Protein AF-A0A7Y1SXQ2-F1 (afdb_monomer)

Structure (mmCIF, N/CA/C/O backbone):
data_AF-A0A7Y1SXQ2-F1
#
_entry.id   AF-A0A7Y1SXQ2-F1
#
loop_
_atom_site.group_PDB
_atom_site.id
_atom_site.type_symbol
_atom_site.label_atom_id
_atom_site.label_alt_id
_atom_site.label_comp_id
_atom_site.label_asym_id
_atom_site.label_entity_id
_atom_site.label_seq_id
_atom_site.pdbx_PDB_ins_code
_atom_site.Cartn_x
_atom_site.Cartn_y
_atom_site.Cartn_z
_atom_site.occupancy
_atom_site.B_iso_or_equiv
_atom_site.auth_seq_id
_atom_site.auth_comp_id
_atom_site.auth_asym_id
_atom_site.auth_atom_id
_atom_site.pdbx_PDB_model_num
ATOM 1 N N . PRO A 1 1 ? 21.128 0.984 -39.293 1.00 50.19 1 PRO A N 1
ATOM 2 C CA . PRO A 1 1 ? 22.165 0.914 -38.231 1.00 50.19 1 PRO A CA 1
ATOM 3 C C . PRO A 1 1 ? 21.849 -0.264 -37.312 1.00 50.19 1 PRO A C 1
ATOM 5 O O . PRO A 1 1 ? 20.675 -0.490 -37.069 1.00 50.19 1 PRO A O 1
ATOM 8 N N . ARG A 1 2 ? 22.845 -1.014 -36.835 1.00 54.19 2 ARG A N 1
ATOM 9 C CA . ARG A 1 2 ? 22.652 -2.263 -36.069 1.00 54.19 2 ARG A CA 1
ATOM 10 C C . ARG A 1 2 ? 21.683 -2.143 -34.873 1.00 54.19 2 ARG A C 1
ATOM 12 O O . ARG A 1 2 ? 21.010 -3.110 -34.546 1.00 54.19 2 ARG A O 1
ATOM 19 N N . SER A 1 3 ? 21.556 -0.950 -34.289 1.00 64.31 3 SER A N 1
ATOM 20 C CA . SER A 1 3 ? 20.626 -0.651 -33.192 1.00 64.31 3 SER A CA 1
ATOM 21 C C . SER A 1 3 ? 19.142 -0.774 -33.562 1.00 64.31 3 SER A C 1
ATOM 23 O O . SER A 1 3 ? 18.361 -1.276 -32.765 1.00 64.31 3 SER A O 1
ATOM 25 N N . ILE A 1 4 ? 18.724 -0.381 -34.773 1.00 73.19 4 ILE A N 1
ATOM 26 C CA . ILE A 1 4 ? 17.299 -0.482 -35.149 1.00 73.19 4 ILE A CA 1
ATOM 27 C C . ILE A 1 4 ? 16.870 -1.937 -35.380 1.00 73.19 4 ILE A C 1
ATOM 29 O O . ILE A 1 4 ? 15.734 -2.299 -35.112 1.00 73.19 4 ILE A O 1
ATOM 33 N N . GLU A 1 5 ? 17.791 -2.795 -35.832 1.00 79.81 5 GLU A N 1
ATOM 34 C CA . GLU A 1 5 ? 17.521 -4.225 -36.017 1.00 79.81 5 GLU A CA 1
ATOM 35 C C . GLU A 1 5 ? 17.326 -4.933 -34.671 1.00 79.81 5 GLU A C 1
ATOM 37 O O . GLU A 1 5 ? 16.362 -5.677 -34.512 1.00 79.81 5 GLU A O 1
ATOM 42 N N . LEU A 1 6 ? 18.200 -4.664 -33.691 1.00 81.94 6 LEU A N 1
ATOM 43 C CA . LEU A 1 6 ? 18.063 -5.194 -32.329 1.00 81.94 6 LEU A CA 1
ATOM 44 C C . LEU A 1 6 ? 16.788 -4.681 -31.657 1.00 81.94 6 LEU A C 1
ATOM 46 O O . LEU A 1 6 ? 16.064 -5.457 -31.039 1.00 81.94 6 LEU A O 1
ATOM 50 N N . PHE A 1 7 ? 16.488 -3.393 -31.826 1.00 84.44 7 PHE A N 1
ATOM 51 C CA . PHE A 1 7 ? 15.245 -2.807 -31.343 1.00 84.44 7 PHE A CA 1
ATOM 52 C C . PHE A 1 7 ? 14.012 -3.534 -31.907 1.00 84.44 7 PHE A C 1
ATOM 54 O O . PHE A 1 7 ? 13.156 -3.976 -31.143 1.00 84.44 7 PHE A O 1
ATOM 61 N N . ASN A 1 8 ? 13.942 -3.731 -33.229 1.00 86.19 8 ASN A N 1
ATOM 62 C CA . ASN A 1 8 ? 12.815 -4.419 -33.866 1.00 86.19 8 ASN A CA 1
ATOM 63 C C . ASN A 1 8 ? 12.683 -5.875 -33.391 1.00 86.19 8 ASN A C 1
ATOM 65 O O . ASN A 1 8 ? 11.567 -6.368 -33.227 1.00 86.19 8 ASN A O 1
ATOM 69 N N . GLN A 1 9 ? 13.800 -6.565 -33.136 1.00 88.44 9 GLN A N 1
ATOM 70 C CA . GLN A 1 9 ? 13.785 -7.921 -32.575 1.00 88.44 9 GLN A CA 1
ATOM 71 C C . GLN A 1 9 ? 13.159 -7.946 -31.178 1.00 88.44 9 GLN A C 1
ATOM 73 O O . GLN A 1 9 ? 12.237 -8.726 -30.940 1.00 88.44 9 GLN A O 1
ATOM 78 N N . VAL A 1 10 ? 13.592 -7.053 -30.282 1.00 90.69 10 VAL A N 1
ATOM 79 C CA . VAL A 1 10 ? 13.014 -6.932 -28.934 1.00 90.69 10 VAL A CA 1
ATOM 80 C C . VAL A 1 10 ? 11.532 -6.559 -29.009 1.00 90.69 10 VAL A C 1
ATOM 82 O O . VAL A 1 10 ? 10.703 -7.191 -28.355 1.00 90.69 10 VAL A O 1
ATOM 85 N N . GLN A 1 11 ? 11.166 -5.591 -29.855 1.00 89.25 11 GLN A N 1
ATOM 86 C CA . GLN A 1 11 ? 9.773 -5.183 -30.047 1.00 89.25 11 GLN A CA 1
ATOM 87 C C . GLN A 1 11 ? 8.900 -6.349 -30.539 1.00 89.25 11 GLN A C 1
ATOM 89 O O . GLN A 1 11 ? 7.790 -6.557 -30.049 1.00 89.25 11 GLN A O 1
ATOM 94 N N . SER A 1 12 ? 9.414 -7.151 -31.475 1.00 88.94 12 SER A N 1
ATOM 95 C CA . SER A 1 12 ? 8.749 -8.359 -31.965 1.00 88.94 12 SER A CA 1
ATOM 96 C C . SER A 1 12 ? 8.547 -9.404 -30.862 1.00 88.94 12 SER A C 1
ATOM 98 O O . SER A 1 12 ? 7.484 -10.026 -30.808 1.00 88.94 12 SER A O 1
ATOM 100 N N . ALA A 1 13 ? 9.526 -9.586 -29.973 1.00 91.31 13 ALA A N 1
ATOM 101 C CA . ALA A 1 13 ? 9.415 -10.506 -28.843 1.00 91.31 13 ALA A CA 1
ATOM 102 C C . ALA A 1 13 ? 8.356 -10.040 -27.830 1.00 91.31 13 ALA A C 1
ATOM 104 O O . ALA A 1 13 ? 7.508 -10.829 -27.410 1.00 91.31 13 ALA A O 1
ATOM 105 N N . ILE A 1 14 ? 8.322 -8.743 -27.506 1.00 91.19 14 ILE A N 1
ATOM 106 C CA . ILE A 1 14 ? 7.308 -8.176 -26.604 1.00 91.19 14 ILE A CA 1
ATOM 107 C C . ILE A 1 14 ? 5.902 -8.316 -27.200 1.00 91.19 14 ILE A C 1
ATOM 109 O O . ILE A 1 14 ? 4.985 -8.731 -26.491 1.00 91.19 14 ILE A O 1
ATOM 113 N N . ASN A 1 15 ? 5.731 -8.075 -28.505 1.00 89.81 15 ASN A N 1
ATOM 114 C CA . ASN A 1 15 ? 4.447 -8.264 -29.197 1.00 89.81 15 ASN A CA 1
ATOM 115 C C . ASN A 1 15 ? 3.893 -9.696 -29.055 1.00 89.81 15 ASN A C 1
ATOM 117 O O . ASN A 1 15 ? 2.686 -9.902 -29.157 1.00 89.81 15 ASN A O 1
ATOM 121 N N . GLN A 1 16 ? 4.762 -10.681 -28.820 1.00 89.06 16 GLN A N 1
ATOM 122 C CA . GLN A 1 16 ? 4.402 -12.090 -28.645 1.00 89.06 16 GLN A CA 1
ATOM 123 C C . GLN A 1 16 ? 4.314 -12.516 -27.171 1.00 89.06 16 GLN A C 1
ATOM 125 O O . GLN A 1 16 ? 3.890 -13.631 -26.882 1.00 89.06 16 GLN A O 1
ATOM 130 N N . SER A 1 17 ? 4.689 -11.642 -26.233 1.00 88.00 17 SER A N 1
ATOM 131 C CA . SER A 1 17 ? 4.808 -11.979 -24.808 1.00 88.00 17 SER A CA 1
ATOM 132 C C . SER A 1 17 ? 3.471 -12.102 -24.070 1.00 88.00 17 SER A C 1
ATOM 134 O O . SER A 1 17 ? 3.434 -12.666 -22.977 1.00 88.00 17 SER A O 1
ATOM 136 N N . GLY A 1 18 ? 2.387 -11.558 -24.636 1.00 87.50 18 GLY A N 1
ATOM 137 C CA . GLY A 1 18 ? 1.095 -11.443 -23.954 1.00 87.50 18 GLY A CA 1
ATOM 138 C C . GLY A 1 18 ? 1.063 -10.374 -22.854 1.00 87.50 18 GLY A C 1
ATOM 139 O O . GLY A 1 18 ? 0.137 -10.377 -22.045 1.00 87.50 18 GLY A O 1
ATOM 140 N N . ALA A 1 19 ? 2.056 -9.477 -22.805 1.00 90.44 19 ALA A N 1
ATOM 141 C CA . ALA A 1 19 ? 2.070 -8.353 -21.875 1.00 90.44 19 ALA A CA 1
ATOM 142 C C . ALA A 1 19 ? 0.815 -7.483 -22.035 1.00 90.44 19 ALA A C 1
ATOM 144 O O . ALA A 1 19 ? 0.362 -7.222 -23.152 1.00 90.44 19 ALA A O 1
ATOM 145 N N . SER A 1 20 ? 0.268 -7.043 -20.899 1.00 92.31 20 SER A N 1
ATOM 146 C CA . SER A 1 20 ? -0.903 -6.161 -20.864 1.00 92.31 20 SER A CA 1
ATOM 147 C C . SER A 1 20 ? -0.579 -4.717 -21.256 1.00 92.31 20 SER A C 1
ATOM 149 O O . SER A 1 20 ? -1.436 -4.017 -21.788 1.00 92.31 20 SER A O 1
ATOM 151 N N . PHE A 1 21 ? 0.642 -4.272 -20.963 1.00 93.69 21 PHE A N 1
ATOM 152 C CA . PHE A 1 21 ? 1.183 -2.961 -21.305 1.00 93.69 21 PHE A CA 1
ATOM 153 C C . PHE A 1 21 ? 2.714 -3.018 -21.255 1.00 93.69 21 PHE A C 1
ATOM 155 O O . PHE A 1 21 ? 3.293 -3.972 -20.723 1.00 93.69 21 PHE A O 1
ATOM 162 N N . ALA A 1 22 ? 3.365 -1.985 -21.783 1.00 93.19 22 ALA A N 1
ATOM 163 C CA . ALA A 1 22 ? 4.802 -1.793 -21.704 1.00 93.19 22 ALA A CA 1
ATOM 164 C C . ALA A 1 22 ? 5.140 -0.565 -20.850 1.00 93.19 22 ALA A C 1
ATOM 166 O O . ALA A 1 22 ? 4.523 0.494 -20.973 1.00 93.19 22 ALA A O 1
ATOM 167 N N . VAL A 1 23 ? 6.168 -0.699 -20.011 1.00 95.44 23 VAL A N 1
ATOM 168 C CA . VAL A 1 23 ? 6.808 0.436 -19.339 1.00 95.44 23 VAL A CA 1
ATOM 169 C C . VAL A 1 23 ? 8.117 0.724 -20.056 1.00 95.44 23 VAL A C 1
ATOM 171 O O . VAL A 1 23 ? 9.013 -0.120 -20.092 1.00 95.44 23 VAL A O 1
ATOM 174 N N . LEU A 1 24 ? 8.233 1.909 -20.646 1.00 95.00 24 LEU A N 1
ATOM 175 C CA . LEU A 1 24 ? 9.447 2.330 -21.329 1.00 95.00 24 LEU A CA 1
ATOM 176 C C . LEU A 1 24 ? 10.322 3.138 -20.369 1.00 95.00 24 LEU A C 1
ATOM 178 O O . LEU A 1 24 ? 9.919 4.192 -19.887 1.00 95.00 24 LEU A O 1
ATOM 182 N N . LEU A 1 25 ? 11.531 2.653 -20.090 1.00 96.06 25 LEU A N 1
ATOM 183 C CA . LEU A 1 25 ? 12.398 3.171 -19.022 1.00 96.06 25 LEU A CA 1
ATOM 184 C C . LEU A 1 25 ? 13.267 4.368 -19.457 1.00 96.06 25 LEU A C 1
ATOM 186 O O . LEU A 1 25 ? 14.368 4.546 -18.939 1.00 96.06 25 LEU A O 1
ATOM 190 N N . GLY A 1 26 ? 12.805 5.173 -20.418 1.00 93.56 26 GLY A N 1
ATOM 191 C CA . GLY A 1 26 ? 13.548 6.295 -21.007 1.00 93.56 26 GLY A CA 1
ATOM 192 C C . GLY A 1 26 ? 14.529 5.900 -22.112 1.00 93.56 26 GLY A C 1
ATOM 193 O O . GLY A 1 26 ? 14.764 4.719 -22.367 1.00 93.56 26 GLY A O 1
ATOM 194 N N . ASP A 1 27 ? 15.084 6.914 -22.778 1.00 93.31 27 ASP A N 1
ATOM 195 C CA . ASP A 1 27 ? 15.806 6.796 -24.049 1.00 93.31 27 ASP A CA 1
ATOM 196 C C . ASP A 1 27 ? 14.943 6.099 -25.107 1.00 93.31 27 ASP A C 1
ATOM 198 O O . ASP A 1 27 ? 15.293 5.091 -25.733 1.00 93.31 27 ASP A O 1
ATOM 202 N N . ASN A 1 28 ? 13.746 6.646 -25.278 1.00 90.62 28 ASN A N 1
ATOM 203 C CA . ASN A 1 28 ? 12.733 6.086 -26.149 1.00 90.62 28 ASN A CA 1
ATOM 204 C C . ASN A 1 28 ? 13.067 6.304 -27.626 1.00 90.62 28 ASN A C 1
ATOM 206 O O . ASN A 1 28 ? 12.609 5.537 -28.468 1.00 90.62 28 ASN A O 1
ATOM 210 N N . ALA A 1 29 ? 13.897 7.281 -27.975 1.00 88.44 29 ALA A N 1
ATOM 211 C CA . ALA A 1 29 ? 14.411 7.414 -29.331 1.00 88.44 29 ALA A CA 1
ATOM 212 C C . ALA A 1 29 ? 15.851 7.937 -29.340 1.00 88.44 29 ALA A C 1
ATOM 214 O O . ALA A 1 29 ? 16.217 8.807 -28.558 1.00 88.44 29 ALA A O 1
ATOM 215 N N . TYR A 1 30 ? 16.657 7.418 -30.267 1.00 87.00 30 TYR A N 1
ATOM 216 C CA . TYR A 1 30 ? 18.065 7.777 -30.441 1.00 87.00 30 TYR A CA 1
ATOM 217 C C . TYR A 1 30 ? 18.307 8.398 -31.825 1.00 87.00 30 TYR A C 1
ATOM 219 O O . TYR A 1 30 ? 17.649 7.983 -32.781 1.00 87.00 30 TYR A O 1
ATOM 227 N N . PRO A 1 31 ? 19.324 9.269 -31.973 1.00 86.38 31 PRO A N 1
ATOM 228 C CA . PRO A 1 31 ? 20.303 9.634 -30.947 1.00 86.38 31 PRO A CA 1
ATOM 229 C C . PRO A 1 31 ? 19.875 10.780 -30.033 1.00 86.38 31 PRO A C 1
ATOM 231 O O . PRO A 1 31 ? 20.430 10.865 -28.950 1.00 86.38 31 PRO A O 1
ATOM 234 N N . ASP A 1 32 ? 18.927 11.627 -30.432 1.00 87.06 32 ASP A N 1
ATOM 235 C CA . ASP A 1 32 ? 18.724 12.917 -29.758 1.00 87.06 32 ASP A CA 1
ATOM 236 C C . ASP A 1 32 ? 17.242 13.229 -29.453 1.00 87.06 32 ASP A C 1
ATOM 238 O O . ASP A 1 32 ? 16.886 14.377 -29.174 1.00 87.06 32 ASP A O 1
ATOM 242 N N . GLY A 1 33 ? 16.352 12.237 -29.574 1.00 88.19 33 GLY A N 1
ATOM 243 C CA . GLY A 1 33 ? 14.938 12.395 -29.222 1.00 88.19 33 GLY A CA 1
ATOM 244 C C . GLY A 1 33 ? 14.149 13.286 -30.186 1.00 88.19 33 GLY A C 1
ATOM 245 O O . GLY A 1 33 ? 13.103 13.835 -29.827 1.00 88.19 33 GLY A O 1
ATOM 246 N N . THR A 1 34 ? 14.622 13.461 -31.423 1.00 90.50 34 THR A N 1
ATOM 247 C CA . THR A 1 34 ? 13.929 14.285 -32.421 1.00 90.50 34 THR A CA 1
ATOM 248 C C . THR A 1 34 ? 12.660 13.600 -32.935 1.00 90.50 34 THR A C 1
ATOM 250 O O . THR A 1 34 ? 12.540 12.377 -32.889 1.00 90.50 34 THR A O 1
ATOM 253 N N . HIS A 1 35 ? 11.724 14.353 -33.529 1.00 88.81 35 HIS A N 1
ATOM 254 C CA . HIS A 1 35 ? 10.564 13.743 -34.203 1.00 88.81 35 HIS A CA 1
ATOM 255 C C . HIS A 1 35 ? 10.967 12.684 -35.239 1.00 88.81 35 HIS A C 1
ATOM 257 O O . HIS A 1 35 ? 10.269 11.689 -35.387 1.00 88.81 35 HIS A O 1
ATOM 263 N N . ALA A 1 36 ? 12.092 12.877 -35.935 1.00 88.19 36 ALA A N 1
ATOM 264 C CA . ALA A 1 36 ? 12.587 11.906 -36.904 1.00 88.19 36 ALA A CA 1
ATOM 265 C C . ALA A 1 36 ? 13.050 10.603 -36.230 1.00 88.19 36 ALA A C 1
ATOM 267 O O . ALA A 1 36 ? 12.826 9.526 -36.775 1.00 88.19 36 ALA A O 1
ATOM 268 N N . ASP A 1 37 ? 13.652 10.686 -35.044 1.00 88.38 37 ASP A N 1
ATOM 269 C CA . ASP A 1 37 ? 14.099 9.513 -34.287 1.00 88.38 37 ASP A CA 1
ATOM 270 C C . ASP A 1 37 ? 12.905 8.698 -33.783 1.00 88.38 37 ASP A C 1
ATOM 272 O O . ASP A 1 37 ? 12.865 7.477 -33.940 1.00 88.38 37 ASP A O 1
ATOM 276 N N . TYR A 1 38 ? 11.887 9.385 -33.260 1.00 88.81 38 TYR A N 1
ATOM 277 C CA . TYR A 1 38 ? 10.622 8.767 -32.869 1.00 88.81 38 TYR A CA 1
ATOM 278 C C . TYR A 1 38 ? 9.882 8.171 -34.062 1.00 88.81 38 TYR A C 1
ATOM 280 O O . TYR A 1 38 ? 9.392 7.046 -33.984 1.00 88.81 38 TYR A O 1
ATOM 288 N N . ASP A 1 39 ? 9.856 8.877 -35.190 1.00 86.56 39 ASP A N 1
ATOM 289 C CA . ASP A 1 39 ? 9.270 8.374 -36.423 1.00 86.56 39 ASP A CA 1
ATOM 290 C C . ASP A 1 39 ? 9.969 7.091 -36.892 1.00 86.56 39 ASP A C 1
ATOM 292 O O . ASP A 1 39 ? 9.306 6.127 -37.267 1.00 86.56 39 ASP A O 1
ATOM 296 N N . ASN A 1 40 ? 11.300 7.039 -36.822 1.00 83.75 40 ASN A N 1
ATOM 297 C CA . ASN A 1 40 ? 12.074 5.856 -37.197 1.00 83.75 40 ASN A CA 1
ATOM 298 C C . ASN A 1 40 ? 11.774 4.636 -36.315 1.00 83.75 40 ASN A C 1
ATOM 300 O O . ASN A 1 40 ? 11.995 3.513 -36.763 1.00 83.75 40 ASN A O 1
ATOM 304 N N . ARG A 1 41 ? 11.285 4.846 -35.087 1.00 81.81 41 ARG A N 1
ATOM 305 C CA . ARG A 1 41 ? 10.921 3.781 -34.145 1.00 81.81 41 ARG A CA 1
ATOM 306 C C . ARG A 1 41 ? 9.442 3.402 -34.219 1.00 81.81 41 ARG A C 1
ATOM 308 O O . ARG A 1 41 ? 9.113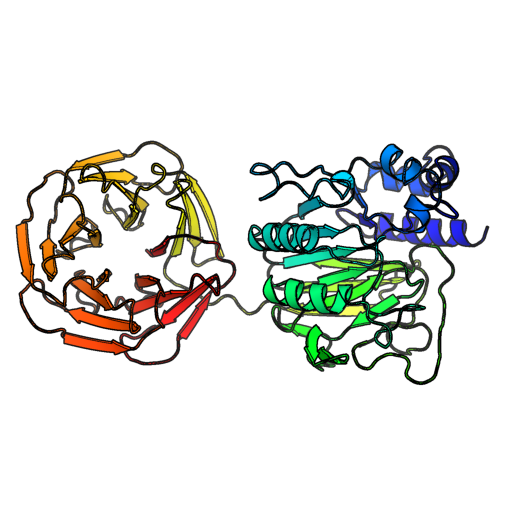 2.222 -34.213 1.00 81.81 41 ARG A O 1
ATOM 315 N N . PHE A 1 42 ? 8.550 4.389 -34.276 1.00 83.88 42 PHE A N 1
ATOM 316 C CA . PHE A 1 42 ? 7.115 4.201 -34.052 1.00 83.88 42 PHE A CA 1
ATOM 317 C C . PHE A 1 42 ? 6.242 4.435 -35.293 1.00 83.88 42 PHE A C 1
ATOM 319 O O . PHE A 1 42 ? 5.032 4.186 -35.231 1.00 83.88 42 PHE A O 1
ATOM 326 N N . ARG A 1 43 ? 6.789 4.874 -36.443 1.00 80.75 43 ARG A N 1
ATOM 327 C CA . ARG A 1 43 ? 5.977 4.995 -37.670 1.00 80.75 43 ARG A CA 1
ATOM 328 C C . ARG A 1 43 ? 5.570 3.628 -38.197 1.00 80.75 43 ARG A C 1
ATOM 330 O O . ARG A 1 43 ? 6.329 2.918 -38.858 1.00 80.75 43 ARG A O 1
ATOM 337 N N . ARG A 1 44 ? 4.286 3.342 -38.018 1.00 75.56 44 ARG A N 1
ATOM 338 C CA . ARG A 1 44 ? 3.589 2.155 -38.522 1.00 75.56 44 ARG A CA 1
ATOM 339 C C . ARG A 1 44 ? 3.677 1.961 -40.041 1.00 75.56 44 ARG A C 1
ATOM 341 O O . ARG A 1 44 ? 3.486 0.849 -40.519 1.00 75.56 44 ARG A O 1
ATOM 348 N N . GLU A 1 45 ? 3.893 3.031 -40.814 1.00 76.38 45 GLU A N 1
ATOM 349 C CA . GLU A 1 45 ? 3.980 2.955 -42.279 1.00 76.38 45 GLU A CA 1
ATOM 350 C C . GLU A 1 45 ? 5.324 2.400 -42.765 1.00 76.38 45 GLU A C 1
ATOM 352 O O . GLU A 1 45 ? 5.409 1.900 -43.886 1.00 76.38 45 GLU A O 1
ATOM 357 N N . THR A 1 46 ? 6.368 2.504 -41.941 1.00 74.25 46 THR A N 1
ATOM 358 C CA . THR A 1 46 ? 7.747 2.157 -42.309 1.00 74.25 46 THR A CA 1
ATOM 359 C C . THR A 1 46 ? 8.352 1.068 -41.428 1.00 74.25 46 THR A C 1
ATOM 361 O O . THR A 1 46 ? 9.345 0.470 -41.835 1.00 74.25 46 THR A O 1
ATOM 364 N N . VAL A 1 47 ? 7.746 0.774 -40.271 1.00 79.88 47 VAL A N 1
ATOM 365 C CA . VAL A 1 47 ? 8.196 -0.248 -39.314 1.00 79.88 47 VAL A CA 1
ATOM 366 C C . VAL A 1 47 ? 7.040 -1.220 -39.013 1.00 79.88 47 VAL A C 1
ATOM 368 O O . VAL A 1 47 ? 6.123 -0.873 -38.263 1.00 79.88 47 VAL A O 1
ATOM 371 N N . PRO A 1 48 ? 7.028 -2.429 -39.610 1.00 82.69 48 PRO A N 1
ATOM 372 C CA . PRO A 1 48 ? 5.964 -3.416 -39.402 1.00 82.69 48 PRO A CA 1
ATOM 373 C C . PRO A 1 48 ? 5.759 -3.822 -37.936 1.00 82.69 48 PRO A C 1
ATOM 375 O O . PRO A 1 48 ? 4.622 -3.995 -37.500 1.00 82.69 48 PRO A O 1
ATOM 378 N N . GLU A 1 49 ? 6.836 -3.940 -37.163 1.00 83.94 49 GLU A N 1
ATOM 379 C CA . GLU A 1 49 ? 6.803 -4.288 -35.741 1.00 83.94 49 GLU A CA 1
ATOM 380 C C . GLU A 1 49 ? 6.105 -3.197 -34.913 1.00 83.94 49 GLU A C 1
ATOM 382 O O . GLU A 1 49 ? 5.292 -3.509 -34.037 1.00 83.94 49 GLU A O 1
ATOM 387 N N . ALA A 1 50 ? 6.325 -1.925 -35.265 1.00 83.31 50 ALA A N 1
ATOM 388 C CA . ALA A 1 50 ? 5.660 -0.782 -34.649 1.00 83.31 50 ALA A CA 1
ATOM 389 C C . ALA A 1 50 ? 4.159 -0.735 -34.966 1.00 83.31 50 ALA A C 1
ATOM 391 O O . ALA A 1 50 ? 3.364 -0.287 -34.145 1.00 83.31 50 ALA A O 1
ATOM 392 N N . LEU A 1 51 ? 3.731 -1.222 -36.138 1.00 84.44 51 LEU A N 1
ATOM 393 C CA . LEU A 1 51 ? 2.303 -1.316 -36.457 1.00 84.44 51 LEU A CA 1
ATOM 394 C C . LEU A 1 51 ? 1.571 -2.264 -35.498 1.00 84.44 51 LEU A C 1
ATOM 396 O O . LEU A 1 51 ? 0.432 -1.975 -35.129 1.00 84.44 51 LEU A O 1
ATOM 400 N N . ILE A 1 52 ? 2.192 -3.391 -35.141 1.00 83.31 52 ILE A N 1
ATOM 401 C CA . ILE A 1 52 ? 1.623 -4.336 -34.173 1.00 83.31 52 ILE A CA 1
ATOM 402 C C . ILE A 1 52 ? 1.648 -3.697 -32.788 1.00 83.31 52 ILE A C 1
ATOM 404 O O . ILE A 1 52 ? 0.589 -3.564 -32.182 1.00 83.31 52 ILE A O 1
ATOM 408 N N . TRP A 1 53 ? 2.812 -3.196 -32.365 1.00 86.69 53 TRP A N 1
ATOM 409 C CA . TRP A 1 53 ? 3.000 -2.521 -31.081 1.00 86.69 53 TRP A CA 1
ATOM 410 C C . TRP A 1 53 ? 1.928 -1.457 -30.825 1.00 86.69 53 TRP A C 1
ATOM 412 O O . TRP A 1 53 ? 1.129 -1.586 -29.903 1.00 86.69 53 TRP A O 1
ATOM 422 N N . ASN A 1 54 ? 1.806 -0.480 -31.729 1.00 82.75 54 ASN A N 1
ATOM 423 C CA . ASN A 1 54 ? 0.879 0.646 -31.597 1.00 82.75 54 ASN A CA 1
ATOM 424 C C . ASN A 1 54 ? -0.605 0.230 -31.601 1.00 82.75 54 ASN A C 1
ATOM 426 O O . ASN A 1 54 ? -1.474 1.057 -31.331 1.00 82.75 54 ASN A O 1
ATOM 430 N N . ARG A 1 55 ? -0.931 -1.006 -32.003 1.00 81.25 55 ARG A N 1
ATOM 431 C CA . ARG A 1 55 ? -2.306 -1.529 -32.021 1.00 81.25 55 ARG A CA 1
ATOM 432 C C . ARG A 1 55 ? -2.642 -2.389 -30.814 1.00 81.25 55 ARG A C 1
ATOM 434 O O . ARG A 1 55 ? -3.828 -2.564 -30.547 1.00 81.25 55 ARG A O 1
ATOM 441 N N . SER A 1 56 ? -1.645 -2.972 -30.157 1.00 75.69 56 SER A N 1
ATOM 442 C CA . SER A 1 56 ? -1.857 -3.984 -29.120 1.00 75.69 56 SER A CA 1
ATOM 443 C C . SER A 1 56 ? -1.239 -3.645 -27.772 1.00 75.69 56 SER A C 1
ATOM 445 O O . SER A 1 56 ? -1.484 -4.386 -26.830 1.00 75.69 56 SER A O 1
ATOM 447 N N . GLN A 1 57 ? -0.437 -2.584 -27.677 1.00 80.62 57 GLN A N 1
ATOM 448 C CA . GLN A 1 57 ? 0.268 -2.210 -26.455 1.00 80.62 57 GLN A CA 1
ATOM 449 C C . GLN A 1 57 ? -0.127 -0.808 -25.990 1.00 80.62 57 GLN A C 1
ATOM 451 O O . GLN A 1 57 ? -0.333 0.102 -26.795 1.00 80.62 57 GLN A O 1
ATOM 456 N N . ILE A 1 58 ? -0.247 -0.663 -24.672 1.00 86.00 58 ILE A N 1
ATOM 457 C CA . ILE A 1 58 ? -0.317 0.625 -23.980 1.00 86.00 58 ILE A CA 1
ATOM 458 C C . ILE A 1 58 ? 1.093 0.923 -23.475 1.00 86.00 58 ILE A C 1
ATOM 460 O O . ILE A 1 58 ? 1.697 0.063 -22.838 1.00 86.00 58 ILE A O 1
ATOM 464 N N . ASP A 1 59 ? 1.591 2.129 -23.739 1.00 90.19 59 ASP A N 1
ATOM 465 C CA . ASP A 1 59 ? 2.924 2.554 -23.318 1.00 90.19 59 ASP A CA 1
ATOM 466 C C . ASP A 1 59 ? 2.831 3.547 -22.160 1.00 90.19 59 ASP A C 1
ATOM 468 O O . ASP A 1 59 ? 2.236 4.617 -22.299 1.00 90.19 59 ASP A O 1
ATOM 472 N N . TYR A 1 60 ? 3.483 3.219 -21.046 1.00 94.00 60 TYR A N 1
ATOM 473 C CA . TYR A 1 60 ? 3.805 4.174 -19.989 1.00 94.00 60 TYR A CA 1
ATOM 474 C C . TYR A 1 60 ? 5.286 4.511 -20.083 1.00 94.00 60 TYR A C 1
ATOM 476 O O . TYR A 1 60 ? 6.148 3.670 -19.824 1.00 94.00 60 TYR A O 1
ATOM 484 N N . ALA A 1 61 ? 5.594 5.731 -20.514 1.00 94.62 61 ALA A N 1
ATOM 485 C CA . ALA A 1 61 ? 6.962 6.128 -20.804 1.00 94.62 61 ALA A CA 1
ATOM 486 C C . ALA A 1 61 ? 7.537 7.011 -19.692 1.00 94.62 61 ALA A C 1
ATOM 488 O O . ALA A 1 61 ? 6.980 8.065 -19.373 1.00 94.62 61 ALA A O 1
ATOM 489 N N . ALA A 1 62 ? 8.675 6.594 -19.142 1.00 95.56 62 ALA A N 1
ATOM 490 C CA . ALA A 1 62 ? 9.616 7.471 -18.466 1.00 95.56 62 ALA A CA 1
ATOM 491 C C . ALA A 1 62 ? 10.476 8.190 -19.511 1.00 95.56 62 ALA A C 1
ATOM 493 O O . ALA A 1 62 ? 10.690 7.685 -20.618 1.00 95.56 62 ALA A O 1
ATOM 494 N N . ILE A 1 63 ? 10.977 9.370 -19.156 1.00 93.19 63 ILE A N 1
ATOM 495 C CA . ILE A 1 63 ? 11.802 10.191 -20.040 1.00 93.19 63 ILE A CA 1
ATOM 496 C C . ILE A 1 63 ? 13.291 10.017 -19.707 1.00 93.19 63 ILE A C 1
ATOM 498 O O . ILE A 1 63 ? 13.695 10.123 -18.547 1.00 93.19 63 ILE A O 1
ATOM 502 N N . GLY A 1 64 ? 14.112 9.721 -20.716 1.00 93.06 64 GLY A N 1
ATOM 503 C CA . GLY A 1 64 ? 15.563 9.561 -20.577 1.00 93.06 64 GLY A CA 1
ATOM 504 C C . GLY A 1 64 ? 16.364 10.742 -21.105 1.00 93.06 64 GLY A C 1
ATOM 505 O O . GLY A 1 64 ? 15.800 11.706 -21.627 1.00 93.06 64 GLY A O 1
ATOM 506 N N . ASN A 1 65 ? 17.690 10.674 -20.979 1.00 91.06 65 ASN A N 1
ATOM 507 C CA . ASN A 1 65 ? 18.543 11.795 -21.371 1.00 91.06 65 ASN A CA 1
ATOM 508 C C . ASN A 1 65 ? 18.529 12.009 -22.889 1.00 91.06 65 ASN A C 1
ATOM 510 O O . ASN A 1 65 ? 18.422 13.148 -23.336 1.00 91.06 65 ASN A O 1
ATOM 514 N N . HIS A 1 66 ? 18.500 10.932 -23.677 1.00 91.44 66 HIS A N 1
ATOM 515 C CA . HIS A 1 66 ? 18.404 11.039 -25.132 1.00 91.44 66 HIS A CA 1
ATOM 516 C C . HIS A 1 66 ? 17.034 11.535 -25.601 1.00 91.44 66 HIS A C 1
ATOM 518 O O . HIS A 1 66 ? 16.916 12.016 -26.720 1.00 91.44 66 HIS A O 1
ATOM 524 N N . ASP A 1 67 ? 16.004 11.487 -24.751 1.00 92.12 67 ASP A N 1
ATOM 525 C CA . ASP A 1 67 ? 14.693 12.048 -25.079 1.00 92.12 67 ASP A CA 1
ATOM 526 C C . ASP A 1 67 ? 14.656 13.576 -24.929 1.00 92.12 67 ASP A C 1
ATOM 528 O O . ASP A 1 67 ? 13.870 14.232 -25.612 1.00 92.12 67 ASP A O 1
ATOM 532 N N . VAL A 1 68 ? 15.493 14.149 -24.052 1.00 87.69 68 VAL A N 1
ATOM 533 C CA . VAL A 1 68 ? 15.540 15.597 -23.766 1.00 87.69 68 VAL A CA 1
ATOM 534 C C . VAL A 1 68 ? 16.716 16.329 -24.414 1.00 87.69 68 VAL A C 1
ATOM 536 O O . VAL A 1 68 ? 16.691 17.564 -24.454 1.00 87.69 68 VAL A O 1
ATOM 539 N N . ASP A 1 69 ? 17.707 15.595 -24.934 1.00 79.62 69 ASP A N 1
ATOM 540 C CA . ASP A 1 69 ? 18.966 16.120 -25.486 1.00 79.62 69 ASP A CA 1
ATOM 541 C C . ASP A 1 69 ? 18.752 17.231 -26.529 1.00 79.62 69 ASP A C 1
ATOM 543 O O . ASP A 1 69 ? 19.435 18.262 -26.493 1.00 79.62 69 ASP A O 1
ATOM 547 N N . LEU A 1 70 ? 17.766 17.087 -27.424 1.00 76.56 70 LEU A N 1
ATOM 548 C CA . LEU A 1 70 ? 17.344 18.156 -28.328 1.00 76.56 70 LEU A CA 1
ATOM 549 C C . LEU A 1 70 ? 15.909 18.605 -28.058 1.00 76.56 70 LEU A C 1
ATOM 551 O O . LEU A 1 70 ? 14.982 17.827 -27.859 1.00 76.56 70 LEU A O 1
ATOM 555 N N . GLN A 1 71 ? 15.719 19.925 -28.117 1.00 74.56 71 GLN A N 1
ATOM 556 C CA . GLN A 1 71 ? 14.415 20.582 -28.001 1.00 74.56 71 GLN A CA 1
ATOM 557 C C . GLN A 1 71 ? 13.678 20.332 -26.668 1.00 74.56 71 GLN A C 1
ATOM 559 O O . GLN A 1 71 ? 12.498 20.643 -26.575 1.00 74.56 71 GLN A O 1
ATOM 564 N N . GLY A 1 72 ? 14.341 19.819 -25.625 1.00 77.44 72 GLY A N 1
ATOM 565 C CA . GLY A 1 72 ? 13.743 19.671 -24.294 1.00 77.44 72 GLY A CA 1
ATOM 566 C C . GLY A 1 72 ? 12.584 18.671 -24.235 1.00 77.44 72 GLY A C 1
ATOM 567 O O . GLY A 1 72 ? 11.643 18.879 -23.470 1.00 77.44 72 GLY A O 1
ATOM 568 N N . GLY A 1 73 ? 12.620 17.617 -25.058 1.00 85.25 73 GLY A N 1
ATOM 569 C CA . GLY A 1 73 ? 11.604 16.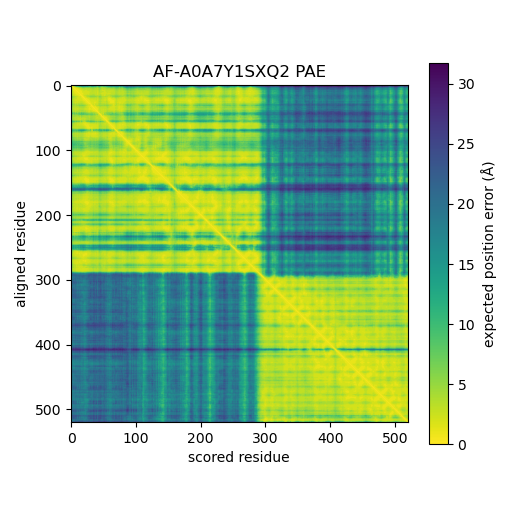560 -25.037 1.00 85.25 73 GLY A CA 1
ATOM 570 C C . GLY A 1 73 ? 10.431 16.751 -25.997 1.00 85.25 73 GLY A C 1
ATOM 571 O O . GLY A 1 73 ? 9.423 16.064 -25.854 1.00 85.25 73 GLY A O 1
ATOM 572 N N . LEU A 1 74 ? 10.512 17.653 -26.986 1.00 86.94 74 LEU A N 1
ATOM 573 C CA . LEU A 1 74 ? 9.403 17.854 -27.937 1.00 86.94 74 LEU A CA 1
ATOM 574 C C . LEU A 1 74 ? 9.028 16.581 -28.715 1.00 86.94 74 LEU A C 1
ATOM 576 O O . LEU A 1 74 ? 7.841 16.338 -28.930 1.00 86.94 74 LEU A O 1
ATOM 580 N N . GLY A 1 75 ? 10.004 15.757 -29.117 1.00 89.38 75 GLY A N 1
ATOM 581 C CA . GLY A 1 75 ? 9.733 14.480 -29.787 1.00 89.38 75 GLY A CA 1
ATOM 582 C C . GLY A 1 75 ? 8.972 13.504 -28.889 1.00 89.38 75 GLY A C 1
ATOM 583 O O . GLY A 1 75 ? 7.957 12.947 -29.312 1.00 89.38 75 GLY A O 1
ATOM 584 N N . PHE A 1 76 ? 9.402 13.391 -27.628 1.00 91.31 76 PHE A N 1
ATOM 585 C CA . PHE A 1 76 ? 8.739 12.595 -26.594 1.00 91.31 76 PHE A CA 1
ATOM 586 C C . PHE A 1 76 ? 7.287 13.045 -26.390 1.00 91.31 76 PHE A C 1
ATOM 588 O O . PHE A 1 76 ? 6.365 12.250 -26.553 1.00 91.31 76 PHE A O 1
ATOM 595 N N . ARG A 1 77 ? 7.063 14.340 -26.133 1.00 88.38 77 ARG A N 1
ATOM 596 C CA . ARG A 1 77 ? 5.729 14.903 -25.841 1.00 88.38 77 ARG A CA 1
ATOM 597 C C . ARG A 1 77 ? 4.769 14.879 -27.027 1.00 88.38 77 ARG A C 1
ATOM 599 O O . ARG A 1 77 ? 3.560 14.917 -26.840 1.00 88.38 77 ARG A O 1
ATOM 606 N N . ALA A 1 78 ? 5.288 14.857 -28.252 1.00 88.81 78 ALA A N 1
ATOM 607 C CA . ALA A 1 78 ? 4.458 14.689 -29.441 1.00 88.81 78 ALA A CA 1
ATOM 608 C C . ALA A 1 78 ? 4.101 13.224 -29.718 1.00 88.81 78 ALA A C 1
ATOM 610 O O . ALA A 1 78 ? 3.145 12.969 -30.450 1.00 88.81 78 ALA A O 1
ATOM 611 N N . THR A 1 79 ? 4.871 12.282 -29.169 1.00 88.44 79 THR A N 1
ATOM 612 C CA . THR A 1 79 ? 4.660 10.845 -29.367 1.00 88.44 79 THR A CA 1
ATOM 613 C C . THR A 1 79 ? 3.791 10.254 -28.262 1.00 88.44 79 THR A C 1
ATOM 615 O O . THR A 1 79 ? 2.863 9.504 -28.557 1.00 88.44 79 THR A O 1
ATOM 618 N N . PHE A 1 80 ? 4.057 10.613 -27.004 1.00 89.38 80 PHE A N 1
ATOM 619 C CA . PHE A 1 80 ? 3.368 10.067 -25.838 1.00 89.38 80 PHE A CA 1
ATOM 620 C C . PHE A 1 80 ? 2.400 11.070 -25.219 1.00 89.38 80 PHE A C 1
ATOM 622 O O . PHE A 1 80 ? 2.702 12.251 -25.067 1.00 89.38 80 PHE A O 1
ATOM 629 N N . SER A 1 81 ? 1.243 10.559 -24.803 1.00 88.56 81 SER A N 1
ATOM 630 C CA . SER A 1 81 ? 0.248 11.290 -24.020 1.00 88.56 81 SER A CA 1
ATOM 631 C C . SER A 1 81 ? 0.190 10.699 -22.613 1.00 88.56 81 SER A C 1
ATOM 633 O O . SER A 1 81 ? -0.774 10.017 -22.265 1.00 88.56 81 SER A O 1
ATOM 635 N N . ASN A 1 82 ? 1.241 10.933 -21.827 1.00 90.12 82 ASN A N 1
ATOM 636 C CA . ASN A 1 82 ? 1.318 10.455 -20.448 1.00 90.12 82 ASN A CA 1
ATOM 637 C C . ASN A 1 82 ? 0.242 11.104 -19.554 1.00 90.12 82 ASN A C 1
ATOM 639 O O . ASN A 1 82 ? -0.184 12.233 -19.828 1.00 90.12 82 ASN A O 1
ATOM 643 N N . PRO A 1 83 ? -0.182 10.424 -18.470 1.00 89.12 83 PRO A N 1
ATOM 644 C CA . PRO A 1 83 ? -1.050 11.014 -17.460 1.00 89.12 83 PRO A CA 1
ATOM 645 C C . PRO A 1 83 ? -0.488 12.330 -16.908 1.00 89.12 83 PRO A C 1
ATOM 647 O O . PRO A 1 83 ? 0.715 12.475 -16.708 1.00 89.12 83 PRO A O 1
ATOM 650 N N . ILE A 1 84 ? -1.381 13.280 -16.629 1.00 89.56 84 ILE A N 1
ATOM 651 C CA . ILE A 1 84 ? -1.059 14.518 -15.916 1.00 89.56 84 ILE A CA 1
ATOM 652 C C . ILE A 1 84 ? -1.757 14.434 -14.559 1.00 89.56 84 ILE A C 1
ATOM 654 O O . ILE A 1 84 ? -2.991 14.442 -14.534 1.00 89.56 84 ILE A O 1
ATOM 658 N N . PRO A 1 85 ? -1.015 14.346 -13.443 1.00 88.44 85 PRO A N 1
ATOM 659 C CA . PRO A 1 85 ? -1.623 14.270 -12.123 1.00 88.44 85 PRO A CA 1
ATOM 660 C C . PRO A 1 85 ? -2.501 15.485 -11.809 1.00 88.44 85 PRO A C 1
ATOM 662 O O . PRO A 1 85 ? -2.084 16.636 -11.962 1.00 88.44 85 PRO A O 1
ATOM 665 N N . ILE A 1 86 ? -3.713 15.222 -11.321 1.00 85.88 86 ILE A N 1
ATOM 666 C CA . ILE A 1 86 ? -4.651 16.236 -10.841 1.00 85.88 86 ILE A CA 1
ATOM 667 C C . ILE A 1 86 ? -4.838 16.023 -9.339 1.00 85.88 86 ILE A C 1
ATOM 669 O O . ILE A 1 86 ? -5.395 15.004 -8.921 1.00 85.88 86 ILE A O 1
ATOM 673 N N . ALA A 1 87 ? -4.386 16.995 -8.540 1.00 83.62 87 ALA A N 1
ATOM 674 C CA . ALA A 1 87 ? -4.498 16.957 -7.084 1.00 83.62 87 ALA A CA 1
ATOM 675 C C . ALA A 1 87 ? -5.942 16.700 -6.625 1.00 83.62 87 ALA A C 1
ATOM 677 O O . ALA A 1 87 ? -6.872 17.384 -7.058 1.00 83.62 87 ALA A O 1
ATOM 678 N N . GLY A 1 88 ? -6.113 15.719 -5.739 1.00 75.38 88 GLY A N 1
ATOM 679 C CA . GLY A 1 88 ? -7.404 15.315 -5.181 1.00 75.38 88 GLY A CA 1
ATOM 680 C C . GLY A 1 88 ? -8.297 14.513 -6.133 1.00 75.38 88 GLY A C 1
ATOM 681 O O . GLY A 1 88 ? -9.420 14.193 -5.755 1.00 75.38 88 GLY A O 1
ATOM 682 N N . VAL A 1 89 ? -7.834 14.198 -7.349 1.00 80.75 89 VAL A N 1
ATOM 683 C CA . VAL A 1 89 ? -8.587 13.388 -8.323 1.00 80.75 89 VAL A CA 1
ATOM 684 C C . VAL A 1 89 ? -7.807 12.141 -8.717 1.00 80.75 89 VAL A C 1
ATOM 686 O O . VAL A 1 89 ? -8.286 11.035 -8.509 1.00 80.75 89 VAL A O 1
ATOM 689 N N . THR A 1 90 ? -6.614 12.313 -9.290 1.00 77.25 90 THR A N 1
ATOM 690 C CA . THR A 1 90 ? -5.778 11.197 -9.772 1.00 77.25 90 THR A CA 1
ATOM 691 C C . THR A 1 90 ? -4.452 11.081 -9.028 1.00 77.25 90 THR A C 1
ATOM 693 O O . THR A 1 90 ? -3.674 10.190 -9.331 1.00 77.25 90 THR A O 1
ATOM 696 N N . ALA A 1 91 ? -4.166 12.006 -8.110 1.00 77.75 91 ALA A N 1
ATOM 697 C CA . ALA A 1 91 ? -2.982 12.012 -7.259 1.00 77.75 91 ALA A CA 1
ATOM 698 C C . ALA A 1 91 ? -3.263 12.837 -5.989 1.00 77.75 91 ALA A C 1
ATOM 700 O O . ALA A 1 91 ? -4.111 13.739 -6.023 1.00 77.75 91 ALA A O 1
ATOM 701 N N . PRO A 1 92 ? -2.543 12.608 -4.878 1.00 74.12 92 PRO A N 1
ATOM 702 C CA . PRO A 1 92 ? -2.734 13.373 -3.642 1.00 74.12 92 PRO A CA 1
ATOM 703 C C . PRO A 1 92 ? -2.295 14.837 -3.772 1.00 74.12 92 PRO A C 1
ATOM 705 O O . PRO A 1 92 ? -2.816 15.709 -3.079 1.00 74.12 92 PRO A O 1
ATOM 708 N N . ALA A 1 93 ? -1.367 15.129 -4.685 1.00 81.44 93 ALA A N 1
ATOM 709 C CA . ALA A 1 93 ? -0.899 16.475 -4.978 1.00 81.44 93 ALA A CA 1
ATOM 710 C C . ALA A 1 93 ? -0.451 16.597 -6.440 1.00 81.44 93 ALA A C 1
ATOM 712 O O . ALA A 1 93 ? -0.115 15.609 -7.096 1.00 81.44 93 ALA A O 1
ATOM 713 N N . THR A 1 94 ? -0.422 17.828 -6.947 1.00 84.62 94 THR A N 1
ATOM 714 C CA . THR A 1 94 ? 0.185 18.136 -8.245 1.00 84.62 94 THR A CA 1
ATOM 715 C C . THR A 1 94 ? 1.711 18.083 -8.105 1.00 84.62 94 THR A C 1
ATOM 717 O O . THR A 1 94 ? 2.221 18.613 -7.112 1.00 84.62 94 THR A O 1
ATOM 720 N N . PRO A 1 95 ? 2.447 17.511 -9.079 1.00 85.94 95 PRO A N 1
ATOM 721 C CA . PRO A 1 95 ? 3.898 17.603 -9.125 1.00 85.94 95 PRO A CA 1
ATOM 722 C C . PRO A 1 95 ? 4.376 19.055 -8.992 1.00 85.94 95 PRO A C 1
ATOM 724 O O . PRO A 1 95 ? 3.684 19.974 -9.454 1.00 85.94 95 PRO A O 1
ATOM 727 N N . PRO A 1 96 ? 5.552 19.300 -8.388 1.00 85.56 96 PRO A N 1
ATOM 728 C CA . PRO A 1 96 ? 6.048 20.658 -8.216 1.00 85.56 96 PRO A CA 1
ATOM 729 C C . PRO A 1 96 ? 6.236 21.346 -9.570 1.00 85.56 96 PRO A C 1
ATOM 731 O O . PRO A 1 96 ? 6.755 20.747 -10.506 1.00 85.56 96 PRO A O 1
ATOM 734 N N . ALA A 1 97 ? 5.871 22.628 -9.670 1.00 84.75 97 ALA A N 1
ATOM 735 C CA . ALA A 1 97 ? 5.841 23.363 -10.943 1.00 84.75 97 ALA A CA 1
ATOM 736 C C . ALA A 1 97 ? 7.202 23.457 -11.664 1.00 84.75 97 ALA A C 1
ATOM 738 O O . ALA A 1 97 ? 7.248 23.752 -12.858 1.00 84.75 97 ALA A O 1
ATOM 739 N N . ALA A 1 98 ? 8.307 23.227 -10.947 1.00 84.19 98 ALA A N 1
ATOM 740 C CA . ALA A 1 98 ? 9.648 23.140 -11.518 1.00 84.19 98 ALA A CA 1
ATOM 741 C C . ALA A 1 98 ? 9.851 21.897 -12.408 1.00 84.19 98 ALA A C 1
ATOM 743 O O . ALA A 1 98 ? 10.781 21.877 -13.215 1.00 84.19 98 ALA A O 1
ATOM 744 N N . PHE A 1 99 ? 8.981 20.890 -12.289 1.00 85.44 99 PHE A N 1
ATOM 745 C CA . PHE A 1 99 ? 9.043 19.633 -13.025 1.00 85.44 99 PHE A CA 1
ATOM 746 C C . PHE A 1 99 ? 7.811 19.473 -13.923 1.00 85.44 99 PHE A C 1
ATOM 748 O O . PHE A 1 99 ? 6.686 19.690 -13.470 1.00 85.44 99 PHE A O 1
ATOM 755 N N . PRO A 1 100 ? 7.981 19.084 -15.199 1.00 87.19 100 PRO A N 1
ATOM 756 C CA . PRO A 1 100 ? 6.849 18.788 -16.069 1.00 87.19 100 PRO A CA 1
ATOM 757 C C . PRO A 1 100 ? 6.022 17.631 -15.501 1.00 87.19 100 PRO A C 1
ATOM 759 O O . PRO A 1 100 ? 6.553 16.551 -15.224 1.00 87.19 100 PRO A O 1
ATOM 762 N N . ALA A 1 101 ? 4.722 17.857 -15.334 1.00 86.50 101 ALA A N 1
ATOM 763 C CA . ALA A 1 101 ? 3.804 16.876 -14.764 1.00 86.50 101 ALA A CA 1
ATOM 764 C C . ALA A 1 101 ? 3.659 15.642 -15.671 1.00 86.50 101 ALA A C 1
ATOM 766 O O . ALA A 1 101 ? 3.536 14.526 -15.193 1.00 86.50 101 ALA A O 1
ATOM 767 N N . GLU A 1 102 ? 3.777 15.813 -16.987 1.00 87.44 102 GLU A N 1
ATOM 768 C CA . GLU A 1 102 ? 3.761 14.718 -17.961 1.00 87.44 102 GLU A CA 1
ATOM 769 C C . GLU A 1 102 ? 5.007 13.804 -17.901 1.00 87.44 102 GLU A C 1
ATOM 771 O O . GLU A 1 102 ? 5.027 12.733 -18.513 1.00 87.44 102 GLU A O 1
ATOM 776 N N . HIS A 1 103 ? 6.058 14.220 -17.183 1.00 90.62 103 HIS A N 1
ATOM 777 C CA . HIS A 1 103 ? 7.240 13.396 -16.913 1.00 90.62 103 HIS A CA 1
ATOM 778 C C . HIS A 1 103 ? 7.216 12.771 -15.505 1.00 90.62 103 HIS A C 1
ATOM 780 O O . HIS A 1 103 ? 8.022 11.886 -15.228 1.00 90.62 103 HIS A O 1
ATOM 786 N N . ASN A 1 104 ? 6.331 13.250 -14.623 1.00 92.44 104 ASN A N 1
ATOM 787 C CA . ASN A 1 104 ? 6.248 12.862 -13.216 1.00 92.44 104 ASN A CA 1
ATOM 788 C C . ASN A 1 104 ? 4.792 12.549 -12.881 1.00 92.44 104 ASN A C 1
ATOM 790 O O . ASN A 1 104 ? 4.003 13.451 -12.598 1.00 92.44 104 ASN A O 1
ATOM 794 N N . TYR A 1 105 ? 4.426 11.278 -12.971 1.00 94.00 105 TYR A N 1
ATOM 795 C CA . TYR A 1 105 ? 3.041 10.836 -12.865 1.00 94.00 105 TYR A CA 1
ATOM 796 C C . TYR A 1 105 ? 2.952 9.456 -12.232 1.00 94.00 105 TYR A C 1
ATOM 798 O O . TYR A 1 105 ? 3.955 8.761 -12.100 1.00 94.00 105 TYR A O 1
ATOM 806 N N . SER A 1 106 ? 1.741 9.051 -11.878 1.00 94.44 106 SER A N 1
ATOM 807 C CA . SER A 1 106 ? 1.467 7.724 -11.351 1.00 94.44 106 SER A CA 1
ATOM 808 C C . SER A 1 106 ? 0.241 7.107 -12.004 1.00 94.44 106 SER A C 1
ATOM 810 O O . SER A 1 106 ? -0.547 7.789 -12.672 1.00 94.44 106 SER A O 1
ATOM 812 N N . PHE A 1 107 ? 0.127 5.790 -11.886 1.00 92.81 107 PHE A N 1
ATOM 813 C CA . PHE A 1 107 ? -1.023 5.032 -12.355 1.00 92.81 107 PHE A CA 1
ATOM 814 C C . PHE A 1 107 ? -1.129 3.700 -11.617 1.00 92.81 107 PHE A C 1
ATOM 816 O O . PHE A 1 107 ? -0.127 3.126 -11.195 1.00 92.81 107 PHE A O 1
ATOM 823 N N . ASP A 1 108 ? -2.350 3.183 -11.530 1.00 92.00 108 ASP A N 1
ATOM 824 C CA . ASP A 1 108 ? -2.616 1.844 -11.019 1.00 92.00 108 ASP A CA 1
ATOM 825 C C . ASP A 1 108 ? -2.921 0.887 -12.171 1.00 92.00 108 ASP A C 1
ATOM 827 O O . ASP A 1 108 ? -3.618 1.232 -13.131 1.00 92.00 108 ASP A O 1
ATOM 831 N N . TYR A 1 109 ? -2.429 -0.343 -12.056 1.00 92.06 109 TYR A N 1
ATOM 832 C CA . TYR A 1 109 ? -2.837 -1.445 -12.916 1.00 92.06 109 TYR A CA 1
ATOM 833 C C . TYR A 1 109 ? -3.017 -2.718 -12.092 1.00 92.06 109 TYR A C 1
ATOM 835 O O . TYR A 1 109 ? -2.058 -3.307 -11.587 1.00 92.06 109 TYR A O 1
ATOM 843 N N . GLY A 1 110 ? -4.267 -3.169 -11.972 1.00 90.19 110 GLY A N 1
ATOM 844 C CA . GLY A 1 110 ? -4.608 -4.293 -11.107 1.00 90.19 110 GLY A CA 1
ATOM 845 C C . GLY A 1 110 ? -4.269 -3.976 -9.650 1.00 90.19 110 GLY A C 1
ATOM 846 O O . GLY A 1 110 ? -4.821 -3.046 -9.080 1.00 90.19 110 GLY A O 1
ATOM 847 N N . MET A 1 111 ? -3.363 -4.756 -9.065 1.00 88.19 111 MET A N 1
ATOM 848 C CA . MET A 1 111 ? -2.916 -4.625 -7.671 1.00 88.19 111 MET A CA 1
ATOM 849 C C . MET A 1 111 ? -1.536 -3.964 -7.531 1.00 88.19 111 MET A C 1
ATOM 851 O O . MET A 1 111 ? -0.918 -4.061 -6.473 1.00 88.19 111 MET A O 1
ATOM 855 N N . ALA A 1 112 ? -1.032 -3.349 -8.602 1.00 94.94 112 ALA A N 1
ATOM 856 C CA . ALA A 1 112 ? 0.237 -2.638 -8.602 1.00 94.94 112 ALA A CA 1
ATOM 857 C C . ALA A 1 112 ? 0.024 -1.141 -8.834 1.00 94.94 112 ALA A C 1
ATOM 859 O O . ALA A 1 112 ? -0.721 -0.745 -9.734 1.00 94.94 112 ALA A O 1
ATOM 860 N N . HIS A 1 113 ? 0.726 -0.335 -8.046 1.00 95.38 113 HIS A N 1
ATOM 861 C CA . HIS A 1 113 ? 0.835 1.105 -8.209 1.00 95.38 113 HIS A CA 1
ATOM 862 C C . HIS A 1 113 ? 2.200 1.462 -8.777 1.00 95.38 113 HIS A C 1
ATOM 864 O O . HIS A 1 113 ? 3.225 0.972 -8.302 1.00 95.38 113 HIS A O 1
ATOM 870 N N . PHE A 1 114 ? 2.205 2.326 -9.784 1.00 97.38 114 PHE A N 1
ATOM 871 C CA . PHE A 1 114 ? 3.405 2.778 -10.463 1.00 97.38 114 PHE A CA 1
ATOM 872 C C . PHE A 1 114 ? 3.592 4.273 -10.252 1.00 97.38 114 PHE A C 1
ATOM 874 O O . PHE A 1 114 ? 2.713 5.047 -10.624 1.00 97.38 114 PHE A O 1
ATOM 881 N N . THR A 1 115 ? 4.764 4.679 -9.768 1.00 96.31 115 THR A N 1
ATOM 882 C CA . THR A 1 115 ? 5.183 6.088 -9.712 1.00 96.31 115 THR A CA 1
ATOM 883 C C . THR A 1 115 ? 6.351 6.299 -10.674 1.00 96.31 115 THR A C 1
ATOM 885 O O . THR A 1 115 ? 7.408 5.682 -10.538 1.00 96.31 115 THR A O 1
ATOM 888 N N . VAL A 1 116 ? 6.175 7.171 -11.665 1.00 95.94 116 VAL A N 1
ATOM 889 C CA . VAL A 1 116 ? 7.165 7.496 -12.700 1.00 95.94 116 VAL A CA 1
ATOM 890 C C . VAL A 1 116 ? 7.821 8.836 -12.379 1.00 95.94 116 VAL A C 1
ATOM 892 O O . VAL A 1 116 ? 7.125 9.830 -12.179 1.00 95.94 116 VAL A O 1
ATOM 895 N N . ILE A 1 117 ? 9.156 8.866 -12.341 1.00 92.81 117 ILE A N 1
ATOM 896 C CA . ILE A 1 117 ? 9.949 10.033 -11.930 1.00 92.81 117 ILE A CA 1
ATOM 897 C C . ILE A 1 117 ? 10.936 10.440 -13.034 1.00 92.81 117 ILE A C 1
ATOM 899 O O . ILE A 1 117 ? 11.717 9.624 -13.538 1.00 92.81 117 ILE A O 1
ATOM 903 N N . ASP A 1 118 ? 10.962 11.734 -13.363 1.00 91.31 118 ASP A N 1
ATOM 904 C CA . ASP A 1 118 ? 11.983 12.326 -14.227 1.00 91.31 118 ASP A CA 1
ATOM 905 C C . ASP A 1 118 ? 13.322 12.413 -13.483 1.00 91.31 118 ASP A C 1
ATOM 907 O O . ASP A 1 118 ? 13.505 13.191 -12.548 1.00 91.31 118 ASP A O 1
ATOM 911 N N . SER A 1 119 ? 14.288 11.611 -13.924 1.00 90.12 119 SER A N 1
ATOM 912 C CA . SER A 1 119 ? 15.612 11.510 -13.293 1.00 90.12 119 SER A CA 1
ATOM 913 C C . SER A 1 119 ? 16.700 12.319 -14.011 1.00 90.12 119 SER A C 1
ATOM 915 O O . SER A 1 119 ? 17.874 12.206 -13.658 1.00 90.12 119 SER A O 1
ATOM 917 N N . ASN A 1 120 ? 16.364 13.124 -15.027 1.00 88.06 120 ASN A N 1
ATOM 918 C CA . ASN A 1 120 ? 17.363 13.805 -15.867 1.00 88.06 120 ASN A CA 1
ATOM 919 C C . ASN A 1 120 ? 18.187 14.865 -15.129 1.00 88.06 120 ASN A C 1
ATOM 921 O O . ASN A 1 120 ? 19.333 15.126 -15.494 1.00 88.06 120 ASN A O 1
ATOM 925 N N . THR A 1 121 ? 17.646 15.438 -14.055 1.00 81.69 121 THR A N 1
ATOM 926 C CA . THR A 1 121 ? 18.383 16.352 -13.170 1.00 81.69 121 THR A CA 1
ATOM 927 C C . THR A 1 121 ? 19.431 15.631 -12.321 1.00 81.69 121 THR A C 1
ATOM 929 O O . THR A 1 121 ? 20.330 16.283 -11.790 1.00 81.69 121 THR A O 1
ATOM 932 N N . LYS A 1 122 ? 19.317 14.300 -12.170 1.00 75.38 122 LYS A N 1
ATOM 933 C CA . LYS A 1 122 ? 20.124 13.459 -11.266 1.00 75.38 122 LYS A CA 1
ATOM 934 C C . LYS A 1 122 ? 20.177 14.006 -9.830 1.00 75.38 122 LYS A C 1
ATOM 936 O O . LYS A 1 122 ? 21.171 13.830 -9.124 1.00 75.38 122 LYS A O 1
ATOM 941 N N . SER A 1 123 ? 19.111 14.700 -9.434 1.00 74.44 123 SER A N 1
ATOM 942 C CA . SER A 1 123 ? 18.897 15.335 -8.136 1.00 74.44 123 SER A CA 1
ATOM 943 C C . SER A 1 123 ? 17.403 15.302 -7.830 1.00 74.44 123 SER A C 1
ATOM 945 O O . SER A 1 123 ? 16.587 15.668 -8.679 1.00 74.44 123 SER A O 1
ATOM 947 N N . LEU A 1 124 ? 17.058 14.855 -6.624 1.00 71.69 124 LEU A N 1
ATOM 948 C CA . LEU A 1 124 ? 15.699 14.813 -6.113 1.00 71.69 124 LEU A CA 1
ATOM 949 C C . LEU A 1 124 ? 15.595 16.081 -5.297 1.00 71.69 124 LEU A C 1
ATOM 951 O O . LEU A 1 124 ? 16.252 16.213 -4.271 1.00 71.69 124 LEU A O 1
ATOM 955 N N . THR A 1 125 ? 14.849 17.060 -5.782 1.00 79.06 125 THR A N 1
ATOM 956 C CA . THR A 1 125 ? 14.544 18.182 -4.905 1.00 79.06 125 THR A CA 1
ATOM 957 C C . THR A 1 125 ? 13.616 17.684 -3.806 1.00 79.06 125 THR A C 1
ATOM 959 O O . THR A 1 125 ? 12.809 16.778 -4.029 1.00 79.06 125 THR A O 1
ATOM 962 N N . GLU A 1 126 ? 13.690 18.311 -2.636 1.00 79.69 126 GLU A N 1
ATOM 963 C CA . GLU A 1 126 ? 12.787 18.036 -1.514 1.00 79.69 126 GLU A CA 1
ATOM 964 C C . GLU A 1 126 ? 11.312 18.062 -1.953 1.00 79.69 126 GLU A C 1
ATOM 966 O O . GLU A 1 126 ? 10.515 17.230 -1.530 1.00 79.69 126 GLU A O 1
ATOM 971 N N . GLU A 1 127 ? 10.958 18.958 -2.879 1.00 83.31 127 GLU A N 1
ATOM 972 C CA . GLU A 1 127 ? 9.606 19.062 -3.430 1.00 83.31 127 GLU A CA 1
ATOM 973 C C . GLU A 1 127 ? 9.191 17.824 -4.247 1.00 83.31 127 GLU A C 1
ATOM 975 O O . GLU A 1 127 ? 8.077 17.327 -4.076 1.00 83.31 127 GLU A O 1
ATOM 980 N N . LEU A 1 128 ? 10.061 17.309 -5.128 1.00 84.31 128 LEU A N 1
ATOM 981 C CA . LEU A 1 128 ? 9.739 16.137 -5.953 1.00 84.31 128 LEU A CA 1
ATOM 982 C C . LEU A 1 128 ? 9.756 14.851 -5.117 1.00 84.31 128 LEU A C 1
ATOM 984 O O . LEU A 1 128 ? 8.894 13.995 -5.310 1.00 84.31 128 LEU A O 1
ATOM 988 N N . ALA A 1 129 ? 10.680 14.756 -4.152 1.00 83.56 129 ALA A N 1
ATOM 989 C CA . ALA A 1 129 ? 10.706 13.686 -3.155 1.00 83.56 129 ALA A CA 1
ATOM 990 C C . ALA A 1 129 ? 9.389 13.631 -2.380 1.00 83.56 129 ALA A C 1
ATOM 992 O O . ALA A 1 129 ? 8.769 12.577 -2.275 1.00 83.56 129 ALA A O 1
ATOM 993 N N . SER A 1 130 ? 8.947 14.787 -1.878 1.00 85.50 130 SER A N 1
ATOM 994 C CA . SER A 1 130 ? 7.728 14.907 -1.080 1.00 85.50 130 SER A CA 1
ATOM 995 C C . SER A 1 130 ? 6.488 14.539 -1.885 1.00 85.50 130 SER A C 1
ATOM 997 O O . SER A 1 130 ? 5.598 13.873 -1.363 1.00 85.50 130 SER A O 1
ATOM 999 N N . TRP A 1 131 ? 6.428 14.936 -3.161 1.00 89.38 131 TRP A N 1
ATOM 1000 C CA . TRP A 1 131 ? 5.337 14.539 -4.047 1.00 89.38 131 TRP A CA 1
ATOM 1001 C C . TRP A 1 131 ? 5.308 13.022 -4.270 1.00 89.38 131 TRP A C 1
ATOM 1003 O O . TRP A 1 131 ? 4.264 12.410 -4.058 1.00 89.38 131 TRP A O 1
ATOM 1013 N N . ALA A 1 132 ? 6.441 12.410 -4.633 1.00 89.94 132 ALA A N 1
ATOM 1014 C CA . ALA A 1 132 ? 6.514 10.967 -4.866 1.00 89.94 132 ALA A CA 1
ATOM 1015 C C . ALA A 1 132 ? 6.203 10.173 -3.588 1.00 89.94 132 ALA A C 1
ATOM 1017 O O . ALA A 1 132 ? 5.482 9.182 -3.632 1.00 89.94 132 ALA A O 1
ATOM 1018 N N . ALA A 1 133 ? 6.689 10.638 -2.433 1.00 88.75 133 ALA A N 1
ATOM 1019 C CA . ALA A 1 133 ? 6.373 10.031 -1.149 1.00 88.75 133 ALA A CA 1
ATOM 1020 C C . ALA A 1 133 ? 4.878 10.132 -0.828 1.00 88.75 133 ALA A C 1
ATOM 1022 O O . ALA A 1 133 ? 4.283 9.149 -0.403 1.00 88.75 133 ALA A O 1
ATOM 1023 N N . ALA A 1 134 ? 4.251 11.288 -1.069 1.00 85.62 134 ALA A N 1
ATOM 1024 C CA . ALA A 1 134 ? 2.817 11.462 -0.867 1.00 85.62 134 ALA A CA 1
ATOM 1025 C C . ALA A 1 134 ? 1.986 10.563 -1.795 1.00 85.62 134 ALA A C 1
ATOM 1027 O O . ALA A 1 134 ? 1.012 9.973 -1.336 1.00 85.62 134 ALA A O 1
ATOM 1028 N N . ASP A 1 135 ? 2.371 10.447 -3.068 1.00 91.12 135 ASP A N 1
ATOM 1029 C CA . ASP A 1 135 ? 1.755 9.564 -4.067 1.00 91.12 135 ASP A CA 1
ATOM 1030 C C . ASP A 1 135 ? 1.803 8.093 -3.630 1.00 91.12 135 ASP A C 1
ATOM 1032 O O . ASP A 1 135 ? 0.759 7.472 -3.419 1.00 91.12 135 ASP A O 1
ATOM 1036 N N . LEU A 1 136 ? 3.003 7.586 -3.335 1.00 90.69 136 LEU A N 1
ATOM 1037 C CA . LEU A 1 136 ? 3.207 6.231 -2.820 1.00 90.69 136 LEU A CA 1
ATOM 1038 C C . LEU A 1 136 ? 2.459 5.993 -1.503 1.00 90.69 136 LEU A C 1
ATOM 1040 O O . LEU A 1 136 ? 1.926 4.908 -1.272 1.00 90.69 136 LEU A O 1
ATOM 1044 N N . ALA A 1 137 ? 2.405 6.999 -0.631 1.00 83.75 137 ALA A N 1
ATOM 1045 C CA . ALA A 1 137 ? 1.687 6.940 0.631 1.00 83.75 137 ALA A CA 1
ATOM 1046 C C . ALA A 1 137 ? 0.162 6.914 0.454 1.00 83.75 137 ALA A C 1
ATOM 1048 O O . ALA A 1 137 ? -0.527 6.398 1.332 1.00 83.75 137 ALA A O 1
ATOM 1049 N N . ALA A 1 138 ? -0.373 7.501 -0.613 1.00 80.81 138 ALA A N 1
ATOM 1050 C CA . ALA A 1 138 ? -1.804 7.492 -0.900 1.00 80.81 138 ALA A CA 1
ATOM 1051 C C . ALA A 1 138 ? -2.260 6.168 -1.530 1.00 80.81 138 ALA A C 1
ATOM 1053 O O . ALA A 1 138 ? -3.447 5.845 -1.486 1.00 80.81 138 ALA A O 1
ATOM 1054 N N . SER A 1 139 ? -1.330 5.403 -2.104 1.00 81.62 139 SER A N 1
ATOM 1055 C CA . SER A 1 139 ? -1.639 4.115 -2.708 1.00 81.62 139 SER A CA 1
ATOM 1056 C C . SER A 1 139 ? -1.808 2.999 -1.676 1.00 81.62 139 SER A C 1
ATOM 1058 O O . SER A 1 139 ? -0.999 2.829 -0.761 1.00 81.62 139 SER A O 1
ATOM 1060 N N . HIS A 1 140 ? -2.849 2.197 -1.899 1.00 76.31 140 HIS A N 1
ATOM 1061 C CA . HIS A 1 140 ? -3.152 0.962 -1.172 1.00 76.31 140 HIS A CA 1
ATOM 1062 C C . HIS A 1 140 ? -2.922 -0.289 -2.025 1.00 76.31 140 HIS A C 1
ATOM 1064 O O . HIS A 1 140 ? -3.326 -1.385 -1.639 1.00 76.31 140 HIS A O 1
ATOM 1070 N N . SER A 1 141 ? -2.346 -0.127 -3.216 1.00 82.81 141 SER A N 1
ATOM 1071 C CA . SER A 1 141 ? -1.996 -1.257 -4.068 1.00 82.81 141 SER A CA 1
ATOM 1072 C C . SER A 1 141 ? -1.019 -2.170 -3.338 1.00 82.81 141 SER A C 1
ATOM 1074 O O . SER A 1 141 ? -0.142 -1.694 -2.618 1.00 82.81 141 SER A O 1
ATOM 1076 N N . ARG A 1 142 ? -1.180 -3.481 -3.547 1.00 84.19 142 ARG A N 1
ATOM 1077 C CA . ARG A 1 142 ? -0.341 -4.518 -2.936 1.00 84.19 142 ARG A CA 1
ATOM 1078 C C . ARG A 1 142 ? 1.132 -4.282 -3.235 1.00 84.19 142 ARG A C 1
ATOM 1080 O O . ARG A 1 142 ? 1.944 -4.327 -2.327 1.00 84.19 142 ARG A O 1
ATOM 1087 N N . TRP A 1 143 ? 1.433 -4.013 -4.502 1.00 92.94 143 TRP A N 1
ATOM 1088 C CA . TRP A 1 143 ? 2.794 -3.801 -4.970 1.00 92.94 143 TRP A CA 1
ATOM 1089 C C . TRP A 1 143 ? 3.001 -2.347 -5.359 1.00 92.94 143 TRP A C 1
ATOM 1091 O O . TRP A 1 143 ? 2.191 -1.775 -6.098 1.00 92.94 143 TRP A O 1
ATOM 1101 N N . LYS A 1 144 ? 4.110 -1.758 -4.928 1.00 96.12 144 LYS A N 1
ATOM 1102 C CA . LYS A 1 144 ? 4.517 -0.407 -5.309 1.00 96.12 144 LYS A CA 1
ATOM 1103 C C . LYS A 1 144 ? 5.795 -0.468 -6.126 1.00 96.12 144 LYS A C 1
ATOM 1105 O O . LYS A 1 144 ? 6.824 -0.986 -5.696 1.00 96.12 144 LYS A O 1
ATOM 1110 N N . ILE A 1 145 ? 5.722 0.088 -7.329 1.00 98.50 145 ILE A N 1
ATOM 1111 C CA . ILE A 1 145 ? 6.786 0.035 -8.324 1.00 98.50 145 ILE A CA 1
ATOM 1112 C C . ILE A 1 145 ? 7.162 1.461 -8.703 1.00 98.50 145 ILE A C 1
ATOM 1114 O O . ILE A 1 145 ? 6.332 2.245 -9.158 1.00 98.50 145 ILE A O 1
ATOM 1118 N N . VAL A 1 146 ? 8.435 1.802 -8.560 1.00 97.88 146 VAL A N 1
ATOM 1119 C CA . VAL A 1 146 ? 8.955 3.098 -9.001 1.00 97.88 146 VAL A CA 1
ATOM 1120 C C . VAL A 1 146 ? 9.689 2.928 -10.319 1.00 97.88 146 VAL A C 1
ATOM 1122 O O . VAL A 1 146 ? 10.441 1.976 -10.514 1.00 97.88 146 VAL A O 1
ATOM 1125 N N . VAL A 1 147 ? 9.476 3.865 -11.235 1.00 97.81 147 VAL A N 1
ATOM 1126 C CA . VAL A 1 147 ? 10.067 3.867 -12.571 1.00 97.81 147 VAL A CA 1
ATOM 1127 C C . VAL A 1 147 ? 10.867 5.145 -12.763 1.00 97.81 147 VAL A C 1
ATOM 1129 O O . VAL A 1 147 ? 10.356 6.248 -12.578 1.00 97.81 147 VAL A O 1
ATOM 1132 N N . LEU A 1 148 ? 12.119 5.009 -13.189 1.00 94.94 148 LEU A N 1
ATOM 1133 C CA . LEU A 1 148 ? 12.967 6.132 -13.577 1.00 94.94 148 LEU A CA 1
ATOM 1134 C C . LEU A 1 148 ? 13.938 5.719 -14.689 1.00 94.94 148 LEU A C 1
ATOM 1136 O O . LEU A 1 148 ? 14.035 4.552 -15.056 1.00 94.94 148 LEU A O 1
ATOM 1140 N N . HIS A 1 149 ? 14.663 6.681 -15.254 1.00 94.44 149 HIS A N 1
ATOM 1141 C CA . HIS A 1 149 ? 15.632 6.385 -16.309 1.00 94.44 149 HIS A CA 1
ATOM 1142 C C . HIS A 1 149 ? 17.016 6.023 -15.758 1.00 94.44 149 HIS A C 1
ATOM 1144 O O . HIS A 1 149 ? 17.569 4.984 -16.114 1.00 94.44 149 HIS A O 1
ATOM 1150 N N . HIS A 1 150 ? 17.583 6.861 -14.889 1.00 91.69 150 HIS A N 1
ATOM 1151 C CA . HIS A 1 150 ? 18.944 6.691 -14.381 1.00 91.69 150 HIS A CA 1
ATOM 1152 C C . HIS A 1 150 ? 18.977 5.749 -13.167 1.00 91.69 150 HIS A C 1
ATOM 1154 O O . HIS A 1 150 ? 18.294 6.029 -12.189 1.00 91.69 150 HIS A O 1
ATOM 1160 N N . PRO A 1 151 ? 19.773 4.666 -13.176 1.00 89.75 151 PRO A N 1
ATOM 1161 C CA . PRO A 1 151 ? 19.834 3.727 -12.061 1.00 89.75 151 PRO A CA 1
ATOM 1162 C C . PRO A 1 151 ? 20.776 4.193 -10.937 1.00 89.75 151 PRO A C 1
ATOM 1164 O O . PRO A 1 151 ? 21.745 4.921 -11.168 1.00 89.75 151 PRO A O 1
ATOM 1167 N N . VAL A 1 152 ? 20.543 3.685 -9.725 1.00 84.00 152 VAL A N 1
ATOM 1168 C CA . VAL A 1 152 ? 21.420 3.775 -8.539 1.00 84.00 152 VAL A CA 1
ATOM 1169 C C . VAL A 1 152 ? 22.789 3.156 -8.826 1.00 84.00 152 VAL A C 1
ATOM 1171 O O . VAL A 1 152 ? 23.838 3.672 -8.438 1.00 84.00 152 VAL A O 1
ATOM 1174 N N . THR A 1 153 ? 22.777 2.013 -9.506 1.00 80.56 153 THR A N 1
ATOM 1175 C CA . THR A 1 153 ? 23.960 1.251 -9.911 1.00 80.56 153 THR A CA 1
ATOM 1176 C C . THR A 1 153 ? 23.762 0.715 -11.315 1.00 80.56 153 THR A C 1
ATOM 1178 O O . THR A 1 153 ? 22.661 0.281 -11.635 1.00 80.56 153 THR A O 1
ATOM 1181 N N . GLY A 1 154 ? 24.808 0.721 -12.142 1.00 76.50 154 GLY A N 1
ATOM 1182 C CA . GLY A 1 154 ? 24.742 0.216 -13.509 1.00 76.50 154 GLY A CA 1
ATOM 1183 C C . GLY A 1 154 ? 26.049 0.385 -14.282 1.00 76.50 154 GLY A C 1
ATOM 1184 O O . GLY A 1 154 ? 27.125 0.506 -13.706 1.00 76.50 154 GLY A O 1
ATOM 1185 N N . ALA A 1 155 ? 25.994 0.330 -15.606 1.00 70.38 155 ALA A N 1
ATOM 1186 C CA . ALA A 1 155 ? 27.134 0.598 -16.472 1.00 70.38 155 ALA A CA 1
ATOM 1187 C C . ALA A 1 155 ? 26.773 1.754 -17.422 1.00 70.38 155 ALA A C 1
ATOM 1189 O O . ALA A 1 155 ? 25.984 1.544 -18.343 1.00 70.38 155 ALA A O 1
ATOM 1190 N N . PRO A 1 156 ? 27.378 2.950 -17.276 1.00 64.19 156 PRO A N 1
ATOM 1191 C CA . PRO A 1 156 ? 28.608 3.233 -16.529 1.00 64.19 156 PRO A CA 1
ATOM 1192 C C . PRO A 1 156 ? 28.428 3.685 -15.061 1.00 64.19 156 PRO A C 1
ATOM 1194 O O . PRO A 1 156 ? 29.447 3.945 -14.413 1.00 64.19 156 PRO A O 1
ATOM 1197 N N . ASP A 1 157 ? 27.200 3.815 -14.549 1.00 70.81 157 ASP A N 1
ATOM 1198 C CA . ASP A 1 157 ? 26.905 4.460 -13.255 1.00 70.81 157 ASP A CA 1
ATOM 1199 C C . ASP A 1 157 ? 27.408 3.689 -12.024 1.00 70.81 157 ASP A C 1
ATOM 1201 O O . ASP A 1 157 ? 27.216 2.484 -11.879 1.00 70.81 157 ASP A O 1
ATOM 1205 N N . ARG A 1 158 ? 28.057 4.389 -11.085 1.00 64.88 158 ARG A N 1
ATOM 1206 C CA . ARG A 1 158 ? 28.686 3.769 -9.908 1.00 64.88 158 ARG A CA 1
ATOM 1207 C C . ARG A 1 158 ? 28.079 4.242 -8.600 1.00 64.88 158 ARG A C 1
ATOM 1209 O O . ARG A 1 158 ? 27.922 5.438 -8.379 1.00 64.88 158 ARG A O 1
ATOM 1216 N N . ILE A 1 159 ? 27.991 3.303 -7.660 1.00 63.62 159 ILE A N 1
ATOM 1217 C CA . ILE A 1 159 ? 27.684 3.588 -6.254 1.00 63.62 159 ILE A CA 1
ATOM 1218 C C . ILE A 1 159 ? 28.791 4.418 -5.570 1.00 63.62 159 ILE A C 1
ATOM 1220 O O . ILE A 1 159 ? 28.541 5.260 -4.719 1.00 63.62 159 ILE A O 1
ATOM 1224 N N . ALA A 1 160 ? 30.053 4.265 -5.977 1.00 53.41 160 ALA A N 1
ATOM 1225 C CA . ALA A 1 160 ? 31.150 5.055 -5.400 1.00 53.41 160 ALA A CA 1
ATOM 1226 C C . ALA A 1 160 ? 31.066 6.570 -5.713 1.00 53.41 160 ALA A C 1
ATOM 1228 O O . ALA A 1 160 ? 31.878 7.342 -5.211 1.00 53.41 160 ALA A O 1
ATOM 1229 N N . THR A 1 161 ? 30.117 6.989 -6.558 1.00 57.09 161 THR A N 1
ATOM 1230 C CA . THR A 1 161 ? 29.818 8.389 -6.883 1.00 57.09 161 THR A CA 1
ATOM 1231 C C . THR A 1 161 ? 28.349 8.726 -6.633 1.00 57.09 161 THR A C 1
ATOM 1233 O O . THR A 1 161 ? 27.838 9.612 -7.314 1.00 57.09 161 THR A O 1
ATOM 1236 N N . LEU A 1 162 ? 27.660 8.008 -5.727 1.00 63.47 162 LEU A N 1
ATOM 1237 C CA . LEU A 1 162 ? 26.259 8.295 -5.404 1.00 63.47 162 LEU A CA 1
ATOM 1238 C C . LEU A 1 162 ? 26.116 9.781 -5.113 1.00 63.47 162 LEU A C 1
ATOM 1240 O O . LEU A 1 162 ? 26.680 10.300 -4.147 1.00 63.47 162 LEU A O 1
ATOM 1244 N N . THR A 1 163 ? 25.392 10.453 -5.996 1.00 67.12 163 THR A N 1
ATOM 1245 C CA . THR A 1 163 ? 24.926 11.805 -5.757 1.00 67.12 163 THR A CA 1
ATOM 1246 C C . THR A 1 163 ? 24.021 11.771 -4.526 1.00 67.12 163 THR A C 1
ATOM 1248 O O . THR A 1 163 ? 23.425 10.731 -4.221 1.00 67.12 163 THR A O 1
ATOM 1251 N N . ASP A 1 164 ? 23.901 12.900 -3.823 1.00 73.19 164 ASP A N 1
ATOM 1252 C CA . ASP A 1 164 ? 22.984 13.031 -2.677 1.00 73.19 164 ASP A CA 1
ATOM 1253 C C . ASP A 1 164 ? 21.564 12.537 -3.036 1.00 73.19 164 ASP A C 1
ATOM 1255 O O . ASP A 1 164 ? 20.905 11.896 -2.225 1.00 73.19 164 ASP A O 1
ATOM 1259 N N . TYR A 1 165 ? 21.202 12.636 -4.323 1.00 80.50 165 TYR A N 1
ATOM 1260 C CA . TYR A 1 165 ? 20.024 12.034 -4.950 1.00 80.50 165 TYR A CA 1
ATOM 1261 C C . TYR A 1 165 ? 19.639 10.637 -4.448 1.00 80.50 165 TYR A C 1
ATOM 1263 O O . TYR A 1 165 ? 18.517 10.443 -3.998 1.00 80.50 165 TYR A O 1
ATOM 1271 N N . TYR A 1 166 ? 20.527 9.642 -4.543 1.00 82.38 166 TYR A N 1
ATOM 1272 C CA . TYR A 1 166 ? 20.154 8.259 -4.217 1.00 82.38 166 TYR A CA 1
ATOM 1273 C C . TYR A 1 166 ? 20.208 7.972 -2.722 1.00 82.38 166 TYR A C 1
ATOM 1275 O O . TYR A 1 166 ? 19.473 7.109 -2.244 1.00 82.38 166 TYR A O 1
ATOM 1283 N N . LYS A 1 167 ? 21.048 8.711 -1.989 1.00 84.56 167 LYS A N 1
ATOM 1284 C CA . LYS A 1 167 ? 21.085 8.660 -0.525 1.00 84.56 167 LYS A CA 1
ATOM 1285 C C . LYS A 1 167 ? 19.796 9.189 0.090 1.00 84.56 167 LYS A C 1
ATOM 1287 O O . LYS A 1 167 ? 19.452 8.773 1.186 1.00 84.56 167 LYS A O 1
ATOM 1292 N N . GLU A 1 168 ? 19.096 10.064 -0.622 1.00 82.19 168 GLU A N 1
ATOM 1293 C CA . GLU A 1 168 ? 17.780 10.578 -0.248 1.00 82.19 168 GLU A CA 1
ATOM 1294 C C . GLU A 1 168 ? 16.652 9.697 -0.806 1.00 82.19 168 GLU A C 1
ATOM 1296 O O . GLU A 1 168 ? 15.729 9.331 -0.076 1.00 82.19 168 GLU A O 1
ATOM 1301 N N . LEU A 1 169 ? 16.745 9.289 -2.078 1.00 86.50 169 LEU A N 1
ATOM 1302 C CA . LEU A 1 169 ? 15.698 8.520 -2.748 1.00 86.50 169 LEU A CA 1
ATOM 1303 C C . LEU A 1 169 ? 15.492 7.142 -2.112 1.00 86.50 169 LEU A C 1
ATOM 1305 O O . LEU A 1 169 ? 14.369 6.819 -1.755 1.00 86.50 169 LEU A O 1
ATOM 1309 N N . ILE A 1 170 ? 16.539 6.323 -1.950 1.00 90.69 170 ILE A N 1
ATOM 1310 C CA . ILE A 1 170 ? 16.354 4.926 -1.516 1.00 90.69 170 ILE A CA 1
ATOM 1311 C C . ILE A 1 170 ? 15.746 4.814 -0.117 1.00 90.69 170 ILE A C 1
ATOM 1313 O O . ILE A 1 170 ? 14.783 4.063 0.011 1.00 90.69 170 ILE A O 1
ATOM 1317 N N . PRO A 1 171 ? 16.206 5.551 0.914 1.00 89.00 171 PRO A N 1
ATOM 1318 C CA . PRO A 1 171 ? 15.526 5.533 2.206 1.00 89.00 171 PRO A CA 1
ATOM 1319 C C . PRO A 1 171 ? 14.060 5.959 2.108 1.00 89.00 171 PRO A C 1
ATOM 1321 O O . PRO A 1 171 ? 13.220 5.326 2.735 1.00 89.00 171 PRO A O 1
ATOM 1324 N N . THR A 1 172 ? 13.745 6.957 1.273 1.00 87.38 172 THR A N 1
ATOM 1325 C CA . THR A 1 172 ? 12.357 7.377 1.028 1.00 87.38 172 THR A CA 1
ATOM 1326 C C . THR A 1 172 ? 11.540 6.241 0.411 1.00 87.38 172 THR A C 1
ATOM 1328 O O . THR A 1 172 ? 10.449 5.945 0.878 1.00 87.38 172 THR A O 1
ATOM 1331 N N . LEU A 1 173 ? 12.064 5.561 -0.614 1.00 92.19 173 LEU A N 1
ATOM 1332 C CA . LEU A 1 173 ? 11.368 4.444 -1.260 1.00 92.19 173 LEU A CA 1
ATOM 1333 C C . LEU A 1 173 ? 11.143 3.271 -0.293 1.00 92.19 173 LEU A C 1
ATOM 1335 O O . LEU A 1 173 ? 10.053 2.705 -0.269 1.00 92.19 173 LEU A O 1
ATOM 1339 N N . VAL A 1 174 ? 12.141 2.947 0.535 1.00 90.56 174 VAL A N 1
ATOM 1340 C CA . VAL A 1 174 ? 12.025 1.927 1.591 1.00 90.56 174 VAL A CA 1
ATOM 1341 C C . VAL A 1 174 ? 10.959 2.325 2.612 1.00 90.56 174 VAL A C 1
ATOM 1343 O O . VAL A 1 174 ? 10.106 1.514 2.952 1.00 90.56 174 VAL A O 1
ATOM 1346 N N . GLU A 1 175 ? 10.963 3.577 3.073 1.00 86.88 175 GLU A N 1
ATOM 1347 C CA . GLU A 1 175 ? 9.971 4.091 4.025 1.00 86.88 175 GLU A CA 1
ATOM 1348 C C . GLU A 1 175 ? 8.541 4.027 3.471 1.00 86.88 175 GLU A C 1
ATOM 1350 O O . GLU A 1 175 ? 7.603 3.758 4.219 1.00 86.88 175 GLU A O 1
ATOM 1355 N N . GLN A 1 176 ? 8.365 4.229 2.162 1.00 88.75 176 GLN A N 1
ATOM 1356 C CA . GLN A 1 176 ? 7.055 4.154 1.510 1.00 88.75 176 GLN A CA 1
ATOM 1357 C C . GLN A 1 176 ? 6.617 2.733 1.112 1.00 88.75 176 GLN A C 1
ATOM 1359 O O . GLN A 1 176 ? 5.513 2.574 0.572 1.00 88.75 176 GLN A O 1
ATOM 1364 N N . GLY A 1 177 ? 7.442 1.717 1.391 1.00 88.88 177 GLY A N 1
ATOM 1365 C CA . GLY A 1 177 ? 7.159 0.316 1.071 1.00 88.88 177 GLY A CA 1
ATOM 1366 C C . GLY A 1 177 ? 7.195 0.032 -0.430 1.00 88.88 177 GLY A C 1
ATOM 1367 O O . GLY A 1 177 ? 6.268 -0.563 -0.960 1.00 88.88 177 GLY A O 1
ATOM 1368 N N . VAL A 1 178 ? 8.201 0.550 -1.141 1.00 95.62 178 VAL A N 1
ATOM 1369 C CA . VAL A 1 178 ? 8.419 0.232 -2.561 1.00 95.62 178 VAL A CA 1
ATOM 1370 C C . VAL A 1 178 ? 9.129 -1.110 -2.699 1.00 95.62 178 VAL A C 1
ATOM 1372 O O . VAL A 1 178 ? 10.216 -1.296 -2.156 1.00 95.62 178 VAL A O 1
ATOM 1375 N N . ASP A 1 179 ? 8.563 -2.000 -3.508 1.00 96.38 179 ASP A N 1
ATOM 1376 C CA . ASP A 1 179 ? 9.109 -3.337 -3.754 1.00 96.38 179 ASP A CA 1
ATOM 1377 C C . ASP A 1 179 ? 10.176 -3.317 -4.854 1.00 96.38 179 ASP A C 1
ATOM 1379 O O . ASP A 1 179 ? 11.255 -3.908 -4.741 1.00 96.38 179 ASP A O 1
ATOM 1383 N N . LEU A 1 180 ? 9.870 -2.615 -5.950 1.00 98.38 180 LEU A N 1
ATOM 1384 C CA . LEU A 1 180 ? 10.629 -2.694 -7.194 1.00 98.38 180 LEU A CA 1
ATOM 1385 C C . LEU A 1 180 ? 10.941 -1.307 -7.760 1.00 98.38 180 LEU A C 1
ATOM 1387 O O . LEU A 1 180 ? 10.056 -0.480 -7.961 1.00 98.38 180 LEU A O 1
ATOM 1391 N N . LEU A 1 181 ? 12.209 -1.081 -8.097 1.00 97.75 181 LEU A N 1
ATOM 1392 C CA . LEU A 1 181 ? 12.694 0.101 -8.803 1.00 97.75 181 LEU A CA 1
ATOM 1393 C C . LEU A 1 181 ? 13.155 -0.285 -10.213 1.00 97.75 181 LEU A C 1
ATOM 1395 O O . LEU A 1 181 ? 14.171 -0.956 -10.385 1.00 97.75 181 LEU A O 1
ATOM 1399 N N . LEU A 1 182 ? 12.438 0.157 -11.240 1.00 98.06 182 LEU A N 1
ATOM 1400 C CA . LEU A 1 182 ? 12.768 -0.103 -12.639 1.00 98.06 182 LEU A CA 1
ATOM 1401 C C . LEU A 1 182 ? 13.584 1.048 -13.231 1.00 98.06 182 LEU A C 1
ATOM 1403 O O . LEU A 1 182 ? 13.173 2.207 -13.162 1.00 98.06 182 LEU A O 1
ATOM 1407 N N . ALA A 1 183 ? 14.719 0.713 -13.848 1.00 95.19 183 ALA A N 1
ATOM 1408 C CA . ALA A 1 183 ? 15.644 1.677 -14.429 1.00 95.19 183 ALA A CA 1
ATOM 1409 C C . ALA A 1 183 ? 16.184 1.269 -15.809 1.00 95.19 183 ALA A C 1
ATOM 1411 O O . ALA A 1 183 ? 16.381 0.088 -16.110 1.00 95.19 183 ALA A O 1
ATOM 1412 N N . GLY A 1 184 ? 16.452 2.273 -16.644 1.00 92.62 184 GLY A N 1
ATOM 1413 C CA . GLY A 1 184 ? 17.093 2.147 -17.952 1.00 92.62 184 GLY A CA 1
ATOM 1414 C C . GLY A 1 184 ? 18.536 2.661 -17.928 1.00 92.62 184 GLY A C 1
ATOM 1415 O O . GLY A 1 184 ? 19.318 2.273 -17.059 1.00 92.62 184 GLY A O 1
ATOM 1416 N N . HIS A 1 185 ? 18.867 3.532 -18.895 1.00 91.50 185 HIS A N 1
ATOM 1417 C CA . HIS A 1 185 ? 20.131 4.270 -19.096 1.00 91.50 185 HIS A CA 1
ATOM 1418 C C . HIS A 1 185 ? 21.392 3.418 -19.305 1.00 91.50 185 HIS A C 1
ATOM 1420 O O . HIS A 1 185 ? 22.098 3.525 -20.309 1.00 91.50 185 HIS A O 1
ATOM 1426 N N . SER A 1 186 ? 21.680 2.542 -18.351 1.00 89.00 186 SER A N 1
ATOM 1427 C CA . SER A 1 186 ? 22.748 1.567 -18.437 1.00 89.00 186 SER A CA 1
ATOM 1428 C C . SER A 1 186 ? 22.400 0.516 -19.481 1.00 89.00 186 SER A C 1
ATOM 1430 O O . SER A 1 186 ? 21.443 -0.232 -19.305 1.00 89.00 186 SER A O 1
ATOM 1432 N N . HIS A 1 187 ? 23.183 0.442 -20.563 1.00 89.44 187 HIS A N 1
ATOM 1433 C CA . HIS A 1 187 ? 22.995 -0.513 -21.670 1.00 89.44 187 HIS A CA 1
ATOM 1434 C C . HIS A 1 187 ? 23.378 -1.943 -21.265 1.00 89.44 187 HIS A C 1
ATOM 1436 O O . HIS A 1 187 ? 24.292 -2.548 -21.824 1.00 89.44 187 HIS A O 1
ATOM 1442 N N . SER A 1 188 ? 22.728 -2.460 -20.231 1.00 87.81 188 SER A N 1
ATOM 1443 C CA . SER A 1 188 ? 22.960 -3.754 -19.604 1.00 87.81 188 SER A CA 1
ATOM 1444 C C . SER A 1 188 ? 21.697 -4.223 -18.887 1.00 87.81 188 SER A C 1
ATOM 1446 O O . SER A 1 188 ? 20.803 -3.428 -18.598 1.00 87.81 188 SER A O 1
ATOM 1448 N N . TYR A 1 189 ? 21.654 -5.513 -18.584 1.00 90.62 189 TYR A N 1
ATOM 1449 C CA . TYR A 1 189 ? 20.747 -6.076 -17.597 1.00 90.62 189 TYR A CA 1
ATOM 1450 C C . TYR A 1 189 ? 21.469 -6.161 -16.244 1.00 90.62 189 TYR A C 1
ATOM 1452 O O . TYR A 1 189 ? 22.703 -6.116 -16.178 1.00 90.62 189 TYR A O 1
ATOM 1460 N N . GLY A 1 190 ? 20.706 -6.195 -15.160 1.00 90.94 190 GLY A N 1
ATOM 1461 C CA . GLY A 1 190 ? 21.228 -6.362 -13.812 1.00 90.94 190 GLY A CA 1
ATOM 1462 C C . GLY A 1 190 ? 20.181 -6.057 -12.761 1.00 90.94 190 GLY A C 1
ATOM 1463 O O . GLY A 1 190 ? 19.294 -5.245 -12.997 1.00 90.94 190 GLY A O 1
ATOM 1464 N N . TRP A 1 191 ? 20.295 -6.662 -11.587 1.00 93.62 191 TRP A N 1
ATOM 1465 C CA . TRP A 1 191 ? 19.429 -6.330 -10.459 1.00 93.62 191 TRP A CA 1
ATOM 1466 C C . TRP A 1 191 ? 20.177 -6.404 -9.132 1.00 93.62 191 TRP A C 1
ATOM 1468 O O . TRP A 1 191 ? 21.272 -6.970 -9.051 1.00 93.62 191 TRP A O 1
ATOM 1478 N N . THR A 1 192 ? 19.638 -5.748 -8.108 1.00 93.88 192 THR A N 1
ATOM 1479 C CA . THR A 1 192 ? 20.266 -5.643 -6.786 1.00 93.88 192 THR A CA 1
ATOM 1480 C C . THR A 1 192 ? 19.650 -6.601 -5.779 1.00 93.88 192 THR A C 1
ATOM 1482 O O . THR A 1 192 ? 18.482 -6.947 -5.879 1.00 93.88 192 THR A O 1
ATOM 1485 N N . TYR A 1 193 ? 20.399 -6.952 -4.739 1.00 95.31 193 TYR A N 1
ATOM 1486 C CA . TYR A 1 193 ? 19.782 -7.394 -3.490 1.00 95.31 193 TYR A CA 1
ATOM 1487 C C . TYR A 1 193 ? 18.831 -6.302 -2.948 1.00 95.31 193 TYR A C 1
ATOM 1489 O O . TYR A 1 193 ? 19.025 -5.126 -3.295 1.00 95.31 193 TYR A O 1
ATOM 1497 N N . PRO A 1 194 ? 17.840 -6.645 -2.098 1.00 96.12 194 PRO A N 1
ATOM 1498 C CA . PRO A 1 194 ? 16.941 -5.667 -1.487 1.00 96.12 194 PRO A CA 1
ATOM 1499 C C . PRO A 1 194 ? 17.725 -4.589 -0.737 1.00 96.12 194 PRO A C 1
ATOM 1501 O O . PRO A 1 194 ? 18.423 -4.877 0.238 1.00 96.12 194 PRO A O 1
ATOM 1504 N N . MET A 1 195 ? 17.660 -3.349 -1.215 1.00 94.81 195 MET A N 1
ATOM 1505 C CA . MET A 1 195 ? 18.342 -2.209 -0.609 1.00 94.81 195 MET A CA 1
ATOM 1506 C C . MET A 1 195 ? 17.498 -1.645 0.528 1.00 94.81 195 MET A C 1
ATOM 1508 O O . MET A 1 195 ? 16.316 -1.371 0.352 1.00 94.81 195 MET A O 1
ATOM 1512 N N . THR A 1 196 ? 18.121 -1.416 1.680 1.00 93.69 196 THR A N 1
ATOM 1513 C CA . THR A 1 196 ? 17.445 -0.928 2.894 1.00 93.69 196 THR A CA 1
ATOM 1514 C C . THR A 1 196 ? 17.809 0.512 3.253 1.00 93.69 196 THR A C 1
ATOM 1516 O O . THR A 1 196 ? 17.268 1.064 4.205 1.00 93.69 196 THR A O 1
ATOM 1519 N N . GLY A 1 197 ? 18.727 1.135 2.508 1.00 91.06 197 GLY A N 1
ATOM 1520 C CA . GLY A 1 197 ? 19.172 2.507 2.741 1.00 91.06 197 GLY A CA 1
ATOM 1521 C C . GLY A 1 197 ? 20.686 2.656 2.653 1.00 91.06 197 GLY A C 1
ATOM 1522 O O . GLY A 1 197 ? 21.340 2.027 1.817 1.00 91.06 197 GLY A O 1
ATOM 1523 N N . PHE A 1 198 ? 21.241 3.521 3.506 1.00 88.44 198 PHE A N 1
ATOM 1524 C CA . PHE A 1 198 ? 22.654 3.895 3.498 1.00 88.44 198 PHE A CA 1
ATOM 1525 C C . PHE A 1 198 ? 23.224 4.066 4.909 1.00 88.44 198 PHE A C 1
ATOM 1527 O O . PHE A 1 198 ? 22.602 4.667 5.781 1.00 88.44 198 PHE A O 1
ATOM 1534 N N . MET A 1 199 ? 24.467 3.618 5.104 1.00 87.69 199 MET A N 1
ATOM 1535 C CA . MET A 1 199 ? 25.318 4.019 6.227 1.00 87.69 199 MET A CA 1
ATOM 1536 C C . MET A 1 199 ? 26.529 4.790 5.697 1.00 87.69 199 MET A C 1
ATOM 1538 O O . MET A 1 199 ? 27.488 4.213 5.178 1.00 87.69 199 MET A O 1
ATOM 1542 N N . GLY A 1 200 ? 26.481 6.120 5.816 1.00 86.31 200 GLY A N 1
ATOM 1543 C CA . GLY A 1 200 ? 27.448 7.003 5.164 1.00 86.31 200 GLY A CA 1
ATOM 1544 C C . GLY A 1 200 ? 27.354 6.880 3.641 1.00 86.31 200 GLY A C 1
ATOM 1545 O O . GLY A 1 200 ? 26.290 7.081 3.067 1.00 86.31 200 GLY A O 1
ATOM 1546 N N . ASP A 1 201 ? 28.462 6.521 2.991 1.00 81.00 201 ASP A N 1
ATOM 1547 C CA . ASP A 1 201 ? 28.522 6.321 1.533 1.00 81.00 201 ASP A CA 1
ATOM 1548 C C . ASP A 1 201 ? 28.269 4.866 1.100 1.00 81.00 201 ASP A C 1
ATOM 1550 O O . ASP A 1 201 ? 28.386 4.548 -0.083 1.00 81.00 201 ASP A O 1
ATOM 1554 N N . GLN A 1 202 ? 27.984 3.958 2.039 1.00 84.75 202 GLN A N 1
ATOM 1555 C CA . GLN A 1 202 ? 27.789 2.537 1.743 1.00 84.75 202 GLN A CA 1
ATOM 1556 C C . GLN A 1 202 ? 26.299 2.181 1.758 1.00 84.75 202 GLN A C 1
ATOM 1558 O O . GLN A 1 202 ? 25.645 2.437 2.773 1.00 84.75 202 GLN A O 1
ATOM 1563 N N . PRO A 1 203 ? 25.749 1.583 0.683 1.00 88.12 203 PRO A N 1
ATOM 1564 C CA . PRO A 1 203 ? 24.380 1.082 0.705 1.00 88.12 203 PRO A CA 1
ATOM 1565 C C . PRO A 1 203 ? 24.257 -0.080 1.691 1.00 88.12 203 PRO A C 1
ATOM 1567 O O . PRO A 1 203 ? 25.143 -0.936 1.772 1.00 88.12 203 PRO A O 1
ATOM 1570 N N . THR A 1 204 ? 23.145 -0.128 2.412 1.00 92.44 204 THR A N 1
ATOM 1571 C CA . THR A 1 204 ? 22.735 -1.285 3.211 1.00 92.44 204 THR A CA 1
ATOM 1572 C C . THR A 1 204 ? 21.759 -2.135 2.408 1.00 92.44 204 THR A C 1
ATOM 1574 O O . THR A 1 204 ? 20.971 -1.610 1.621 1.00 92.44 204 THR A O 1
ATOM 1577 N N . PHE A 1 205 ? 21.839 -3.456 2.561 1.00 94.50 205 PHE A N 1
ATOM 1578 C CA . PHE A 1 205 ? 21.015 -4.398 1.808 1.00 94.50 205 PHE A CA 1
ATOM 1579 C C . PHE A 1 205 ? 20.894 -5.745 2.523 1.00 94.50 205 PHE A C 1
ATOM 1581 O O . PHE A 1 205 ? 21.730 -6.082 3.367 1.00 94.50 205 PHE A O 1
ATOM 1588 N N . VAL A 1 206 ? 19.869 -6.516 2.163 1.00 92.75 206 VAL A N 1
ATOM 1589 C CA . VAL A 1 206 ? 19.658 -7.890 2.633 1.00 92.75 206 VAL A CA 1
ATOM 1590 C C . VAL A 1 206 ? 20.350 -8.856 1.679 1.00 92.75 206 VAL A C 1
ATOM 1592 O O . VAL A 1 206 ? 19.953 -9.000 0.529 1.00 92.75 206 VAL A O 1
ATOM 1595 N N . LEU A 1 207 ? 21.412 -9.516 2.137 1.00 91.00 207 LEU A N 1
ATOM 1596 C CA . LEU A 1 207 ? 22.103 -10.516 1.327 1.00 91.00 207 LEU A CA 1
ATOM 1597 C C . LEU A 1 207 ? 21.357 -11.856 1.391 1.00 91.00 207 LEU A C 1
ATOM 1599 O O . LEU A 1 207 ? 21.548 -12.609 2.344 1.00 91.00 207 LEU A O 1
ATOM 1603 N N . ASP A 1 208 ? 20.578 -12.155 0.352 1.00 83.31 208 ASP A N 1
ATOM 1604 C CA . ASP A 1 208 ? 19.960 -13.468 0.137 1.00 83.31 208 ASP A CA 1
ATOM 1605 C C . ASP A 1 208 ? 20.114 -13.929 -1.320 1.00 83.31 208 ASP A C 1
ATOM 1607 O O . ASP A 1 208 ? 19.909 -13.167 -2.266 1.00 83.31 208 ASP A O 1
ATOM 1611 N N . THR A 1 209 ? 20.522 -15.182 -1.495 1.00 84.19 209 THR A N 1
ATOM 1612 C CA . THR A 1 209 ? 20.935 -15.774 -2.776 1.00 84.19 209 THR A CA 1
ATOM 1613 C C . THR A 1 209 ? 19.929 -16.765 -3.349 1.00 84.19 209 THR A C 1
ATOM 1615 O O . THR A 1 209 ? 20.163 -17.299 -4.434 1.00 84.19 209 THR A O 1
ATOM 1618 N N . ASP A 1 210 ? 18.827 -17.026 -2.649 1.00 87.50 210 ASP A N 1
ATOM 1619 C CA . ASP A 1 210 ? 17.778 -17.939 -3.110 1.00 87.50 210 ASP A CA 1
ATOM 1620 C C . ASP A 1 210 ? 16.903 -17.354 -4.240 1.00 87.50 210 ASP A C 1
ATOM 1622 O O . ASP A 1 210 ? 16.202 -18.101 -4.928 1.00 87.50 210 ASP A O 1
ATOM 1626 N N . ARG A 1 211 ? 17.022 -16.036 -4.478 1.00 91.69 211 ARG A N 1
ATOM 1627 C CA . ARG A 1 211 ? 16.289 -15.249 -5.483 1.00 91.69 211 ARG A CA 1
ATOM 1628 C C . ARG A 1 211 ? 14.780 -15.180 -5.214 1.00 91.69 211 ARG A C 1
ATOM 1630 O O . ARG A 1 211 ? 14.004 -14.970 -6.153 1.00 91.69 211 ARG A O 1
ATOM 1637 N N . ARG A 1 212 ? 14.368 -15.365 -3.957 1.00 94.31 212 ARG A N 1
ATOM 1638 C CA . ARG A 1 212 ? 12.994 -15.222 -3.467 1.00 94.31 212 ARG A CA 1
ATOM 1639 C C . ARG A 1 212 ? 13.022 -14.332 -2.225 1.00 94.31 212 ARG A C 1
ATOM 1641 O O . ARG A 1 212 ? 13.463 -14.750 -1.169 1.00 94.31 212 ARG A O 1
ATOM 1648 N N . TYR A 1 213 ? 12.571 -13.095 -2.368 1.00 93.50 213 TYR A N 1
ATOM 1649 C CA . TYR A 1 213 ? 12.681 -12.074 -1.325 1.00 93.50 213 TYR A CA 1
ATOM 1650 C C . TYR A 1 213 ? 11.316 -11.784 -0.710 1.00 93.50 213 TYR A C 1
ATOM 1652 O O . TYR A 1 213 ? 10.336 -11.761 -1.436 1.00 93.50 213 TYR A O 1
ATOM 1660 N N . GLU A 1 214 ? 11.239 -11.532 0.592 1.00 89.19 214 GLU A N 1
ATOM 1661 C CA . GLU A 1 214 ? 9.991 -11.092 1.236 1.00 89.19 214 GLU A CA 1
ATOM 1662 C C . GLU A 1 214 ? 9.634 -9.648 0.824 1.00 89.19 214 GLU A C 1
ATOM 1664 O O . GLU A 1 214 ? 10.533 -8.828 0.609 1.00 89.19 214 GLU A O 1
ATOM 1669 N N . GLU A 1 215 ? 8.340 -9.322 0.759 1.00 80.81 215 GLU A N 1
ATOM 1670 C CA . GLU A 1 215 ? 7.783 -8.026 0.304 1.00 80.81 215 GLU A CA 1
ATOM 1671 C C . GLU A 1 215 ? 8.173 -6.781 1.124 1.00 80.81 215 GLU A C 1
ATOM 1673 O O . GLU A 1 215 ? 7.875 -5.660 0.746 1.00 80.81 215 GLU A O 1
ATOM 1678 N N . ASP A 1 216 ? 8.930 -6.941 2.206 1.00 82.69 216 ASP A N 1
ATOM 1679 C CA . ASP A 1 216 ? 9.467 -5.833 3.007 1.00 82.69 216 ASP A CA 1
ATOM 1680 C C . ASP A 1 216 ? 10.988 -5.936 3.224 1.00 82.69 216 ASP A C 1
ATOM 1682 O O . ASP A 1 216 ? 11.570 -5.246 4.068 1.00 82.69 216 ASP A O 1
ATOM 1686 N N . ALA A 1 217 ? 11.676 -6.788 2.456 1.00 88.38 217 ALA A N 1
ATOM 1687 C CA . ALA A 1 217 ? 13.127 -6.948 2.560 1.00 88.38 217 ALA A CA 1
ATOM 1688 C C . ALA A 1 217 ? 13.907 -5.679 2.147 1.00 88.38 217 ALA A C 1
ATOM 1690 O O . ALA A 1 217 ? 15.089 -5.540 2.475 1.00 88.38 217 ALA A O 1
ATOM 1691 N N . GLY A 1 218 ? 13.261 -4.757 1.430 1.00 92.38 218 GLY A N 1
ATOM 1692 C CA . GLY A 1 218 ? 13.833 -3.526 0.889 1.00 92.38 218 GLY A CA 1
ATOM 1693 C C . GLY A 1 218 ? 13.591 -3.396 -0.615 1.00 92.38 218 GLY A C 1
ATOM 1694 O O . GLY A 1 218 ? 13.026 -4.280 -1.250 1.00 92.38 218 GLY A O 1
ATOM 1695 N N . VAL A 1 219 ? 14.071 -2.304 -1.207 1.00 96.00 219 VAL A N 1
ATOM 1696 C CA . VAL A 1 219 ? 13.829 -1.991 -2.623 1.00 96.00 219 VAL A CA 1
ATOM 1697 C C . VAL A 1 219 ? 14.788 -2.781 -3.510 1.00 96.00 219 VAL A C 1
ATOM 1699 O O . VAL A 1 219 ? 16.009 -2.611 -3.418 1.00 96.00 219 VAL A O 1
ATOM 1702 N N . ILE A 1 220 ? 14.261 -3.589 -4.428 1.00 97.19 220 ILE A N 1
ATOM 1703 C CA . ILE A 1 220 ? 15.068 -4.238 -5.468 1.00 97.19 220 ILE A CA 1
ATOM 1704 C C . ILE A 1 220 ? 15.095 -3.353 -6.713 1.00 97.19 220 ILE A C 1
ATOM 1706 O O . ILE A 1 220 ? 14.057 -3.051 -7.295 1.00 97.19 220 ILE A O 1
ATOM 1710 N N . GLN A 1 221 ? 16.283 -2.958 -7.176 1.00 95.75 221 GLN A N 1
ATOM 1711 C CA . GLN A 1 221 ? 16.417 -2.292 -8.469 1.00 95.75 221 GLN A CA 1
ATOM 1712 C C . GLN A 1 221 ? 16.602 -3.317 -9.588 1.00 95.75 221 GLN A C 1
ATOM 1714 O O . GLN A 1 221 ? 17.470 -4.179 -9.481 1.00 95.75 221 GLN A O 1
ATOM 1719 N N . VAL A 1 222 ? 15.897 -3.139 -10.706 1.00 96.31 222 VAL A N 1
ATOM 1720 C CA . VAL A 1 222 ? 16.150 -3.819 -11.982 1.00 96.31 222 VAL A CA 1
ATOM 1721 C C . VAL A 1 222 ? 16.591 -2.808 -13.031 1.00 96.31 222 VAL A C 1
ATOM 1723 O O . VAL A 1 222 ? 15.899 -1.838 -13.328 1.00 96.31 222 VAL A O 1
ATOM 1726 N N . ILE A 1 223 ? 17.743 -3.074 -13.630 1.00 93.38 223 ILE A N 1
ATOM 1727 C CA . ILE A 1 223 ? 18.265 -2.390 -14.806 1.00 93.38 223 ILE A CA 1
ATOM 1728 C C . ILE A 1 223 ? 17.822 -3.202 -16.022 1.00 93.38 223 ILE A C 1
ATOM 1730 O O . ILE A 1 223 ? 18.251 -4.341 -16.198 1.00 93.38 223 ILE A O 1
ATOM 1734 N N . SER A 1 224 ? 16.982 -2.620 -16.871 1.00 93.50 224 SER A N 1
ATOM 1735 C CA . SER A 1 224 ? 16.486 -3.249 -18.102 1.00 93.50 224 SER A CA 1
ATOM 1736 C C . SER A 1 224 ? 16.800 -2.380 -19.327 1.00 93.50 224 SER A C 1
ATOM 1738 O O . SER A 1 224 ? 15.937 -2.098 -20.158 1.00 93.50 224 SER A O 1
ATOM 1740 N N . GLY A 1 225 ? 18.055 -1.939 -19.464 1.00 91.50 225 GLY A N 1
ATOM 1741 C CA . GLY A 1 225 ? 18.498 -1.037 -20.537 1.00 91.50 225 GLY A CA 1
ATOM 1742 C C . GLY A 1 225 ? 18.972 -1.735 -21.817 1.00 91.50 225 GLY A C 1
ATOM 1743 O O . GLY A 1 225 ? 19.822 -1.211 -22.532 1.00 91.50 225 GLY A O 1
ATOM 1744 N N . VAL A 1 226 ? 18.456 -2.926 -22.118 1.00 89.50 226 VAL A N 1
ATOM 1745 C CA . VAL A 1 226 ? 18.899 -3.779 -23.242 1.00 89.50 226 VAL A CA 1
ATOM 1746 C C . VAL A 1 226 ? 17.906 -3.838 -24.410 1.00 89.50 226 VAL A C 1
ATOM 1748 O O . VAL A 1 226 ? 17.974 -4.725 -25.260 1.00 89.50 226 VAL A O 1
ATOM 1751 N N . GLY A 1 227 ? 16.997 -2.865 -24.480 1.00 88.44 227 GLY A N 1
ATOM 1752 C CA . GLY A 1 227 ? 15.864 -2.865 -25.408 1.00 88.44 227 GLY A CA 1
ATOM 1753 C C . GLY A 1 227 ? 16.173 -2.551 -26.879 1.00 88.44 227 GLY A C 1
ATOM 1754 O O . GLY A 1 227 ? 15.239 -2.466 -27.668 1.00 88.44 227 GLY A O 1
ATOM 1755 N N . GLY A 1 228 ? 17.436 -2.349 -27.278 1.00 80.56 228 GLY A N 1
ATOM 1756 C CA . GLY A 1 228 ? 17.763 -2.122 -28.697 1.00 80.56 228 GLY A CA 1
ATOM 1757 C C . GLY A 1 228 ? 19.087 -1.418 -29.002 1.00 80.56 228 GLY A C 1
ATOM 1758 O O . GLY A 1 228 ? 19.577 -1.504 -30.126 1.00 80.56 228 GLY A O 1
ATOM 1759 N N . THR A 1 229 ? 19.715 -0.760 -28.027 1.00 81.44 229 THR A N 1
ATOM 1760 C CA . THR A 1 229 ? 21.096 -0.269 -28.180 1.00 81.44 229 THR A CA 1
ATOM 1761 C C . THR A 1 229 ? 22.098 -1.374 -27.829 1.00 81.44 229 THR A C 1
ATOM 1763 O O . THR A 1 229 ? 21.773 -2.301 -27.087 1.00 81.44 229 THR A O 1
ATOM 1766 N N . ASP A 1 230 ? 23.312 -1.309 -28.389 1.00 82.31 230 ASP A N 1
ATOM 1767 C CA . ASP A 1 230 ? 24.364 -2.303 -28.150 1.00 82.31 230 ASP A CA 1
ATOM 1768 C C . ASP A 1 230 ? 24.629 -2.494 -26.645 1.00 82.31 230 ASP A C 1
ATOM 1770 O O . ASP A 1 230 ? 24.976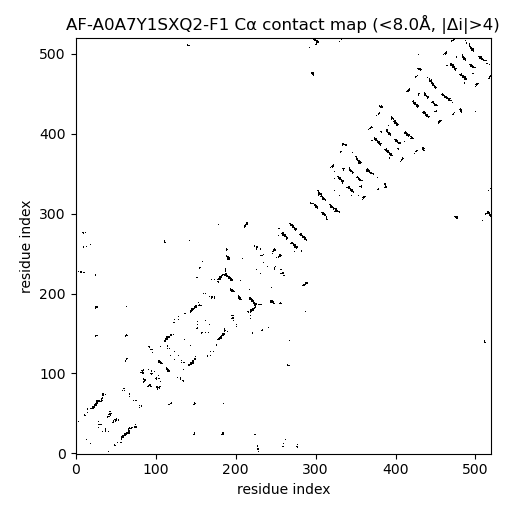 -1.545 -25.934 1.00 82.31 230 ASP A O 1
ATOM 1774 N N . VAL A 1 231 ? 24.530 -3.744 -26.183 1.00 82.75 231 VAL A N 1
ATOM 1775 C CA . VAL A 1 231 ? 24.812 -4.110 -24.792 1.00 82.75 231 VAL A CA 1
ATOM 1776 C C . VAL A 1 231 ? 26.284 -3.872 -24.469 1.00 82.75 231 VAL A C 1
ATOM 1778 O O . VAL A 1 231 ? 27.191 -4.324 -25.175 1.00 82.75 231 VAL A O 1
ATOM 1781 N N . ARG A 1 232 ? 26.539 -3.172 -23.367 1.00 78.19 232 ARG A N 1
ATOM 1782 C CA . ARG A 1 232 ? 27.878 -2.808 -22.912 1.00 78.19 232 ARG A CA 1
ATOM 1783 C C . ARG A 1 232 ? 28.337 -3.748 -21.806 1.00 78.19 232 ARG A C 1
ATOM 1785 O O . ARG A 1 232 ? 27.651 -3.954 -20.811 1.00 78.19 232 ARG A O 1
ATOM 1792 N N . ASN A 1 233 ? 29.559 -4.263 -21.949 1.00 69.94 233 ASN A N 1
ATOM 1793 C CA . ASN A 1 233 ? 30.266 -4.932 -20.862 1.00 69.94 233 ASN A CA 1
ATOM 1794 C C . ASN A 1 233 ? 31.298 -3.978 -20.254 1.00 69.94 233 ASN A C 1
ATOM 1796 O O . ASN A 1 233 ? 32.150 -3.445 -20.969 1.00 69.94 233 ASN A O 1
ATOM 1800 N N . PHE A 1 234 ? 31.240 -3.779 -18.939 1.00 66.00 234 PHE A N 1
ATOM 1801 C CA . PHE A 1 234 ? 32.115 -2.851 -18.235 1.00 66.00 234 PHE A CA 1
ATOM 1802 C C . PHE A 1 234 ? 32.814 -3.498 -17.035 1.00 66.00 234 PHE A C 1
ATOM 1804 O O . PHE A 1 234 ? 32.652 -3.083 -15.892 1.00 66.00 234 PHE A O 1
ATOM 1811 N N . ALA A 1 235 ? 33.656 -4.497 -17.300 1.00 65.25 235 ALA A N 1
ATOM 1812 C CA . ALA A 1 235 ? 34.508 -5.096 -16.277 1.00 65.25 235 ALA A CA 1
ATOM 1813 C C . ALA A 1 235 ? 35.622 -4.124 -15.839 1.00 65.25 235 ALA A C 1
ATOM 1815 O O . ALA A 1 235 ? 36.476 -3.722 -16.636 1.00 65.25 235 ALA A O 1
ATOM 1816 N N . ARG A 1 236 ? 35.627 -3.739 -14.558 1.00 68.75 236 ARG A N 1
ATOM 1817 C CA . ARG A 1 236 ? 36.667 -2.910 -13.920 1.00 68.75 236 ARG A CA 1
ATOM 1818 C C . ARG A 1 236 ? 36.887 -3.359 -12.467 1.00 68.75 236 ARG A C 1
ATOM 1820 O O . ARG A 1 236 ? 35.997 -3.989 -11.904 1.00 68.75 236 ARG A O 1
ATOM 1827 N N . PRO A 1 237 ? 38.029 -3.029 -11.830 1.00 72.75 237 PRO A N 1
ATOM 1828 C CA . PRO A 1 237 ? 38.262 -3.368 -10.425 1.00 72.75 237 PRO A CA 1
ATOM 1829 C C . PRO A 1 237 ? 37.149 -2.831 -9.514 1.00 72.75 237 PRO A C 1
ATOM 1831 O O . PRO A 1 237 ? 36.797 -1.654 -9.613 1.00 72.75 237 PRO A O 1
ATOM 1834 N N . GLY A 1 238 ? 36.610 -3.691 -8.644 1.00 72.00 238 GLY A N 1
ATOM 1835 C CA . GLY A 1 238 ? 35.500 -3.358 -7.742 1.00 72.00 238 GLY A CA 1
ATOM 1836 C C . GLY A 1 238 ? 34.106 -3.405 -8.380 1.00 72.00 238 GLY A C 1
ATOM 1837 O O . GLY A 1 238 ? 33.161 -2.922 -7.765 1.00 72.00 238 GLY A O 1
ATOM 1838 N N . TRP A 1 239 ? 33.978 -3.944 -9.598 1.00 74.44 239 TRP A N 1
ATOM 1839 C CA . TRP A 1 239 ? 32.694 -4.204 -10.251 1.00 74.44 239 TRP A CA 1
ATOM 1840 C C . TRP A 1 239 ? 32.481 -5.719 -10.447 1.00 74.44 239 TRP A C 1
ATOM 1842 O O . TRP A 1 239 ? 33.450 -6.402 -10.797 1.00 74.44 239 TRP A O 1
ATOM 1852 N N . PRO A 1 240 ? 31.252 -6.240 -10.267 1.00 77.81 240 PRO A N 1
ATOM 1853 C CA . PRO A 1 240 ? 30.049 -5.524 -9.823 1.00 77.81 240 PRO A CA 1
ATOM 1854 C C . PRO A 1 240 ? 30.155 -5.027 -8.369 1.00 77.81 240 PRO A C 1
ATOM 1856 O O . PRO A 1 240 ? 30.976 -5.513 -7.592 1.00 77.81 240 PRO A O 1
ATOM 1859 N N . HIS A 1 241 ? 29.362 -4.008 -8.019 1.00 82.06 241 HIS A N 1
ATOM 1860 C CA . HIS A 1 241 ? 29.257 -3.549 -6.629 1.00 82.06 241 HIS A CA 1
ATOM 1861 C C . HIS A 1 241 ? 28.613 -4.654 -5.768 1.00 82.06 241 HIS A C 1
ATOM 1863 O O . HIS A 1 241 ? 27.717 -5.317 -6.281 1.00 82.06 241 HIS A O 1
ATOM 1869 N N . PRO A 1 242 ? 28.966 -4.826 -4.475 1.00 86.31 242 PRO A N 1
ATOM 1870 C CA . PRO A 1 242 ? 28.404 -5.884 -3.619 1.00 86.31 242 PRO A CA 1
ATOM 1871 C C . PRO A 1 242 ? 26.873 -5.947 -3.514 1.00 86.31 242 PRO A C 1
ATOM 1873 O O . PRO A 1 242 ? 26.335 -6.990 -3.168 1.00 86.31 242 PRO A O 1
ATOM 1876 N N . VAL A 1 243 ? 26.184 -4.841 -3.799 1.00 89.06 243 VAL A N 1
ATOM 1877 C CA . VAL A 1 243 ? 24.713 -4.776 -3.794 1.00 89.06 243 VAL A CA 1
ATOM 1878 C C . VAL A 1 243 ? 24.087 -5.387 -5.051 1.00 89.06 243 VAL A C 1
ATOM 1880 O O . VAL A 1 243 ? 22.907 -5.702 -5.049 1.00 89.06 243 VAL A O 1
ATOM 1883 N N . VAL A 1 244 ? 24.845 -5.524 -6.142 1.00 89.06 244 VAL A N 1
ATOM 1884 C CA . VAL A 1 244 ? 24.362 -6.131 -7.388 1.00 89.06 244 VAL A CA 1
ATOM 1885 C C . VAL A 1 244 ? 24.334 -7.643 -7.198 1.00 89.06 244 VAL A C 1
ATOM 1887 O O . VAL A 1 244 ? 25.359 -8.244 -6.876 1.00 89.06 244 VAL A O 1
ATOM 1890 N N . ALA A 1 245 ? 23.169 -8.242 -7.411 1.00 89.12 245 ALA A N 1
ATOM 1891 C CA . ALA A 1 245 ? 22.934 -9.659 -7.189 1.00 89.12 245 ALA A CA 1
ATOM 1892 C C . ALA A 1 245 ? 23.261 -10.506 -8.425 1.00 89.12 245 ALA A C 1
ATOM 1894 O O . ALA A 1 245 ? 23.935 -11.527 -8.297 1.00 89.12 245 ALA A O 1
ATOM 1895 N N . ALA A 1 246 ? 22.824 -10.086 -9.618 1.00 88.56 246 ALA A N 1
ATOM 1896 C CA . ALA A 1 246 ? 23.118 -10.780 -10.876 1.00 88.56 246 ALA A CA 1
ATOM 1897 C C . ALA A 1 246 ? 22.914 -9.875 -12.104 1.00 88.56 246 ALA A C 1
ATOM 1899 O O . ALA A 1 246 ? 22.527 -8.710 -11.981 1.00 88.56 246 ALA A O 1
ATOM 1900 N N . GLY A 1 247 ? 23.162 -10.430 -13.296 1.00 78.50 247 GLY A N 1
ATOM 1901 C CA . GLY A 1 247 ? 22.586 -9.936 -14.551 1.00 78.50 247 GLY A CA 1
ATOM 1902 C C . GLY A 1 247 ? 23.543 -9.239 -15.531 1.00 78.50 247 GLY A C 1
ATOM 1903 O O . GLY A 1 247 ? 23.143 -8.790 -16.602 1.00 78.50 247 GLY A O 1
ATOM 1904 N N . PHE A 1 248 ? 24.830 -9.123 -15.205 1.00 74.62 248 PHE A N 1
ATOM 1905 C CA . PHE A 1 248 ? 25.773 -8.339 -16.007 1.00 74.62 248 PHE A CA 1
ATOM 1906 C C . PHE A 1 248 ? 26.445 -9.140 -17.131 1.00 74.62 248 PHE A C 1
ATOM 1908 O O . PHE A 1 248 ? 26.507 -10.364 -17.133 1.00 74.62 248 PHE A O 1
ATOM 1915 N N . ALA A 1 249 ? 27.025 -8.438 -18.108 1.00 66.81 249 ALA A N 1
ATOM 1916 C CA . ALA A 1 249 ? 27.553 -9.027 -19.344 1.00 66.81 249 ALA A CA 1
ATOM 1917 C C . ALA A 1 249 ? 28.698 -10.058 -19.183 1.00 66.81 249 ALA A C 1
ATOM 1919 O O . ALA A 1 249 ? 29.039 -10.734 -20.158 1.00 66.81 249 ALA A O 1
ATOM 1920 N N . SER A 1 250 ? 29.318 -10.162 -18.002 1.00 64.19 250 SER A N 1
ATOM 1921 C CA . SER A 1 250 ? 30.334 -11.177 -17.676 1.00 64.19 250 SER A CA 1
ATOM 1922 C C . SER A 1 250 ? 29.905 -12.151 -16.576 1.00 64.19 250 SER A C 1
ATOM 1924 O O . SER A 1 250 ? 30.742 -12.922 -16.110 1.00 64.19 250 SER A O 1
ATOM 1926 N N . ASP A 1 251 ? 28.646 -12.099 -16.146 1.00 68.25 251 ASP A N 1
ATOM 1927 C CA . ASP A 1 251 ? 28.065 -13.079 -15.237 1.00 68.25 251 ASP A CA 1
ATOM 1928 C C . ASP A 1 251 ? 27.676 -14.338 -16.021 1.00 68.25 251 ASP A C 1
ATOM 1930 O O . ASP A 1 251 ? 27.172 -14.255 -17.144 1.00 68.25 251 ASP A O 1
ATOM 1934 N N . ALA A 1 252 ? 27.932 -15.510 -15.442 1.00 66.00 252 ALA A N 1
ATOM 1935 C CA . ALA A 1 252 ? 27.437 -16.768 -15.991 1.00 66.00 252 ALA A CA 1
ATOM 1936 C C . ALA A 1 252 ? 25.932 -16.943 -15.723 1.00 66.00 252 ALA A C 1
ATOM 1938 O O . ALA A 1 252 ? 25.267 -17.658 -16.470 1.00 66.00 252 ALA A O 1
ATOM 1939 N N . ASN A 1 253 ? 25.400 -16.272 -14.697 1.00 68.19 253 ASN A N 1
ATOM 1940 C CA . ASN A 1 253 ? 23.991 -16.282 -14.336 1.00 68.19 253 ASN A CA 1
ATOM 1941 C C . ASN A 1 253 ? 23.313 -15.005 -14.855 1.00 68.19 253 ASN A C 1
ATOM 1943 O O . ASN A 1 253 ? 23.508 -13.923 -14.304 1.00 68.19 253 ASN A O 1
ATOM 1947 N N . GLY A 1 254 ? 22.509 -15.123 -15.915 1.00 67.19 254 GLY A N 1
ATOM 1948 C CA . GLY A 1 254 ? 21.737 -13.990 -16.432 1.00 67.19 254 GLY A CA 1
ATOM 1949 C C . GLY A 1 254 ? 22.560 -12.974 -17.222 1.00 67.19 254 GLY A C 1
ATOM 1950 O O . GLY A 1 254 ? 22.399 -11.777 -17.030 1.00 67.19 254 GLY A O 1
ATOM 1951 N N . ARG A 1 255 ? 23.474 -13.415 -18.095 1.00 80.88 255 ARG A N 1
ATOM 1952 C CA . ARG A 1 255 ? 24.286 -12.513 -18.929 1.00 80.88 255 ARG A CA 1
ATOM 1953 C C . ARG A 1 255 ? 23.413 -11.471 -19.645 1.00 80.88 255 ARG A C 1
ATOM 1955 O O . ARG A 1 255 ? 22.461 -11.833 -20.323 1.00 80.88 255 ARG A O 1
ATOM 1962 N N . ALA A 1 256 ? 23.801 -10.197 -19.577 1.00 83.62 256 ALA A N 1
ATOM 1963 C CA . ALA A 1 256 ? 23.137 -9.146 -20.343 1.00 83.62 256 ALA A CA 1
ATOM 1964 C C . ALA A 1 256 ? 23.244 -9.383 -21.864 1.00 83.62 256 ALA A C 1
ATOM 1966 O O . ALA A 1 256 ? 24.345 -9.409 -22.427 1.00 83.62 256 ALA A O 1
ATOM 1967 N N . GLU A 1 257 ? 22.093 -9.475 -22.519 1.00 87.00 257 GLU A N 1
ATOM 1968 C CA . GLU A 1 257 ? 21.903 -9.518 -23.969 1.00 87.00 257 GLU A CA 1
ATOM 1969 C C . GLU A 1 257 ? 20.670 -8.707 -24.401 1.00 87.00 257 GLU A C 1
ATOM 1971 O O . GLU A 1 257 ? 19.962 -8.138 -23.578 1.00 87.00 257 GLU A O 1
ATOM 1976 N N . SER A 1 258 ? 20.434 -8.530 -25.699 1.00 90.44 258 SER A N 1
ATOM 1977 C CA . SER A 1 258 ? 19.265 -7.753 -26.133 1.00 90.44 258 SER A CA 1
ATOM 1978 C C . SER A 1 258 ? 17.974 -8.465 -25.728 1.00 90.44 258 SER A C 1
ATOM 1980 O O . SER A 1 258 ? 17.833 -9.662 -25.964 1.00 90.44 258 SER A O 1
ATOM 1982 N N . GLY A 1 259 ? 17.044 -7.736 -25.113 1.00 93.56 259 GLY A N 1
ATOM 1983 C CA . GLY A 1 259 ? 15.881 -8.336 -24.465 1.00 93.56 259 GLY A CA 1
ATOM 1984 C C . GLY A 1 259 ? 15.028 -7.329 -23.697 1.00 93.56 259 GLY A C 1
ATOM 1985 O O . GLY A 1 259 ? 15.100 -6.124 -23.947 1.00 93.56 259 GLY A O 1
ATOM 1986 N N . PHE A 1 260 ? 14.228 -7.825 -22.757 1.00 94.44 260 PHE A N 1
ATOM 1987 C CA . PHE A 1 260 ? 13.361 -7.026 -21.888 1.00 94.44 260 PHE A CA 1
ATOM 1988 C C . PHE A 1 260 ? 13.056 -7.762 -20.578 1.00 94.44 260 PHE A C 1
ATOM 1990 O O . PHE A 1 260 ? 13.061 -8.989 -20.532 1.00 94.44 260 PHE A O 1
ATOM 1997 N N . SER A 1 261 ? 12.747 -7.024 -19.514 1.00 96.25 261 SER A N 1
ATOM 1998 C CA . SER A 1 261 ? 12.212 -7.615 -18.285 1.00 96.25 261 SER A CA 1
ATOM 1999 C C . SER A 1 261 ? 10.688 -7.703 -18.348 1.00 96.25 261 SER A C 1
ATOM 2001 O O . SER A 1 261 ? 10.008 -6.708 -18.596 1.00 96.25 261 SER A O 1
ATOM 2003 N N . ARG A 1 262 ? 10.139 -8.892 -18.098 1.00 96.62 262 ARG A N 1
ATOM 2004 C CA . ARG A 1 262 ? 8.708 -9.136 -17.913 1.00 96.62 262 ARG A CA 1
ATOM 2005 C C . ARG A 1 262 ? 8.400 -9.202 -16.422 1.00 96.62 262 ARG A C 1
ATOM 2007 O O . ARG A 1 262 ? 8.899 -10.084 -15.729 1.00 96.62 262 ARG A O 1
ATOM 2014 N N . VAL A 1 263 ? 7.540 -8.301 -15.955 1.00 97.69 263 VAL A N 1
ATOM 2015 C CA . VAL A 1 263 ? 7.045 -8.285 -14.573 1.00 97.69 263 VAL A CA 1
ATOM 2016 C C . VAL A 1 263 ? 5.665 -8.940 -14.536 1.00 97.69 263 VAL A C 1
ATOM 2018 O O . VAL A 1 263 ? 4.747 -8.488 -15.219 1.00 97.69 263 VAL A O 1
ATOM 2021 N N . THR A 1 264 ? 5.527 -10.023 -13.774 1.00 97.31 264 THR A N 1
ATOM 2022 C CA . THR A 1 264 ? 4.253 -10.716 -13.535 1.00 97.31 264 THR A CA 1
ATOM 2023 C C . THR A 1 264 ? 3.799 -10.420 -12.116 1.00 97.31 264 THR A C 1
ATOM 2025 O O . THR A 1 264 ? 4.570 -10.608 -11.180 1.00 97.31 264 THR A O 1
ATOM 2028 N N . VAL A 1 265 ? 2.560 -9.958 -11.967 1.00 95.81 265 VAL A N 1
ATOM 2029 C CA . VAL A 1 265 ? 2.010 -9.504 -10.687 1.00 95.81 265 VAL A CA 1
ATOM 2030 C C . VAL A 1 265 ? 0.827 -10.386 -10.295 1.00 95.81 265 VAL A C 1
ATOM 2032 O O . VAL A 1 265 ? -0.104 -10.565 -11.082 1.00 95.81 265 VAL A O 1
ATOM 2035 N N . SER A 1 266 ? 0.865 -10.920 -9.079 1.00 92.56 266 SER A N 1
ATOM 2036 C CA . SER A 1 266 ? -0.207 -11.682 -8.427 1.00 92.56 266 SER A CA 1
ATOM 2037 C C . SER A 1 266 ? -0.323 -11.264 -6.961 1.00 92.56 266 SER A C 1
ATOM 2039 O O . SER A 1 266 ? 0.516 -10.502 -6.488 1.00 92.56 266 SER A O 1
ATOM 2041 N N . LYS A 1 267 ? -1.348 -11.728 -6.235 1.00 84.19 267 LYS A N 1
ATOM 2042 C CA . LYS A 1 267 ? -1.520 -11.362 -4.817 1.00 84.19 267 LYS A CA 1
ATOM 2043 C C . LYS A 1 267 ? -0.339 -11.870 -3.982 1.00 84.19 267 LYS A C 1
ATOM 2045 O O . LYS A 1 267 ? 0.072 -11.201 -3.043 1.00 84.19 267 LYS A O 1
ATOM 2050 N N . GLU A 1 268 ? 0.214 -13.016 -4.370 1.00 88.75 268 GLU A N 1
ATOM 2051 C CA . GLU A 1 268 ? 1.235 -13.752 -3.629 1.00 88.75 268 GLU A CA 1
ATOM 2052 C C . GLU A 1 268 ? 2.671 -13.493 -4.113 1.00 88.75 268 GLU A C 1
ATOM 2054 O O . GLU A 1 268 ? 3.632 -13.786 -3.404 1.00 88.75 268 GLU A O 1
ATOM 2059 N N . GLU A 1 269 ? 2.843 -13.014 -5.344 1.00 95.00 269 GLU A N 1
ATOM 2060 C CA . GLU A 1 269 ? 4.160 -12.913 -5.974 1.00 95.00 269 GLU A CA 1
ATOM 2061 C C . GLU A 1 269 ? 4.231 -11.768 -6.991 1.00 95.00 269 GLU A C 1
ATOM 2063 O O . GLU A 1 269 ? 3.398 -11.666 -7.904 1.00 95.00 269 GLU A O 1
ATOM 2068 N N . LEU A 1 270 ? 5.297 -10.977 -6.876 1.00 97.31 270 LEU A N 1
ATOM 2069 C CA . LEU A 1 270 ? 5.812 -10.083 -7.902 1.00 97.31 270 LEU A CA 1
ATOM 2070 C C . LEU A 1 270 ? 7.069 -10.713 -8.516 1.00 97.31 270 LEU A C 1
ATOM 2072 O O . LEU A 1 270 ? 8.151 -10.708 -7.928 1.00 97.31 270 LEU A O 1
ATOM 2076 N N . LYS A 1 271 ? 6.934 -11.273 -9.718 1.00 97.94 271 LYS A N 1
ATOM 2077 C CA . LYS A 1 271 ? 8.009 -12.002 -10.400 1.00 97.94 271 LYS A CA 1
ATOM 2078 C C . LYS A 1 271 ? 8.611 -11.187 -11.532 1.00 97.94 271 LYS A C 1
ATOM 2080 O O . LYS A 1 271 ? 7.883 -10.682 -12.386 1.00 97.94 271 LYS A O 1
ATOM 2085 N N . VAL A 1 272 ? 9.938 -11.149 -11.604 1.00 98.06 272 VAL A N 1
ATOM 2086 C CA . VAL A 1 272 ? 10.672 -10.564 -12.730 1.00 98.06 272 VAL A CA 1
ATOM 2087 C C . VAL A 1 272 ? 11.363 -11.678 -13.506 1.00 98.06 272 VAL A C 1
ATOM 2089 O O . VAL A 1 272 ? 12.253 -12.341 -12.982 1.00 98.06 272 VAL A O 1
ATOM 2092 N N . ASP A 1 273 ? 10.962 -11.864 -14.763 1.00 96.38 273 ASP A N 1
ATOM 2093 C CA . ASP A 1 273 ? 11.667 -12.696 -15.740 1.00 96.38 273 ASP A CA 1
ATOM 2094 C C . ASP A 1 273 ? 12.440 -11.787 -16.697 1.00 96.38 273 ASP A C 1
ATOM 2096 O O . ASP A 1 273 ? 11.859 -10.904 -17.327 1.00 96.38 273 ASP A O 1
ATOM 2100 N N . TYR A 1 274 ? 13.734 -12.022 -16.868 1.00 94.88 274 TYR A N 1
ATOM 2101 C CA . TYR A 1 274 ? 14.501 -11.391 -17.929 1.00 94.88 274 TYR A CA 1
ATOM 2102 C C . TYR A 1 274 ? 14.462 -12.250 -19.192 1.00 94.88 274 TYR A C 1
ATOM 2104 O O . TYR A 1 274 ? 14.947 -13.384 -19.215 1.00 94.88 274 TYR A O 1
ATOM 2112 N N . MET A 1 275 ? 13.853 -11.684 -20.230 1.00 93.88 275 MET A N 1
ATOM 2113 C CA . MET A 1 275 ? 13.578 -12.321 -21.508 1.00 93.88 275 MET A CA 1
ATOM 2114 C C . MET A 1 275 ? 14.609 -11.873 -22.547 1.00 93.88 275 MET A C 1
ATOM 2116 O O . MET A 1 275 ? 14.733 -10.678 -22.830 1.00 93.88 275 MET A O 1
ATOM 2120 N N . ALA A 1 276 ? 15.296 -12.826 -23.166 1.00 90.94 276 ALA A N 1
ATOM 2121 C CA . ALA A 1 276 ? 16.055 -12.618 -24.389 1.00 90.94 276 ALA A CA 1
ATOM 2122 C C . ALA A 1 276 ? 15.132 -12.198 -25.547 1.00 90.94 276 ALA A C 1
ATOM 2124 O O . ALA A 1 276 ? 13.953 -12.562 -25.597 1.00 90.94 276 ALA A O 1
ATOM 2125 N N . ALA A 1 277 ? 15.670 -11.480 -26.535 1.00 90.06 277 ALA A N 1
ATOM 2126 C CA . ALA A 1 277 ? 14.926 -11.110 -27.743 1.00 90.06 277 ALA A CA 1
ATOM 2127 C C . ALA A 1 277 ? 14.506 -12.317 -28.609 1.00 90.06 277 ALA A C 1
ATOM 2129 O O . ALA A 1 277 ? 13.623 -12.179 -29.454 1.00 90.06 277 ALA A O 1
ATOM 2130 N N . ASP A 1 278 ? 15.121 -13.488 -28.428 1.00 87.81 278 ASP A N 1
ATOM 2131 C CA . ASP A 1 278 ? 14.724 -14.735 -29.093 1.00 87.81 278 ASP A CA 1
ATOM 2132 C C . ASP A 1 278 ? 13.652 -15.531 -28.321 1.00 87.81 278 ASP A C 1
ATOM 2134 O O . ASP A 1 278 ? 13.117 -16.506 -28.854 1.00 87.81 278 ASP A O 1
ATOM 2138 N N . GLY A 1 279 ? 13.261 -15.059 -27.130 1.00 85.94 279 GLY A N 1
ATOM 2139 C CA . GLY A 1 279 ? 12.155 -15.585 -26.331 1.00 85.94 279 GLY A CA 1
ATOM 2140 C C . GLY A 1 279 ? 12.567 -16.422 -25.119 1.00 85.94 279 GLY A C 1
ATOM 2141 O O . GLY A 1 279 ? 11.685 -16.797 -24.341 1.00 85.94 279 GLY A O 1
ATOM 2142 N N . ASP A 1 280 ? 13.860 -16.691 -24.924 1.00 89.81 280 ASP A N 1
ATOM 2143 C CA . ASP A 1 280 ? 14.343 -17.456 -23.774 1.00 89.81 280 ASP A CA 1
ATOM 2144 C C . ASP A 1 280 ? 14.293 -16.635 -22.473 1.00 89.81 280 ASP A C 1
ATOM 2146 O O . ASP A 1 280 ? 14.586 -15.440 -22.447 1.00 89.81 280 ASP A O 1
ATOM 2150 N N . VAL A 1 281 ? 13.939 -17.283 -21.358 1.00 92.38 281 VAL A N 1
ATOM 2151 C CA . VAL A 1 281 ? 14.105 -16.705 -20.014 1.00 92.38 281 VAL A CA 1
ATOM 2152 C C . VAL A 1 281 ? 15.534 -16.988 -19.563 1.00 92.38 281 VAL A C 1
ATOM 2154 O O . VAL A 1 281 ? 15.896 -18.148 -19.363 1.00 92.38 281 VAL A O 1
ATOM 2157 N N . ILE A 1 282 ? 16.341 -15.945 -19.385 1.00 90.25 282 ILE A N 1
ATOM 2158 C CA . ILE A 1 282 ? 17.767 -16.080 -19.038 1.00 90.25 282 ILE A CA 1
ATOM 2159 C C . ILE A 1 282 ? 17.993 -15.929 -17.534 1.00 90.25 282 ILE A C 1
ATOM 2161 O O . ILE A 1 282 ? 18.947 -16.474 -16.978 1.00 90.25 282 ILE A O 1
ATOM 2165 N N . ASP A 1 283 ? 17.134 -15.161 -16.867 1.00 93.81 283 ASP A N 1
ATOM 2166 C CA . ASP A 1 283 ? 17.240 -14.892 -15.441 1.00 93.81 283 ASP A CA 1
ATOM 2167 C C . ASP A 1 283 ? 15.867 -14.624 -14.831 1.00 93.81 283 ASP A C 1
ATOM 2169 O O . ASP A 1 283 ? 14.954 -14.166 -15.518 1.00 93.81 283 ASP A O 1
ATOM 2173 N N . SER A 1 284 ? 15.720 -14.909 -13.538 1.00 94.56 284 SER A N 1
ATOM 2174 C CA . SER A 1 284 ? 14.502 -14.579 -12.804 1.00 94.56 284 SER A CA 1
ATOM 2175 C C . SER A 1 284 ? 14.748 -14.429 -11.311 1.00 94.56 284 SER A C 1
ATOM 2177 O O . SER A 1 284 ? 15.579 -15.149 -10.745 1.00 94.56 284 SER A O 1
ATOM 2179 N N . PHE A 1 285 ? 13.934 -13.598 -10.672 1.00 96.25 285 PHE A N 1
ATOM 2180 C CA . PHE A 1 285 ? 13.748 -13.573 -9.224 1.00 96.25 285 PHE A CA 1
ATOM 2181 C C . PHE A 1 285 ? 12.286 -13.250 -8.892 1.00 96.25 285 PHE A C 1
ATOM 2183 O O . PHE A 1 285 ? 11.528 -12.793 -9.754 1.00 96.25 285 PHE A O 1
ATOM 2190 N N . SER A 1 286 ? 11.906 -13.485 -7.641 1.00 97.62 286 SER A N 1
ATOM 2191 C CA . SER A 1 286 ? 10.567 -13.194 -7.132 1.00 97.62 286 SER A CA 1
ATOM 2192 C C . SER A 1 286 ? 10.631 -12.389 -5.842 1.00 97.62 286 SER A C 1
ATOM 2194 O O . SER A 1 286 ? 11.497 -12.640 -5.005 1.00 97.62 286 SER A O 1
ATOM 2196 N N . ILE A 1 287 ? 9.680 -11.478 -5.670 1.00 96.94 287 ILE A N 1
ATOM 2197 C CA . ILE A 1 287 ? 9.305 -10.919 -4.374 1.00 96.94 287 ILE A CA 1
ATOM 2198 C C . ILE A 1 287 ? 8.009 -11.613 -3.949 1.00 96.94 287 ILE A C 1
ATOM 2200 O O . ILE A 1 287 ? 7.068 -11.706 -4.739 1.00 96.94 287 ILE A O 1
ATOM 2204 N N . ILE A 1 288 ? 8.007 -12.185 -2.753 1.00 93.75 288 ILE A N 1
ATOM 2205 C CA . ILE A 1 288 ? 6.953 -13.027 -2.206 1.00 93.75 288 ILE A CA 1
ATOM 2206 C C . ILE A 1 288 ? 6.209 -12.238 -1.149 1.00 93.75 288 ILE A C 1
ATOM 2208 O O . ILE A 1 288 ? 6.806 -11.604 -0.282 1.00 93.75 288 ILE A O 1
ATOM 2212 N N . ALA A 1 289 ? 4.894 -12.305 -1.257 1.00 85.25 289 ALA A N 1
ATOM 2213 C CA . ALA A 1 289 ? 3.984 -11.794 -0.266 1.00 85.25 289 ALA A CA 1
ATOM 2214 C C . ALA A 1 289 ? 4.227 -12.430 1.105 1.00 85.25 289 ALA A C 1
ATOM 2216 O O . ALA A 1 289 ? 4.258 -13.663 1.193 1.00 85.25 289 ALA A O 1
ATOM 2217 N N . GLU A 1 290 ? 4.263 -11.630 2.177 1.00 70.00 290 GLU A N 1
ATOM 2218 C CA . GLU A 1 290 ? 4.013 -12.203 3.496 1.00 70.00 290 GLU A CA 1
ATOM 2219 C C . GLU A 1 290 ? 2.584 -12.785 3.472 1.00 70.00 290 GLU A C 1
ATOM 2221 O O . GLU A 1 290 ? 1.668 -12.151 2.925 1.00 70.00 290 GLU A O 1
ATOM 2226 N N . PRO A 1 291 ? 2.362 -14.003 4.005 1.00 61.94 291 PRO A N 1
ATOM 2227 C CA . PRO A 1 291 ? 1.023 -14.558 4.107 1.00 61.94 291 PRO A CA 1
ATOM 2228 C C . PRO A 1 291 ? 0.148 -13.597 4.908 1.00 61.94 291 PRO A C 1
ATOM 2230 O O . PRO A 1 291 ? 0.446 -13.303 6.065 1.00 61.94 291 PRO A O 1
ATOM 2233 N N . GLU A 1 292 ? -0.927 -13.112 4.294 1.00 61.62 292 GLU A N 1
ATOM 2234 C CA . GLU A 1 292 ? -1.912 -12.307 5.008 1.00 61.62 292 GLU A CA 1
ATOM 2235 C C . GLU A 1 292 ? -2.486 -13.146 6.158 1.00 61.62 292 GLU A C 1
ATOM 2237 O O . GLU A 1 292 ? -2.917 -14.277 5.906 1.00 61.62 292 GLU A O 1
ATOM 2242 N N . PRO A 1 293 ? -2.475 -12.653 7.408 1.00 63.53 293 PRO A N 1
ATOM 2243 C CA . PRO A 1 293 ? -3.022 -13.421 8.512 1.00 63.53 293 PRO A CA 1
ATOM 2244 C C . PRO A 1 293 ? -4.530 -13.600 8.337 1.00 63.53 293 PRO A C 1
ATOM 2246 O O . PRO A 1 293 ? -5.224 -12.636 8.009 1.00 63.53 293 PRO A O 1
ATOM 2249 N N . ASP A 1 294 ? -5.032 -14.811 8.592 1.00 66.00 294 ASP A N 1
ATOM 2250 C CA . ASP A 1 294 ? -6.471 -15.044 8.717 1.00 66.00 294 ASP A CA 1
ATOM 2251 C C . ASP A 1 294 ? -6.976 -14.240 9.922 1.00 66.00 294 ASP A C 1
ATOM 2253 O O . ASP A 1 294 ? -6.622 -14.524 11.067 1.00 66.00 294 ASP A O 1
ATOM 2257 N N . ILE A 1 295 ? -7.781 -13.218 9.646 1.00 74.06 295 ILE A N 1
ATOM 2258 C CA . ILE A 1 295 ? -8.539 -12.470 10.647 1.00 74.06 295 ILE A CA 1
ATOM 2259 C C . ILE A 1 295 ? -9.999 -12.871 10.522 1.00 74.06 295 ILE A C 1
ATOM 2261 O O . ILE A 1 295 ? -10.527 -12.918 9.414 1.00 74.06 295 ILE A O 1
ATOM 2265 N N . ALA A 1 296 ? -10.650 -13.185 11.636 1.00 80.00 296 ALA A N 1
ATOM 2266 C CA . ALA A 1 296 ? -12.077 -13.489 11.627 1.00 80.00 296 ALA A CA 1
ATOM 2267 C C . ALA A 1 296 ? -12.941 -12.231 11.470 1.00 80.00 296 ALA A C 1
ATOM 2269 O O . ALA A 1 296 ? -13.970 -12.263 10.795 1.00 80.00 296 ALA A O 1
ATOM 2270 N N . ALA A 1 297 ? -12.485 -11.131 12.065 1.00 80.25 297 ALA A N 1
ATOM 2271 C CA . ALA A 1 297 ? -13.177 -9.855 12.082 1.00 80.25 297 ALA A CA 1
ATOM 2272 C C . ALA A 1 297 ? -12.946 -9.043 10.802 1.00 80.25 297 ALA A C 1
ATOM 2274 O O . ALA A 1 297 ? -11.873 -9.072 10.184 1.00 80.25 297 ALA A O 1
ATOM 2275 N N . LYS A 1 298 ? -13.949 -8.243 10.439 1.00 87.75 298 LYS A N 1
ATOM 2276 C CA . LYS A 1 298 ? -13.800 -7.176 9.448 1.00 87.75 298 LYS A CA 1
ATOM 2277 C C . LYS A 1 298 ? -13.253 -5.943 10.159 1.00 87.75 298 LYS A C 1
ATOM 2279 O O . LYS A 1 298 ? -13.727 -5.574 11.221 1.00 87.75 298 LYS A O 1
ATOM 2284 N N . LEU A 1 299 ? -12.266 -5.272 9.577 1.00 91.38 299 LEU A N 1
ATOM 2285 C CA . LEU A 1 299 ? -11.673 -4.081 10.192 1.00 91.38 299 LEU A CA 1
ATOM 2286 C C . LEU A 1 299 ? -11.287 -3.046 9.160 1.00 91.38 299 LEU A C 1
ATOM 2288 O O . LEU A 1 299 ? -11.067 -3.356 7.992 1.00 91.38 299 LEU A O 1
ATOM 2292 N N . GLY A 1 300 ? -11.177 -1.795 9.575 1.00 92.12 300 GLY A N 1
ATOM 2293 C CA . GLY A 1 300 ? -10.924 -0.734 8.623 1.00 92.12 300 GLY A CA 1
ATOM 2294 C C . GLY A 1 300 ? -10.574 0.599 9.234 1.00 92.12 300 GLY A C 1
ATOM 2295 O O . GLY A 1 300 ? -10.352 0.746 10.437 1.00 92.12 300 GLY A O 1
ATOM 2296 N N . LEU A 1 301 ? -10.511 1.585 8.348 1.00 94.25 301 LEU A N 1
ATOM 2297 C CA . LEU A 1 301 ? -10.299 2.976 8.696 1.00 94.25 301 LEU A CA 1
ATOM 2298 C C . LEU A 1 301 ? -11.434 3.825 8.140 1.00 94.25 301 LEU A C 1
ATOM 2300 O O . LEU A 1 301 ? -11.775 3.734 6.961 1.00 94.25 301 LEU A O 1
ATOM 2304 N N . ALA A 1 302 ? -11.944 4.712 8.981 1.00 94.69 302 ALA A N 1
ATOM 2305 C CA . ALA A 1 302 ? -12.809 5.807 8.585 1.00 94.69 302 ALA A CA 1
ATOM 2306 C C . ALA A 1 302 ? -12.030 7.117 8.707 1.00 94.69 302 ALA A C 1
ATOM 2308 O O . ALA A 1 302 ? -11.437 7.400 9.747 1.00 94.69 302 ALA A O 1
ATOM 2309 N N . ASN A 1 303 ? -11.996 7.921 7.651 1.00 91.56 303 ASN A N 1
ATOM 2310 C CA . ASN A 1 303 ? -11.311 9.204 7.622 1.00 91.56 303 ASN A CA 1
ATOM 2311 C C . ASN A 1 303 ? -12.281 10.323 8.036 1.00 91.56 303 ASN A C 1
ATOM 2313 O O . ASN A 1 303 ? -13.113 10.736 7.222 1.00 91.56 303 ASN A O 1
ATOM 2317 N N . PRO A 1 304 ? -12.155 10.895 9.250 1.00 88.25 304 PRO A N 1
ATOM 2318 C CA . PRO A 1 304 ? -13.091 11.909 9.732 1.00 88.25 304 PRO A CA 1
ATOM 2319 C C . PRO A 1 304 ? -13.031 13.215 8.936 1.00 88.25 304 PRO A C 1
ATOM 2321 O O . PRO A 1 304 ? -13.948 14.020 9.017 1.00 88.25 304 PRO A O 1
ATOM 2324 N N . ALA A 1 305 ? -11.959 13.473 8.180 1.00 87.19 305 ALA A N 1
ATOM 2325 C CA . ALA A 1 305 ? -11.826 14.697 7.392 1.00 87.19 305 ALA A CA 1
ATOM 2326 C C . ALA A 1 305 ? -12.574 14.625 6.053 1.00 87.19 305 ALA A C 1
ATOM 2328 O O . ALA A 1 305 ? -12.987 15.661 5.532 1.00 87.19 305 ALA A O 1
ATOM 2329 N N . THR A 1 306 ? -12.737 13.426 5.492 1.00 86.69 306 THR A N 1
ATOM 2330 C CA . THR A 1 306 ? -13.349 13.216 4.169 1.00 86.69 306 THR A CA 1
ATOM 2331 C C . THR A 1 306 ? -14.672 12.460 4.228 1.00 86.69 306 THR A C 1
ATOM 2333 O O . THR A 1 306 ? -15.439 12.529 3.271 1.00 86.69 306 THR A O 1
ATOM 2336 N N . GLY A 1 307 ? -14.944 11.749 5.326 1.00 88.69 307 GLY A N 1
ATOM 2337 C CA . GLY A 1 307 ? -16.045 10.794 5.433 1.00 88.69 307 GLY A CA 1
ATOM 2338 C C . GLY A 1 307 ? -15.796 9.500 4.655 1.00 88.69 307 GLY A C 1
ATOM 2339 O O . GLY A 1 307 ? -16.738 8.755 4.418 1.00 88.69 307 GLY A O 1
ATOM 2340 N N . GLU A 1 308 ? -14.567 9.239 4.201 1.00 92.94 308 GLU A N 1
ATOM 2341 C CA . GLU A 1 308 ? -14.220 8.009 3.482 1.00 92.94 308 GLU A CA 1
ATOM 2342 C C . GLU A 1 308 ? -14.049 6.834 4.445 1.00 92.94 308 GLU A C 1
ATOM 2344 O O . GLU A 1 308 ? -13.363 6.958 5.455 1.00 92.94 308 GLU A O 1
ATOM 2349 N N . TRP A 1 309 ? -14.613 5.688 4.087 1.00 94.00 309 TRP A N 1
ATOM 2350 C CA . TRP A 1 309 ? -14.459 4.420 4.786 1.00 94.00 309 TRP A CA 1
ATOM 2351 C C . TRP A 1 309 ? -13.733 3.432 3.888 1.00 94.00 309 TRP A C 1
ATOM 2353 O O . TRP A 1 309 ? -14.051 3.319 2.703 1.00 94.00 309 TRP A O 1
ATOM 2363 N N . VAL A 1 310 ? -12.771 2.717 4.464 1.00 91.88 310 VAL A N 1
ATOM 2364 C CA . VAL A 1 310 ? -12.068 1.604 3.827 1.00 91.8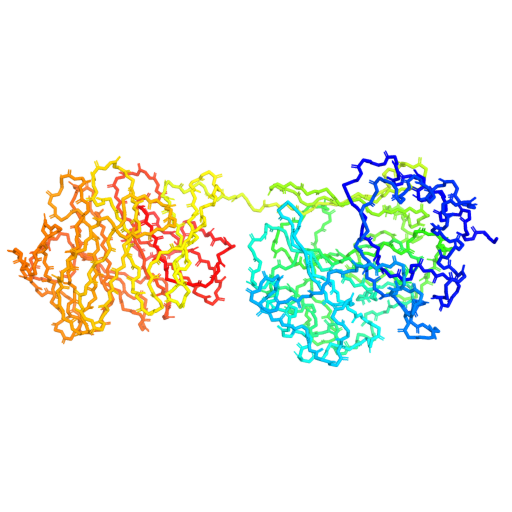8 310 VAL A CA 1
ATOM 2365 C C . VAL A 1 310 ? -12.102 0.428 4.792 1.00 91.88 310 VAL A C 1
ATOM 2367 O O . VAL A 1 310 ? -11.393 0.442 5.799 1.00 91.88 310 VAL A O 1
ATOM 2370 N N . LEU A 1 311 ? -12.937 -0.565 4.492 1.00 91.31 311 LEU A N 1
ATOM 2371 C CA . LEU A 1 311 ? -13.090 -1.775 5.299 1.00 91.31 311 LEU A CA 1
ATOM 2372 C C . LEU A 1 311 ? -12.425 -2.950 4.599 1.00 91.31 311 LEU A C 1
ATOM 2374 O O . LEU A 1 311 ? -12.547 -3.107 3.386 1.00 91.31 311 LEU A O 1
ATOM 2378 N N . ARG A 1 312 ? -11.739 -3.779 5.373 1.00 86.81 312 ARG A N 1
ATOM 2379 C CA . ARG A 1 312 ? -11.087 -5.003 4.935 1.00 86.81 312 ARG A CA 1
ATOM 2380 C C . ARG A 1 312 ? -11.813 -6.205 5.516 1.00 86.81 312 ARG A C 1
ATOM 2382 O O . ARG A 1 312 ? -11.973 -6.311 6.729 1.00 86.81 312 ARG A O 1
ATOM 2389 N N . HIS A 1 313 ? -12.203 -7.110 4.631 1.00 84.50 313 HIS A N 1
ATOM 2390 C CA . HIS A 1 313 ? -12.820 -8.387 4.969 1.00 84.50 313 HIS A CA 1
ATOM 2391 C C . HIS A 1 313 ? -11.768 -9.456 5.304 1.00 84.50 313 HIS A C 1
ATOM 2393 O O . HIS A 1 313 ? -10.629 -9.352 4.832 1.00 84.50 313 HIS A O 1
ATOM 2399 N N . PRO A 1 314 ? -12.161 -10.523 6.026 1.00 79.50 314 PRO A N 1
ATOM 2400 C CA . PRO A 1 314 ? -11.338 -11.714 6.267 1.00 79.50 314 PRO A CA 1
ATOM 2401 C C . PRO A 1 314 ? -10.670 -12.312 5.023 1.00 79.50 314 PRO A C 1
ATOM 2403 O O . PRO A 1 314 ? -9.510 -12.710 5.056 1.00 79.50 314 PRO A O 1
ATOM 2406 N N . ASP A 1 315 ? -11.367 -12.333 3.885 1.00 73.88 315 ASP A N 1
ATOM 2407 C CA . ASP A 1 315 ? -10.848 -12.868 2.617 1.00 73.88 315 ASP A CA 1
ATOM 2408 C C . ASP A 1 315 ? -9.900 -11.897 1.871 1.00 73.88 315 ASP A C 1
ATOM 2410 O O . ASP A 1 315 ? -9.315 -12.226 0.827 1.00 73.88 315 ASP A O 1
ATOM 2414 N N . GLY A 1 316 ? -9.705 -10.699 2.426 1.00 73.50 316 GLY A N 1
ATOM 2415 C CA . GLY A 1 316 ? -8.919 -9.612 1.862 1.00 73.50 316 GLY A CA 1
ATOM 2416 C C . GLY A 1 316 ? -9.675 -8.727 0.871 1.00 73.50 316 GLY A C 1
ATOM 2417 O O . GLY A 1 316 ? -9.047 -7.836 0.297 1.00 73.50 316 GLY A O 1
ATOM 2418 N N . ALA A 1 317 ? -10.980 -8.932 0.656 1.00 79.38 317 ALA A N 1
ATOM 2419 C CA . ALA A 1 317 ? -11.803 -7.983 -0.085 1.00 79.38 317 ALA A CA 1
ATOM 2420 C C . ALA A 1 317 ? -11.827 -6.620 0.625 1.00 79.38 317 ALA A C 1
ATOM 2422 O O . ALA A 1 317 ? -11.707 -6.535 1.850 1.00 79.38 317 ALA A O 1
ATOM 2423 N N . ILE A 1 318 ? -11.968 -5.546 -0.155 1.00 84.19 318 ILE A N 1
ATOM 2424 C CA . ILE A 1 318 ? -11.978 -4.171 0.347 1.00 84.19 318 ILE A CA 1
ATOM 2425 C C . ILE A 1 318 ? -13.278 -3.486 -0.067 1.00 84.19 318 ILE A C 1
ATOM 2427 O O . ILE A 1 318 ? -13.554 -3.377 -1.263 1.00 84.19 318 ILE A O 1
ATOM 2431 N N . ASP A 1 319 ? -14.008 -2.950 0.909 1.00 88.94 319 ASP A N 1
ATOM 2432 C CA . ASP A 1 319 ? -15.102 -2.009 0.671 1.00 88.94 319 ASP A CA 1
ATOM 2433 C C . ASP A 1 319 ? -14.594 -0.576 0.790 1.00 88.94 319 ASP A C 1
ATOM 2435 O O . ASP A 1 319 ? -13.853 -0.238 1.715 1.00 88.94 319 ASP A O 1
ATOM 2439 N N . ARG A 1 320 ? -15.015 0.285 -0.143 1.00 91.81 320 ARG A N 1
ATOM 2440 C CA . ARG A 1 320 ? -14.731 1.723 -0.113 1.00 91.81 320 ARG A CA 1
ATOM 2441 C C . ARG A 1 320 ? -15.991 2.526 -0.400 1.00 91.81 320 ARG A C 1
ATOM 2443 O O . ARG A 1 320 ? -16.594 2.378 -1.464 1.00 91.81 320 ARG A O 1
ATOM 2450 N N . PHE A 1 321 ? -16.366 3.403 0.524 1.00 94.56 321 PHE A N 1
ATOM 2451 C CA . PHE A 1 321 ? -17.566 4.237 0.418 1.00 94.56 321 PHE A CA 1
ATOM 2452 C C . PHE A 1 321 ? -17.431 5.526 1.241 1.00 94.56 321 PHE A C 1
ATOM 2454 O O . PHE A 1 321 ? -16.434 5.731 1.930 1.00 94.56 321 PHE A O 1
ATOM 2461 N N . TYR A 1 322 ? -18.423 6.415 1.149 1.00 95.00 322 TYR A N 1
ATOM 2462 C CA . TYR A 1 322 ? -18.453 7.679 1.887 1.00 95.00 322 TYR A CA 1
ATOM 2463 C C . TYR A 1 322 ? -19.691 7.778 2.778 1.00 95.00 322 TYR A C 1
ATOM 2465 O O . TYR A 1 322 ? -20.817 7.635 2.301 1.00 95.00 322 TYR A O 1
ATOM 2473 N N . PHE A 1 323 ? -19.493 8.090 4.054 1.00 96.06 323 PHE A N 1
ATOM 2474 C CA . PHE A 1 323 ? -20.561 8.317 5.023 1.00 96.06 323 PHE A CA 1
ATOM 2475 C C . PHE A 1 323 ? -20.109 9.324 6.085 1.00 96.06 323 PHE A C 1
ATOM 2477 O O . PHE A 1 323 ? -18.951 9.309 6.494 1.00 96.06 323 PHE A O 1
ATOM 2484 N N . GLY A 1 324 ? -21.019 10.190 6.538 1.00 93.31 324 GLY A N 1
ATOM 2485 C CA . GLY A 1 324 ? -20.724 11.269 7.488 1.00 93.31 324 GLY A CA 1
ATOM 2486 C C . GLY A 1 324 ? -20.247 12.575 6.850 1.00 93.31 324 GLY A C 1
ATOM 2487 O O . GLY A 1 324 ? -20.017 12.667 5.644 1.00 93.31 324 GLY A O 1
ATOM 2488 N N . ASN A 1 325 ? -20.125 13.612 7.679 1.00 90.94 325 ASN A N 1
ATOM 2489 C CA . ASN A 1 325 ? -19.553 14.902 7.301 1.00 90.94 325 ASN A CA 1
ATOM 2490 C C . ASN A 1 325 ? -18.153 15.087 7.911 1.00 90.94 325 ASN A C 1
ATOM 2492 O O . ASN A 1 325 ? -17.854 14.495 8.949 1.00 90.94 325 ASN A O 1
ATOM 2496 N N . PRO A 1 326 ? -17.314 15.967 7.330 1.00 89.75 326 PRO A N 1
ATOM 2497 C CA . PRO A 1 326 ? -16.021 16.310 7.908 1.00 89.75 326 PRO A CA 1
ATOM 2498 C C . PRO A 1 326 ? -16.125 16.740 9.380 1.00 89.75 326 PRO A C 1
ATOM 2500 O O . PRO A 1 326 ? -16.839 17.690 9.707 1.00 89.75 326 PRO A O 1
ATOM 2503 N N . GLY A 1 327 ? -15.382 16.061 10.252 1.00 87.62 327 GLY A N 1
ATOM 2504 C CA . GLY A 1 327 ? -15.360 16.268 11.701 1.00 87.62 327 GLY A CA 1
ATOM 2505 C C . GLY A 1 327 ? -16.300 15.363 12.501 1.00 87.62 327 GLY A C 1
ATOM 2506 O O . GLY A 1 327 ? -16.229 15.391 13.729 1.00 87.62 327 GLY A O 1
ATOM 2507 N N . ASP A 1 328 ? -17.148 14.563 11.851 1.00 92.56 328 ASP A N 1
ATOM 2508 C CA . ASP A 1 328 ? -17.927 13.534 12.543 1.00 92.56 328 ASP A CA 1
ATOM 2509 C C . ASP A 1 328 ? -17.008 12.388 13.006 1.00 92.56 328 ASP A C 1
ATOM 2511 O O . ASP A 1 328 ? -16.041 12.028 12.330 1.00 92.56 328 ASP A O 1
ATOM 2515 N N . LYS A 1 329 ? -17.303 11.818 14.178 1.00 92.12 329 LYS A N 1
ATOM 2516 C CA . LYS A 1 329 ? -16.563 10.695 14.757 1.00 92.12 329 LYS A CA 1
ATOM 2517 C C . LYS A 1 329 ? -17.180 9.362 14.325 1.00 92.12 329 LYS A C 1
ATOM 2519 O O . LYS A 1 329 ? -18.351 9.145 14.634 1.00 92.12 329 LYS A O 1
ATOM 2524 N N . PRO A 1 330 ? -16.429 8.479 13.654 1.00 94.44 330 PRO A N 1
ATOM 2525 C CA . PRO A 1 330 ? -16.933 7.186 13.217 1.00 94.44 330 PRO A CA 1
ATOM 2526 C C . PRO A 1 330 ? -17.187 6.225 14.384 1.00 94.44 330 PRO A C 1
ATOM 2528 O O . PRO A 1 330 ? -16.466 6.227 15.384 1.00 94.44 330 PRO A O 1
ATOM 2531 N N . LEU A 1 331 ? -18.217 5.406 14.198 1.00 94.44 331 LEU A N 1
ATOM 2532 C CA . LEU A 1 331 ? -18.668 4.283 15.016 1.00 94.44 331 LEU A CA 1
ATOM 2533 C C . LEU A 1 331 ? -18.942 3.103 14.083 1.00 94.44 331 LEU A C 1
ATOM 2535 O O . LEU A 1 331 ? -19.228 3.309 12.904 1.00 94.44 331 LEU A O 1
ATOM 2539 N N . TYR A 1 332 ? -18.892 1.884 14.589 1.00 94.88 332 TYR A N 1
ATOM 2540 C CA . TYR A 1 332 ? -19.159 0.693 13.796 1.00 94.88 332 TYR A CA 1
ATOM 2541 C C . TYR A 1 332 ? -19.836 -0.333 14.698 1.00 94.88 332 TYR A C 1
ATOM 2543 O O . TYR A 1 332 ? -19.439 -0.432 15.856 1.00 94.88 332 TYR A O 1
ATOM 2551 N N . GLY A 1 333 ? -20.901 -0.958 14.204 1.00 95.25 333 GLY A N 1
ATOM 2552 C CA . GLY A 1 333 ? -21.715 -1.897 14.974 1.00 95.25 333 GLY A CA 1
ATOM 2553 C C . GLY A 1 333 ? -22.946 -2.388 14.208 1.00 95.25 333 GLY A C 1
ATOM 2554 O O . GLY A 1 333 ? -23.324 -1.805 13.185 1.00 95.25 333 GLY A O 1
ATOM 2555 N N . ASP A 1 334 ? -23.553 -3.472 14.673 1.00 95.38 334 ASP A N 1
ATOM 2556 C CA . ASP A 1 334 ? -24.760 -4.107 14.141 1.00 95.38 334 ASP A CA 1
ATOM 2557 C C . ASP A 1 334 ? -26.038 -3.441 14.684 1.00 95.38 334 ASP A C 1
ATOM 2559 O O . ASP A 1 334 ? -26.675 -3.889 15.640 1.00 95.38 334 ASP A O 1
ATOM 2563 N N . TRP A 1 335 ? -26.418 -2.314 14.080 1.00 95.62 335 TRP A N 1
ATOM 2564 C CA . TRP A 1 335 ? -27.536 -1.490 14.556 1.00 95.62 335 TRP A CA 1
ATOM 2565 C C . TRP A 1 335 ? -28.922 -2.111 14.344 1.00 95.62 335 TRP A C 1
ATOM 2567 O O . TRP A 1 335 ? -29.889 -1.671 14.978 1.00 95.62 335 TRP A O 1
ATOM 2577 N N . ASP A 1 336 ? -29.062 -3.041 13.395 1.00 95.00 336 ASP A N 1
ATOM 2578 C CA . ASP A 1 336 ? -30.338 -3.656 13.018 1.00 95.00 336 ASP A CA 1
ATOM 2579 C C . ASP A 1 336 ? -30.399 -5.175 13.188 1.00 95.00 336 ASP A C 1
ATOM 2581 O O . ASP A 1 336 ? -31.405 -5.793 12.813 1.00 95.00 336 ASP A O 1
ATOM 2585 N N . CYS A 1 337 ? -29.414 -5.719 13.903 1.00 94.81 337 CYS A N 1
ATOM 2586 C CA . CYS A 1 337 ? -29.361 -7.085 14.403 1.00 94.81 337 CYS A CA 1
ATOM 2587 C C . CYS A 1 337 ? -29.310 -8.128 13.279 1.00 94.81 337 CYS A C 1
ATOM 2589 O O . CYS A 1 337 ? -29.960 -9.183 13.363 1.00 94.81 337 CYS A O 1
ATOM 2591 N N . ASP A 1 338 ? -28.630 -7.814 12.177 1.00 93.75 338 ASP A N 1
ATOM 2592 C CA . ASP A 1 338 ? -28.501 -8.710 11.028 1.00 93.75 338 ASP A CA 1
ATOM 2593 C C . ASP A 1 338 ? -27.235 -9.590 11.078 1.00 93.75 338 ASP A C 1
ATOM 2595 O O . ASP A 1 338 ? -27.058 -10.483 10.239 1.00 93.75 338 ASP A O 1
ATOM 2599 N N . GLY A 1 339 ? -26.413 -9.400 12.113 1.00 89.62 339 GLY A N 1
ATOM 2600 C CA . GLY A 1 339 ? -25.135 -10.056 12.353 1.00 89.62 339 GLY A CA 1
ATOM 2601 C C . GLY A 1 339 ? -23.965 -9.421 11.603 1.00 89.62 339 GLY A C 1
ATOM 2602 O O . GLY A 1 339 ? -22.923 -10.064 11.486 1.00 89.62 339 GLY A O 1
ATOM 2603 N N . THR A 1 340 ? -24.134 -8.230 11.021 1.00 89.62 340 THR A N 1
ATOM 2604 C CA . THR A 1 340 ? -23.085 -7.512 10.292 1.00 89.62 340 THR A CA 1
ATOM 2605 C C . THR A 1 340 ? -22.968 -6.076 10.779 1.00 89.62 340 THR A C 1
ATOM 2607 O O . THR A 1 340 ? -23.860 -5.255 10.565 1.00 89.62 340 THR A O 1
ATOM 2610 N N . SER A 1 341 ? -21.795 -5.706 11.296 1.00 93.56 341 SER A N 1
ATOM 2611 C CA . SER A 1 341 ? -21.569 -4.309 11.643 1.00 93.56 341 SER A CA 1
ATOM 2612 C C . SER A 1 341 ? -21.603 -3.383 10.427 1.00 93.56 341 SER A C 1
ATOM 2614 O O . SER A 1 341 ? -21.212 -3.728 9.299 1.00 93.56 341 SER A O 1
ATOM 2616 N N . SER A 1 342 ? -22.064 -2.162 10.672 1.00 95.69 342 SER A N 1
ATOM 2617 C CA . SER A 1 342 ? -22.274 -1.133 9.664 1.00 95.69 342 SER A CA 1
ATOM 2618 C C . SER A 1 342 ? -21.948 0.273 10.201 1.00 95.69 342 SER A C 1
ATOM 2620 O O . SER A 1 342 ? -21.747 0.474 11.403 1.00 95.69 342 SER A O 1
ATOM 2622 N N . PRO A 1 343 ? -21.804 1.287 9.328 1.00 96.81 343 PRO A N 1
ATOM 2623 C CA . PRO A 1 343 ? -21.217 2.569 9.703 1.00 96.81 343 PRO A CA 1
ATOM 2624 C C . PRO A 1 343 ? -22.144 3.439 10.554 1.00 96.81 343 PRO A C 1
ATOM 2626 O O . PRO A 1 343 ? -23.302 3.682 10.217 1.00 96.81 343 PRO A O 1
ATOM 2629 N N . GLY A 1 344 ? -21.582 4.019 11.609 1.00 95.94 344 GLY A N 1
ATOM 2630 C CA . GLY A 1 344 ? -22.183 5.065 12.424 1.00 95.94 344 GLY A CA 1
ATOM 2631 C C . GLY A 1 344 ? -21.308 6.319 12.474 1.00 95.94 344 GLY A C 1
ATOM 2632 O O . GLY A 1 344 ? -20.095 6.274 12.274 1.00 95.94 344 GLY A O 1
ATOM 2633 N N . MET A 1 345 ? -21.921 7.469 12.735 1.00 95.56 345 MET A N 1
ATOM 2634 C CA . MET A 1 345 ? -21.254 8.764 12.855 1.00 95.56 345 MET A CA 1
ATOM 2635 C C . MET A 1 345 ? -21.828 9.560 14.019 1.00 95.56 345 MET A C 1
ATOM 2637 O O . MET A 1 345 ? -23.042 9.707 14.146 1.00 95.56 345 MET A O 1
ATOM 2641 N N . TYR A 1 346 ? -20.952 10.144 14.830 1.00 94.25 346 TYR A N 1
ATOM 2642 C CA . TYR A 1 346 ? -21.316 11.032 15.923 1.00 94.25 346 TYR A CA 1
ATOM 2643 C C . TYR A 1 346 ? -20.801 12.441 15.682 1.00 94.25 346 TYR A C 1
ATOM 2645 O O . TYR A 1 346 ? -19.600 12.687 15.552 1.00 94.25 346 TYR A O 1
ATOM 2653 N N . ARG A 1 347 ? -21.719 13.398 15.666 1.00 92.19 347 ARG A N 1
ATOM 2654 C CA . ARG A 1 347 ? -21.401 14.805 15.478 1.00 92.19 347 ARG A CA 1
ATOM 2655 C C . ARG A 1 347 ? -21.282 15.498 16.823 1.00 92.19 347 ARG A C 1
ATOM 2657 O O . ARG A 1 347 ? -22.273 15.965 17.379 1.00 92.19 347 ARG A O 1
ATOM 2664 N N . GLU A 1 348 ? -20.053 15.673 17.296 1.00 86.62 348 GLU A N 1
ATOM 2665 C CA . GLU A 1 348 ? -19.788 16.311 18.596 1.00 86.62 348 GLU A CA 1
ATOM 2666 C C . GLU A 1 348 ? -20.381 17.718 18.707 1.00 86.62 348 GLU A C 1
ATOM 2668 O O . GLU A 1 348 ? -20.927 18.080 19.745 1.00 86.62 348 GLU A O 1
ATOM 2673 N N . SER A 1 349 ? -20.358 18.493 17.614 1.00 84.50 349 SER A N 1
ATOM 2674 C CA . SER A 1 349 ? -20.843 19.883 17.614 1.00 84.50 349 SER A CA 1
ATOM 2675 C C . SER A 1 349 ? -22.312 20.045 18.027 1.00 84.50 349 SER A C 1
ATOM 2677 O O . SER A 1 349 ? -22.731 21.151 18.376 1.00 84.50 349 SER A O 1
ATOM 2679 N N . ASN A 1 350 ? -23.113 18.978 17.948 1.00 84.88 350 ASN A N 1
ATOM 2680 C CA . ASN A 1 350 ? -24.524 19.016 18.310 1.00 84.88 350 ASN A CA 1
ATOM 2681 C C . ASN A 1 350 ? -25.071 17.714 18.918 1.00 84.88 350 ASN A C 1
ATOM 2683 O O . ASN A 1 350 ? -26.284 17.638 19.072 1.00 84.88 350 ASN A O 1
ATOM 2687 N N . GLY A 1 351 ? -24.226 16.729 19.245 1.00 86.62 351 GLY A N 1
ATOM 2688 C CA . GLY A 1 351 ? -24.588 15.458 19.889 1.00 86.62 351 GLY A CA 1
ATOM 2689 C C . GLY A 1 351 ? -25.479 14.521 19.065 1.00 86.62 351 GLY A C 1
ATOM 2690 O O . GLY A 1 351 ? -26.172 13.681 19.637 1.00 86.62 351 GLY A O 1
ATOM 2691 N N . PHE A 1 352 ? -25.530 14.687 17.739 1.00 92.19 352 PHE A N 1
ATOM 2692 C CA . PHE A 1 352 ? -26.312 13.798 16.876 1.00 92.19 352 PHE A CA 1
ATOM 2693 C C . PHE A 1 352 ? -25.538 12.536 16.508 1.00 92.19 352 PHE A C 1
ATOM 2695 O O . PHE A 1 352 ? -24.381 12.606 16.097 1.00 92.19 352 PHE A O 1
ATOM 2702 N N . VAL A 1 353 ? -26.235 11.411 16.583 1.00 95.06 353 VAL A N 1
ATOM 2703 C CA . VAL A 1 353 ? -25.844 10.102 16.072 1.00 95.06 353 VAL A CA 1
ATOM 2704 C C . VAL A 1 353 ? -26.532 9.894 14.722 1.00 95.06 353 VAL A C 1
ATOM 2706 O O . VAL A 1 353 ? -27.717 10.199 14.582 1.00 95.06 353 VAL A O 1
ATOM 2709 N N . TYR A 1 354 ? -25.795 9.368 13.749 1.00 96.06 354 TYR A N 1
ATOM 2710 C CA . TYR A 1 354 ? -26.271 8.975 12.425 1.00 96.06 354 TYR A CA 1
ATOM 2711 C C . TYR A 1 354 ? -25.803 7.549 12.153 1.00 96.06 354 TYR A C 1
ATOM 2713 O O . TYR A 1 354 ? -24.599 7.321 12.093 1.00 96.06 354 TYR A O 1
ATOM 2721 N N . LEU A 1 355 ? -26.722 6.607 11.985 1.00 97.06 355 LEU A N 1
ATOM 2722 C CA . LEU A 1 355 ? -26.416 5.197 11.751 1.00 97.06 355 LEU A CA 1
ATOM 2723 C C . LEU A 1 355 ? -26.910 4.780 10.374 1.00 97.06 355 LEU A C 1
ATOM 2725 O O . LEU A 1 355 ? -27.929 5.283 9.885 1.00 97.06 355 LEU A O 1
ATOM 2729 N N . LYS A 1 356 ? -26.171 3.872 9.754 1.00 97.00 356 LYS A N 1
ATOM 2730 C CA . LYS A 1 356 ? -26.489 3.286 8.463 1.00 97.00 356 LYS A CA 1
ATOM 2731 C C . LYS A 1 356 ? -26.476 1.775 8.602 1.00 97.00 356 LYS A C 1
ATOM 2733 O O . LYS A 1 356 ? -25.536 1.270 9.187 1.00 97.00 356 LYS A O 1
ATOM 2738 N N . ASN A 1 357 ? -27.448 1.088 8.013 1.00 96.56 357 ASN A N 1
ATOM 2739 C CA . ASN A 1 357 ? -27.612 -0.367 8.137 1.00 96.56 357 ASN A CA 1
ATOM 2740 C C . ASN A 1 357 ? -26.937 -1.150 6.995 1.00 96.56 357 ASN A C 1
ATOM 2742 O O . ASN A 1 357 ? -27.255 -2.300 6.719 1.00 96.56 357 ASN A O 1
ATOM 2746 N N . ASP A 1 358 ? -26.059 -0.499 6.232 1.00 95.44 358 ASP A N 1
ATOM 2747 C CA . ASP A 1 358 ? -25.286 -1.148 5.179 1.00 95.44 358 ASP A CA 1
ATOM 2748 C C . ASP A 1 358 ? -23.947 -0.425 4.961 1.00 95.44 358 ASP A C 1
ATOM 2750 O O . ASP A 1 358 ? -23.779 0.753 5.289 1.00 95.44 358 ASP A O 1
ATOM 2754 N N . ASN A 1 359 ? -22.986 -1.129 4.362 1.00 93.69 359 ASN A N 1
ATOM 2755 C CA . ASN A 1 359 ? -21.644 -0.618 4.069 1.00 93.69 359 ASN A CA 1
ATOM 2756 C C . ASN A 1 359 ? -21.578 0.100 2.705 1.00 93.69 359 ASN A C 1
ATOM 2758 O O . ASN A 1 359 ? -20.784 -0.254 1.831 1.00 93.69 359 ASN A O 1
ATOM 2762 N N . THR A 1 360 ? -22.451 1.091 2.479 1.00 95.12 360 THR A N 1
ATOM 2763 C CA . THR A 1 360 ? -22.507 1.852 1.214 1.00 95.12 360 THR A CA 1
ATOM 2764 C C . THR A 1 360 ? -22.556 3.372 1.397 1.00 95.12 360 THR A C 1
ATOM 2766 O O . THR A 1 360 ? -22.796 3.903 2.478 1.00 95.12 360 THR A O 1
ATOM 2769 N N . THR A 1 361 ? -22.335 4.112 0.304 1.00 95.62 361 THR A N 1
ATOM 2770 C CA . THR A 1 361 ? -22.477 5.576 0.293 1.00 95.62 361 THR A CA 1
ATOM 2771 C C . THR A 1 361 ? -23.950 5.973 0.310 1.00 95.62 361 THR A C 1
ATOM 2773 O O . THR A 1 361 ? -24.705 5.582 -0.582 1.00 95.62 361 THR A O 1
ATOM 2776 N N . GLY A 1 362 ? -24.358 6.837 1.242 1.00 92.50 362 GLY A N 1
ATOM 2777 C CA . GLY A 1 362 ? -25.738 7.317 1.287 1.00 92.50 362 GLY A CA 1
ATOM 2778 C C . GLY A 1 362 ? -26.104 8.113 2.541 1.00 92.50 362 GLY A C 1
ATOM 2779 O O . GLY A 1 362 ? -25.238 8.402 3.366 1.00 92.50 362 GLY A O 1
ATOM 2780 N N . PRO A 1 363 ? -27.385 8.512 2.669 1.00 95.19 363 PRO A N 1
ATOM 2781 C CA . PRO A 1 363 ? -27.907 9.079 3.909 1.00 95.19 363 PRO A CA 1
ATOM 2782 C C . PRO A 1 363 ? -27.947 8.026 5.027 1.00 95.19 363 PRO A C 1
ATOM 2784 O O . PRO A 1 363 ? -27.889 6.828 4.760 1.00 95.19 363 PRO A O 1
ATOM 2787 N N . ALA A 1 364 ? -28.072 8.501 6.267 1.00 96.88 364 ALA A N 1
ATOM 2788 C CA . ALA A 1 364 ? -28.318 7.655 7.430 1.00 96.88 364 ALA A CA 1
ATOM 2789 C C . ALA A 1 364 ? -29.742 7.079 7.404 1.00 96.88 364 ALA A C 1
ATOM 2791 O O . ALA A 1 364 ? -30.672 7.748 6.941 1.00 96.88 364 ALA A O 1
ATOM 2792 N N . ASP A 1 365 ? -29.892 5.870 7.935 1.00 97.25 365 ASP A N 1
ATOM 2793 C CA . ASP A 1 365 ? -31.171 5.177 8.106 1.00 97.25 365 ASP A CA 1
ATOM 2794 C C . ASP A 1 365 ? -31.814 5.525 9.456 1.00 97.25 365 ASP A C 1
ATOM 2796 O O . ASP A 1 365 ? -33.040 5.614 9.571 1.00 97.25 365 ASP A O 1
ATOM 2800 N N . VAL A 1 366 ? -30.978 5.788 10.465 1.00 95.25 366 VAL A N 1
ATOM 2801 C CA . VAL A 1 366 ? -31.389 6.183 11.815 1.00 95.25 366 VAL A CA 1
ATOM 2802 C C . VAL A 1 366 ? -30.616 7.428 12.242 1.00 95.25 366 VAL A C 1
ATOM 2804 O O . VAL A 1 366 ? -29.393 7.487 12.119 1.00 95.25 366 VAL A O 1
ATOM 2807 N N . ASP A 1 367 ? -31.315 8.421 12.790 1.00 94.50 367 ASP A N 1
ATOM 2808 C CA . ASP A 1 367 ? -30.692 9.568 13.444 1.00 94.50 367 ASP A CA 1
ATOM 2809 C C . ASP A 1 367 ? -31.418 9.950 14.737 1.00 94.50 367 ASP A C 1
ATOM 2811 O O . ASP A 1 367 ? -32.647 9.936 14.829 1.00 94.50 367 ASP A O 1
ATOM 2815 N N . PHE A 1 368 ? -30.640 10.265 15.768 1.00 93.81 368 PHE A N 1
ATOM 2816 C CA . PHE A 1 368 ? -31.150 10.733 17.053 1.00 93.81 368 PHE A CA 1
ATOM 2817 C C . PHE A 1 368 ? -30.068 11.503 17.810 1.00 93.81 368 PHE A C 1
ATOM 2819 O O . PHE A 1 368 ? -28.894 11.492 17.456 1.00 93.81 368 PHE A O 1
ATOM 2826 N N . PHE A 1 369 ? -30.465 12.204 18.867 1.00 90.94 369 PHE A N 1
ATOM 2827 C CA . PHE A 1 369 ? -29.542 12.928 19.735 1.00 90.94 369 PHE A CA 1
ATOM 2828 C C . PHE A 1 369 ? -29.240 12.113 20.994 1.00 90.94 369 PHE A C 1
ATOM 2830 O O . PHE A 1 369 ? -30.179 11.670 21.664 1.00 90.94 369 PHE A O 1
ATOM 2837 N N . PHE A 1 370 ? -27.961 11.984 21.352 1.00 90.19 370 PHE A N 1
ATOM 2838 C CA . PHE A 1 370 ? -27.539 11.388 22.618 1.00 90.19 370 PHE A CA 1
ATOM 2839 C C . PHE A 1 370 ? -26.166 11.910 23.061 1.00 90.19 370 PHE A C 1
ATOM 2841 O O . PHE A 1 370 ? -25.216 11.882 22.293 1.00 90.19 370 PHE A O 1
ATOM 2848 N N . GLY A 1 371 ? -26.059 12.379 24.307 1.00 87.38 371 GLY A N 1
ATOM 2849 C CA . GLY A 1 371 ? -24.829 12.970 24.847 1.00 87.38 371 GLY A CA 1
ATOM 2850 C C . GLY A 1 371 ? -24.803 14.501 24.788 1.00 87.38 371 GLY A C 1
ATOM 2851 O O . GLY A 1 371 ? -25.831 15.161 24.647 1.00 87.38 371 GLY A O 1
ATOM 2852 N N . MET A 1 372 ? -23.625 15.082 24.986 1.00 86.06 372 MET A N 1
ATOM 2853 C CA . MET A 1 372 ? -23.359 16.523 24.916 1.00 86.06 372 MET A CA 1
ATOM 2854 C C . MET A 1 372 ? -21.944 16.796 24.384 1.00 86.06 372 MET A C 1
ATOM 2856 O O . MET A 1 372 ? -21.188 15.876 24.087 1.00 86.06 372 MET A O 1
ATOM 2860 N N . ASP A 1 373 ? -21.583 18.074 24.253 1.00 84.88 373 ASP A N 1
ATOM 2861 C CA . ASP A 1 373 ? -20.244 18.482 23.817 1.00 84.88 373 ASP A CA 1
ATOM 2862 C C . ASP A 1 373 ? -19.147 17.885 24.720 1.00 84.88 373 ASP A C 1
ATOM 2864 O O . ASP A 1 373 ? -19.222 17.973 25.951 1.00 84.88 373 ASP A O 1
ATOM 2868 N N . GLY A 1 374 ? -18.139 17.270 24.096 1.00 84.62 374 GLY A N 1
ATOM 2869 C CA . GLY A 1 374 ? -17.028 16.584 24.767 1.00 84.62 374 GLY A CA 1
ATOM 2870 C C . GLY A 1 374 ? -17.304 15.147 25.234 1.00 84.62 374 GLY A C 1
ATOM 2871 O O . GLY A 1 374 ? -16.408 14.523 25.807 1.00 84.62 374 GLY A O 1
ATOM 2872 N N . ASP A 1 375 ? -18.506 14.616 25.007 1.00 90.88 375 ASP A N 1
ATOM 2873 C CA . ASP A 1 375 ? -18.799 13.197 25.215 1.00 90.88 375 ASP A CA 1
ATOM 2874 C C . ASP A 1 375 ? -18.241 12.343 24.061 1.00 90.88 375 ASP A C 1
ATOM 2876 O O . ASP A 1 375 ? -18.279 12.752 22.900 1.00 90.88 375 ASP A O 1
ATOM 2880 N N . VAL A 1 376 ? -17.738 11.144 24.375 1.00 92.25 376 VAL A N 1
ATOM 2881 C CA . VAL A 1 376 ? -17.241 10.182 23.381 1.00 92.25 376 VAL A CA 1
ATOM 2882 C C . VAL A 1 376 ? -18.243 9.037 23.246 1.00 92.25 376 VAL A C 1
ATOM 2884 O O . VAL A 1 376 ? -18.549 8.404 24.257 1.00 92.25 376 VAL A O 1
ATOM 2887 N N . PRO A 1 377 ? -18.760 8.762 22.041 1.00 92.94 377 PRO A N 1
ATOM 2888 C CA . PRO A 1 377 ? -19.666 7.645 21.819 1.00 92.94 377 PRO A CA 1
ATOM 2889 C C . PRO A 1 377 ? -18.913 6.313 21.810 1.00 92.94 377 PRO A C 1
ATOM 2891 O O . PRO A 1 377 ? -17.745 6.254 21.427 1.00 92.94 377 PRO A O 1
ATOM 2894 N N . ILE A 1 378 ? -19.613 5.257 22.200 1.00 94.69 378 ILE A N 1
ATOM 2895 C CA . ILE A 1 378 ? -19.171 3.865 22.120 1.00 94.69 378 ILE A CA 1
ATOM 2896 C C . ILE A 1 378 ? -20.349 3.002 21.678 1.00 94.69 378 ILE A C 1
ATOM 2898 O O . ILE A 1 378 ? -21.486 3.279 22.058 1.00 94.69 378 ILE A O 1
ATOM 2902 N N . ALA A 1 379 ? -20.076 2.001 20.853 1.00 95.50 379 ALA A N 1
ATOM 2903 C CA . ALA A 1 379 ? -21.060 1.072 20.311 1.00 95.50 379 ALA A CA 1
ATOM 2904 C C . ALA A 1 379 ? -20.874 -0.302 20.948 1.00 95.50 379 ALA A C 1
ATOM 2906 O O . ALA A 1 379 ? -19.734 -0.669 21.197 1.00 95.50 379 ALA A O 1
ATOM 2907 N N . GLY A 1 380 ? -21.953 -1.012 21.240 1.00 95.62 380 GLY A N 1
ATOM 2908 C CA . GLY A 1 380 ? -21.857 -2.385 21.724 1.00 95.62 380 GLY A CA 1
ATOM 2909 C C . GLY A 1 380 ? -23.207 -2.993 22.086 1.00 95.62 380 GLY A C 1
ATOM 2910 O O . GLY A 1 380 ? -24.198 -2.262 22.260 1.00 95.62 380 GLY A O 1
ATOM 2911 N N . ASP A 1 381 ? -23.219 -4.308 22.254 1.00 96.38 381 ASP A N 1
ATOM 2912 C CA . ASP A 1 381 ? -24.331 -5.102 22.762 1.00 96.38 381 ASP A CA 1
ATOM 2913 C C . ASP A 1 381 ? -24.294 -5.152 24.295 1.00 96.38 381 ASP A C 1
ATOM 2915 O O . ASP A 1 381 ? -23.837 -6.098 24.937 1.00 96.38 381 ASP A O 1
ATOM 2919 N N . TRP A 1 382 ? -24.801 -4.094 24.924 1.00 96.75 382 TRP A N 1
ATOM 2920 C CA . TRP A 1 382 ? -24.768 -3.959 26.383 1.00 96.75 382 TRP A CA 1
ATOM 2921 C C . TRP A 1 382 ? -25.757 -4.875 27.122 1.00 96.75 382 TRP A C 1
ATOM 2923 O O . TRP A 1 382 ? -25.835 -4.795 28.352 1.00 96.75 382 TRP A O 1
ATOM 2933 N N . ASN A 1 383 ? -26.565 -5.688 26.432 1.00 95.69 383 ASN A N 1
ATOM 2934 C CA . ASN A 1 383 ? -27.555 -6.550 27.085 1.00 95.69 383 ASN A CA 1
ATOM 2935 C C . ASN A 1 383 ? -27.553 -8.020 26.628 1.00 95.69 383 ASN A C 1
ATOM 2937 O O . ASN A 1 383 ? -28.257 -8.827 27.250 1.00 95.69 383 ASN A O 1
ATOM 2941 N N . GLY A 1 384 ? -26.747 -8.366 25.626 1.00 95.50 384 GLY A N 1
ATOM 2942 C CA . GLY A 1 384 ? -26.591 -9.715 25.097 1.00 95.50 384 GLY A CA 1
ATOM 2943 C C . GLY A 1 384 ? -27.722 -10.152 24.164 1.00 95.50 384 GLY A C 1
ATOM 2944 O O . GLY A 1 384 ? -28.061 -11.342 24.143 1.00 95.50 384 GLY A O 1
ATOM 2945 N N . ASP A 1 385 ? -28.382 -9.224 23.462 1.00 95.38 385 ASP A N 1
ATOM 2946 C CA . ASP A 1 385 ? -29.434 -9.544 22.483 1.00 95.38 385 ASP A CA 1
ATOM 2947 C C . ASP A 1 385 ? -28.929 -9.681 21.037 1.00 95.38 385 ASP A C 1
ATOM 2949 O O . ASP A 1 385 ? -29.703 -10.084 20.159 1.00 95.38 385 ASP A O 1
ATOM 2953 N N . GLY A 1 386 ? -27.633 -9.458 20.822 1.00 92.19 386 GLY A N 1
ATOM 2954 C CA . GLY A 1 386 ? -26.941 -9.496 19.541 1.00 92.19 386 GLY A CA 1
ATOM 2955 C C . GLY A 1 386 ? -27.069 -8.211 18.727 1.00 92.19 386 GLY A C 1
ATOM 2956 O O . GLY A 1 386 ? -26.746 -8.241 17.545 1.00 92.19 386 GLY A O 1
ATOM 2957 N N . CYS A 1 387 ? -27.592 -7.124 19.304 1.00 95.31 387 CYS A N 1
ATOM 2958 C CA . CYS A 1 387 ? -27.758 -5.845 18.624 1.00 95.31 387 CYS A CA 1
ATOM 2959 C C . CYS A 1 387 ? -26.880 -4.766 19.258 1.00 95.31 387 CYS A C 1
ATOM 2961 O O . CYS A 1 387 ? -26.983 -4.479 20.455 1.00 95.31 387 CYS A O 1
ATOM 2963 N N . ASP A 1 388 ? -26.132 -4.040 18.433 1.00 96.31 388 ASP A N 1
ATOM 2964 C CA . ASP A 1 388 ? -25.353 -2.918 18.927 1.00 96.31 388 ASP A CA 1
ATOM 2965 C C . ASP A 1 388 ? -26.203 -1.677 19.156 1.00 96.31 388 ASP A C 1
ATOM 2967 O O . ASP A 1 388 ? -27.064 -1.267 18.368 1.00 96.31 388 ASP A O 1
ATOM 2971 N N . THR A 1 389 ? -25.890 -0.993 20.250 1.00 96.00 389 THR A N 1
ATOM 2972 C CA . THR A 1 389 ? -26.496 0.289 20.589 1.00 96.00 389 THR A CA 1
ATOM 2973 C C . THR A 1 389 ? -25.451 1.310 21.016 1.00 96.00 389 THR A C 1
ATOM 2975 O O . THR A 1 389 ? -24.330 0.982 21.406 1.00 96.00 389 THR A O 1
ATOM 2978 N N . ILE A 1 390 ? -25.803 2.595 20.916 1.00 95.06 390 ILE A N 1
ATOM 2979 C CA . ILE A 1 390 ? -24.876 3.687 21.225 1.00 95.06 390 ILE A CA 1
ATOM 2980 C C . ILE A 1 390 ? -24.985 4.095 22.689 1.00 95.06 390 ILE A C 1
ATOM 2982 O O . ILE A 1 390 ? -26.037 4.545 23.143 1.00 95.06 390 ILE A O 1
ATOM 2986 N N . SER A 1 391 ? -23.845 4.032 23.367 1.00 95.06 391 SER A N 1
ATOM 2987 C CA . SER A 1 391 ? -23.585 4.495 24.727 1.00 95.06 391 SER A CA 1
ATOM 2988 C C . SER A 1 391 ? -22.586 5.661 24.726 1.00 95.06 391 SER A C 1
ATOM 2990 O O . SER A 1 391 ? -21.980 5.994 23.706 1.00 95.06 391 SER A O 1
ATOM 2992 N N . ILE A 1 392 ? -22.440 6.346 25.861 1.00 94.38 392 ILE A N 1
ATOM 2993 C CA . ILE A 1 392 ? -21.604 7.548 25.979 1.00 94.38 392 ILE A CA 1
ATOM 2994 C C . ILE A 1 392 ? -20.603 7.404 27.124 1.00 94.38 392 ILE A C 1
ATOM 2996 O O . ILE A 1 392 ? -20.971 7.084 28.254 1.00 94.38 392 ILE A O 1
ATOM 3000 N N . TYR A 1 393 ? -19.347 7.760 26.866 1.00 95.94 393 TYR A N 1
ATOM 3001 C CA . TYR A 1 393 ? -18.340 7.999 27.890 1.00 95.94 393 TYR A CA 1
ATOM 3002 C C . TYR A 1 393 ? -18.043 9.493 28.028 1.00 95.94 393 TYR A C 1
ATOM 3004 O O . TYR A 1 393 ? -17.522 10.157 27.124 1.00 95.94 393 TYR A O 1
ATOM 3012 N N . ARG A 1 394 ? -18.323 10.033 29.212 1.00 94.19 394 ARG A N 1
ATOM 3013 C CA . ARG A 1 394 ? -18.039 11.425 29.552 1.00 94.19 394 ARG A CA 1
ATOM 3014 C C . ARG A 1 394 ? -16.628 11.546 30.106 1.00 94.19 394 ARG A C 1
ATOM 3016 O O . ARG A 1 394 ? -16.402 11.477 31.320 1.00 94.19 394 ARG A O 1
ATOM 3023 N N . GLN A 1 395 ? -15.678 11.802 29.210 1.00 92.06 395 GLN A N 1
ATOM 3024 C CA . GLN A 1 395 ? -14.245 11.854 29.523 1.00 92.06 395 GLN A CA 1
ATOM 3025 C C . GLN A 1 395 ? -13.877 12.848 30.628 1.00 92.06 395 GLN A C 1
ATOM 3027 O O . GLN A 1 395 ? -12.883 12.648 31.318 1.00 92.06 395 GLN A O 1
ATOM 3032 N N . ALA A 1 396 ? -14.637 13.930 30.814 1.00 91.94 396 ALA A N 1
ATOM 3033 C CA . ALA A 1 396 ? -14.360 14.910 31.867 1.00 91.94 396 ALA A CA 1
ATOM 3034 C C . ALA A 1 396 ? -14.628 14.372 33.287 1.00 91.94 396 ALA A C 1
ATOM 3036 O O . ALA A 1 396 ? -14.075 14.902 34.250 1.00 91.94 396 ALA A O 1
ATOM 3037 N N . LEU A 1 397 ? -15.480 13.348 33.416 1.00 92.88 397 LEU A N 1
ATOM 3038 C CA . LEU A 1 397 ? -15.911 12.786 34.699 1.00 92.88 397 LEU A CA 1
ATOM 3039 C C . LEU A 1 397 ? -15.416 11.356 34.937 1.00 92.88 397 LEU A C 1
ATOM 3041 O O . LEU A 1 397 ? -15.442 10.915 36.082 1.00 92.88 397 LEU A O 1
ATOM 3045 N N . GLY A 1 398 ? -15.000 10.639 33.888 1.00 93.88 398 GLY A N 1
ATOM 3046 C CA . GLY A 1 398 ? -14.778 9.193 33.975 1.00 93.88 398 GLY A CA 1
ATOM 3047 C C . GLY A 1 398 ? -16.088 8.435 34.207 1.00 93.88 398 GLY A C 1
ATOM 3048 O O . GLY A 1 398 ? -16.152 7.552 35.058 1.00 93.88 398 GLY A O 1
ATOM 3049 N N . ALA A 1 399 ? -17.160 8.861 33.531 1.00 95.75 399 ALA A N 1
ATOM 3050 C CA . ALA A 1 399 ? -18.504 8.314 33.701 1.00 95.75 399 ALA A CA 1
ATOM 3051 C C . ALA A 1 399 ? -19.004 7.673 32.402 1.00 95.75 399 ALA A C 1
ATOM 3053 O O . ALA A 1 399 ? -18.897 8.277 31.334 1.00 95.75 399 ALA A O 1
ATOM 3054 N N . VAL A 1 400 ? -19.570 6.478 32.524 1.00 97.19 400 VAL A N 1
ATOM 3055 C CA . VAL A 1 400 ? -20.207 5.704 31.458 1.00 97.19 400 VAL A CA 1
ATOM 3056 C C . VAL A 1 400 ? -21.721 5.863 31.571 1.00 97.19 400 VAL A C 1
ATOM 3058 O O . VAL A 1 400 ? -22.263 5.831 32.674 1.00 97.19 400 VAL A O 1
ATOM 3061 N N . PHE A 1 401 ? -22.393 6.013 30.433 1.00 96.25 401 PHE A N 1
ATOM 3062 C CA . PHE A 1 401 ? -23.841 6.122 30.296 1.00 96.25 401 PHE A CA 1
ATOM 3063 C C . PHE A 1 401 ? -24.319 5.097 29.261 1.00 96.25 401 PHE A C 1
ATOM 3065 O O . PHE A 1 401 ? -24.109 5.300 28.064 1.00 96.25 401 PHE A O 1
ATOM 3072 N N . ILE A 1 402 ? -24.947 4.016 29.728 1.00 96.19 402 ILE A N 1
ATOM 3073 C CA . ILE A 1 402 ? -25.401 2.890 28.901 1.00 96.19 402 ILE A CA 1
ATOM 3074 C C . ILE A 1 402 ? -26.837 3.104 28.414 1.00 96.19 402 ILE A C 1
ATOM 3076 O O . ILE A 1 402 ? -27.700 3.523 29.194 1.00 96.19 402 ILE A O 1
ATOM 3080 N N . SER A 1 403 ? -27.106 2.806 27.142 1.00 94.50 403 SER A N 1
ATOM 3081 C CA . SER A 1 403 ? -28.444 2.847 26.536 1.00 94.50 403 SER A CA 1
ATOM 3082 C C . SER A 1 403 ? -28.647 1.674 25.581 1.00 94.50 403 SER A C 1
AT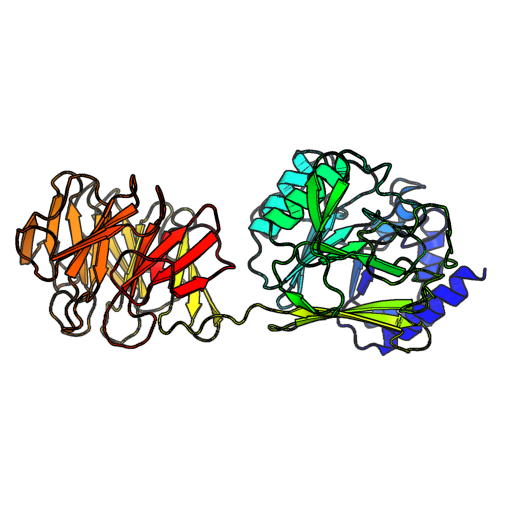OM 3084 O O . SER A 1 403 ? -27.956 1.613 24.576 1.00 94.50 403 SER A O 1
ATOM 3086 N N . ASN A 1 404 ? -29.659 0.833 25.817 1.00 93.38 404 ASN A N 1
ATOM 3087 C CA . ASN A 1 404 ? -30.033 -0.279 24.929 1.00 93.38 404 ASN A CA 1
ATOM 3088 C C . ASN A 1 404 ? -31.072 0.112 23.861 1.00 93.38 404 ASN A C 1
ATOM 3090 O O . ASN A 1 404 ? -31.862 -0.709 23.397 1.00 93.38 404 ASN A O 1
ATOM 3094 N N . VAL A 1 405 ? -31.164 1.398 23.504 1.00 91.19 405 VAL A N 1
ATOM 3095 C CA . VAL A 1 405 ? -32.143 1.884 22.518 1.00 91.19 405 VAL A CA 1
ATOM 3096 C C . VAL A 1 405 ? -31.565 2.945 21.581 1.00 91.19 405 VAL A C 1
ATOM 3098 O O . VAL A 1 405 ? -30.962 3.924 22.015 1.00 91.19 405 VAL A O 1
ATOM 3101 N N . LEU A 1 406 ? -31.876 2.827 20.287 1.00 90.00 406 LEU A N 1
ATOM 3102 C CA . LEU A 1 406 ? -31.442 3.744 19.220 1.00 90.00 406 LEU A CA 1
ATOM 3103 C C . LEU A 1 406 ? -32.459 4.864 18.918 1.00 90.00 406 LEU A C 1
ATOM 3105 O O . LEU A 1 406 ? -32.831 5.097 17.769 1.00 90.00 406 LEU A O 1
ATOM 3109 N N . ARG A 1 407 ? -33.019 5.517 19.948 1.00 85.25 407 ARG A N 1
ATOM 3110 C CA . ARG A 1 407 ? -34.072 6.546 19.736 1.00 85.25 407 ARG A CA 1
ATOM 3111 C C . ARG A 1 407 ? -34.216 7.637 20.795 1.00 85.25 407 ARG A C 1
ATOM 3113 O O . ARG A 1 407 ? -35.043 8.532 20.617 1.00 85.25 407 ARG A O 1
ATOM 3120 N N . THR A 1 408 ? -33.500 7.579 21.916 1.00 74.75 408 THR A N 1
ATOM 3121 C CA . THR A 1 408 ? -33.685 8.539 23.021 1.00 74.75 408 THR A CA 1
ATOM 3122 C C . THR A 1 408 ? -32.370 9.066 23.562 1.00 74.75 408 THR A C 1
ATOM 3124 O O . THR A 1 408 ? -31.368 8.373 23.543 1.00 74.75 408 THR A O 1
ATOM 3127 N N . ALA A 1 409 ? -32.413 10.266 24.142 1.00 71.56 409 ALA A N 1
ATOM 3128 C CA . ALA A 1 409 ? -31.263 10.919 24.764 1.00 71.56 409 ALA A CA 1
ATOM 3129 C C . ALA A 1 409 ? -31.017 10.504 26.233 1.00 71.56 409 ALA A C 1
ATOM 3131 O O . ALA A 1 409 ? -30.339 11.223 26.967 1.00 71.56 409 ALA A O 1
ATOM 3132 N N . THR A 1 410 ? -31.637 9.421 26.709 1.00 81.00 410 THR A N 1
ATOM 3133 C CA . THR A 1 410 ? -31.606 9.017 28.122 1.00 81.00 410 THR A CA 1
ATOM 3134 C C . THR A 1 410 ? -30.907 7.682 28.284 1.00 81.00 410 THR A C 1
ATOM 3136 O O . THR A 1 410 ? -31.371 6.693 27.729 1.00 81.00 410 THR A O 1
ATOM 3139 N N . ALA A 1 411 ? -29.854 7.668 29.097 1.00 89.50 411 ALA A N 1
ATOM 3140 C CA . ALA A 1 411 ? -29.216 6.440 29.539 1.00 89.50 411 ALA A CA 1
ATOM 3141 C C . ALA A 1 411 ? -30.131 5.665 30.496 1.00 89.50 411 ALA A C 1
ATOM 3143 O O . ALA A 1 411 ? -30.860 6.260 31.297 1.00 89.50 411 ALA A O 1
ATOM 3144 N N . GLU A 1 412 ? -30.075 4.343 30.414 1.00 93.12 412 GLU A N 1
ATOM 3145 C CA . GLU A 1 412 ? -30.779 3.424 31.307 1.00 93.12 412 GLU A CA 1
ATOM 3146 C C . GLU A 1 412 ? -29.968 3.141 32.571 1.00 93.12 412 GLU A C 1
ATOM 3148 O O . GLU A 1 412 ? -30.537 2.845 33.621 1.00 93.12 412 GLU A O 1
ATOM 3153 N N . THR A 1 413 ? -28.640 3.241 32.487 1.00 93.56 413 THR A N 1
ATOM 3154 C CA . THR A 1 413 ? -27.714 3.053 33.610 1.00 93.56 413 THR A CA 1
ATOM 3155 C C . THR A 1 413 ? -26.495 3.958 33.448 1.00 93.56 413 THR A C 1
ATOM 3157 O O . THR A 1 413 ? -26.052 4.222 32.331 1.00 93.56 413 THR A O 1
ATOM 3160 N N . ASP A 1 414 ? -25.950 4.439 34.565 1.00 95.88 414 ASP A N 1
ATOM 3161 C CA . ASP A 1 414 ? -24.697 5.186 34.611 1.00 95.88 414 ASP A CA 1
ATOM 3162 C C . ASP A 1 414 ? -23.789 4.714 35.753 1.00 95.88 414 ASP A C 1
ATOM 3164 O O . ASP A 1 414 ? -24.255 4.279 36.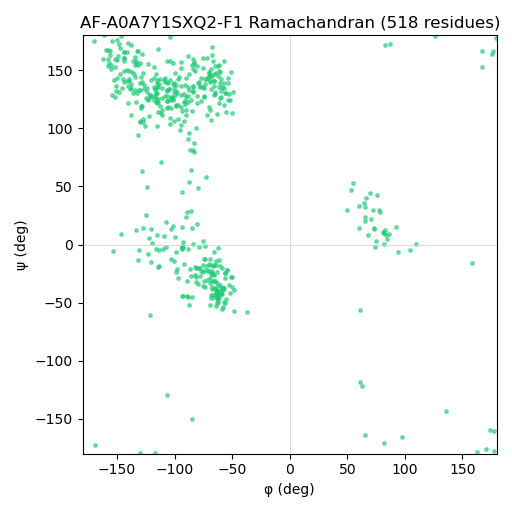810 1.00 95.88 414 ASP A O 1
ATOM 3168 N N . TYR A 1 415 ? -22.477 4.773 35.532 1.00 97.31 415 TYR A N 1
ATOM 3169 C CA . TYR A 1 415 ? -21.467 4.390 36.519 1.00 97.31 415 TYR A CA 1
ATOM 3170 C C . TYR A 1 415 ? -20.120 5.072 36.252 1.00 97.31 415 TYR A C 1
ATOM 3172 O O . TYR A 1 415 ? -19.896 5.645 35.189 1.00 97.31 415 TYR A O 1
ATOM 3180 N N . PHE A 1 416 ? -19.207 5.018 37.225 1.00 97.06 416 PHE A N 1
ATOM 3181 C CA . PHE A 1 416 ? -17.854 5.558 37.079 1.00 97.06 416 PHE A CA 1
ATOM 3182 C C . PHE A 1 416 ? -16.842 4.456 36.783 1.00 97.06 416 PHE A C 1
ATOM 3184 O O . PHE A 1 416 ? -16.823 3.429 37.466 1.00 97.06 416 PHE A O 1
ATOM 3191 N N . PHE A 1 417 ? -15.967 4.704 35.810 1.00 97.25 417 PHE A N 1
ATOM 3192 C CA . PHE A 1 417 ? -14.864 3.819 35.462 1.00 97.25 417 PHE A CA 1
ATOM 3193 C C . PHE A 1 417 ? -13.689 4.620 34.880 1.00 97.25 417 PHE A C 1
ATOM 3195 O O . PHE A 1 417 ? -13.882 5.524 34.071 1.00 97.25 417 PHE A O 1
ATOM 3202 N N . GLY A 1 418 ? -12.476 4.280 35.329 1.00 93.50 418 GLY A N 1
ATOM 3203 C CA . GLY A 1 418 ? -11.207 4.892 34.925 1.00 93.50 418 GLY A CA 1
ATOM 3204 C C . GLY A 1 418 ? -11.008 6.353 35.315 1.00 93.50 418 GLY A C 1
ATOM 3205 O O . GLY A 1 418 ? -11.650 6.880 36.226 1.00 93.50 418 GLY A O 1
ATOM 3206 N N . ASN A 1 419 ? -10.034 6.989 34.663 1.00 91.81 419 ASN A N 1
ATOM 3207 C CA . ASN A 1 419 ? -9.659 8.370 34.933 1.00 91.81 419 ASN A CA 1
ATOM 3208 C C . ASN A 1 419 ? -10.185 9.316 33.846 1.00 91.81 419 ASN A C 1
ATOM 3210 O O . ASN A 1 419 ? -10.393 8.912 32.695 1.00 91.81 419 ASN A O 1
ATOM 3214 N N . PRO A 1 420 ? -10.330 10.615 34.171 1.00 91.88 420 PRO A N 1
ATOM 3215 C CA . PRO A 1 420 ? -10.619 11.609 33.158 1.00 91.88 420 PRO A CA 1
ATOM 3216 C C . PRO A 1 420 ? -9.607 11.554 32.007 1.00 91.88 420 PRO A C 1
ATOM 3218 O O . PRO A 1 420 ? -8.405 11.449 32.249 1.00 91.88 420 PRO A O 1
ATOM 3221 N N . GLN A 1 421 ? -10.101 11.697 30.775 1.00 90.25 421 GLN A N 1
ATOM 3222 C CA . GLN A 1 421 ? -9.342 11.644 29.511 1.00 90.25 421 GLN A CA 1
ATOM 3223 C C . GLN A 1 421 ? -8.860 10.265 29.035 1.00 90.25 421 GLN A C 1
ATOM 3225 O O . GLN A 1 421 ? -8.309 10.198 27.937 1.00 90.25 421 GLN A O 1
ATOM 3230 N N . ASP A 1 422 ? -9.094 9.173 29.770 1.00 94.50 422 ASP A N 1
ATOM 3231 C CA . ASP A 1 422 ? -8.903 7.838 29.185 1.00 94.50 422 ASP A CA 1
ATOM 3232 C C . ASP A 1 422 ? -9.857 7.666 27.968 1.00 94.50 422 ASP A C 1
ATOM 3234 O O . ASP A 1 422 ? -10.923 8.295 27.898 1.00 94.50 422 ASP A O 1
ATOM 3238 N N . ARG A 1 423 ? -9.454 6.895 26.951 1.00 94.88 423 ARG A N 1
ATOM 3239 C CA . ARG A 1 423 ? -10.256 6.652 25.738 1.00 94.88 423 ARG A CA 1
ATOM 3240 C C . ARG A 1 423 ? -11.118 5.412 25.898 1.00 94.88 423 ARG A C 1
ATOM 3242 O O . ARG A 1 423 ? -10.563 4.379 26.254 1.00 94.88 423 ARG A O 1
ATOM 3249 N N . PRO A 1 424 ? -12.421 5.486 25.619 1.00 96.19 424 PRO A N 1
ATOM 3250 C CA . PRO A 1 424 ? -13.291 4.335 25.736 1.00 96.19 424 PRO A CA 1
ATOM 3251 C C . PRO A 1 424 ? -13.243 3.456 24.485 1.00 96.19 424 PRO A C 1
ATOM 3253 O O . PRO A 1 424 ? -13.008 3.945 23.380 1.00 96.19 424 PRO A O 1
ATOM 3256 N N . PHE A 1 425 ? -13.487 2.172 24.696 1.00 96.69 425 PHE A N 1
ATOM 3257 C CA . PHE A 1 425 ? -13.812 1.169 23.689 1.00 96.69 425 PHE A CA 1
ATOM 3258 C C . PHE A 1 425 ? -14.698 0.105 24.348 1.00 96.69 425 PHE A C 1
ATOM 3260 O O . PHE A 1 425 ? -14.970 0.181 25.551 1.00 96.69 425 PHE A O 1
ATOM 3267 N N . SER A 1 426 ? -15.163 -0.853 23.567 1.00 96.75 426 SER A N 1
ATOM 3268 C CA . SER A 1 426 ? -16.132 -1.870 23.973 1.00 96.75 426 SER A CA 1
ATOM 3269 C C . SER A 1 426 ? -15.723 -3.239 23.466 1.00 96.75 426 SER A C 1
ATOM 3271 O O . SER A 1 426 ? -14.915 -3.324 22.543 1.00 96.75 426 SER A O 1
ATOM 3273 N N . GLY A 1 427 ? -16.247 -4.264 24.127 1.00 96.62 427 GLY A N 1
ATOM 3274 C CA . GLY A 1 427 ? -16.188 -5.653 23.697 1.00 96.62 427 GLY A CA 1
ATOM 3275 C C . GLY A 1 427 ? -16.602 -6.615 24.812 1.00 96.62 427 GLY A C 1
ATOM 3276 O O . GLY A 1 427 ? -16.646 -6.241 25.996 1.00 96.62 427 GLY A O 1
ATOM 3277 N N . ASP A 1 428 ? -16.850 -7.860 24.436 1.00 97.12 428 ASP A N 1
ATOM 3278 C CA . ASP A 1 428 ? -17.096 -9.000 25.314 1.00 97.12 428 ASP A CA 1
ATOM 3279 C C . ASP A 1 428 ? -15.766 -9.605 25.799 1.00 97.12 428 ASP A C 1
ATOM 3281 O O . ASP A 1 428 ? -15.239 -10.594 25.281 1.00 97.12 428 ASP A O 1
ATOM 3285 N N . PHE A 1 429 ? -15.158 -8.965 26.801 1.00 97.88 429 PHE A N 1
ATOM 3286 C CA . PHE A 1 429 ? -13.810 -9.322 27.255 1.00 97.88 429 PHE A CA 1
ATOM 3287 C C . PHE A 1 429 ? -13.722 -10.633 28.050 1.00 97.88 429 PHE A C 1
ATOM 3289 O O . PHE A 1 429 ? -12.600 -11.100 28.292 1.00 97.88 429 PHE A O 1
ATOM 3296 N N . ASP A 1 430 ? -14.841 -11.216 28.496 1.00 96.88 430 ASP A N 1
ATOM 3297 C CA . ASP A 1 430 ? -14.880 -12.507 29.196 1.00 96.88 430 ASP A CA 1
ATOM 3298 C C . ASP A 1 430 ? -15.704 -13.609 28.519 1.00 96.88 430 ASP A C 1
ATOM 3300 O O . ASP A 1 430 ? -15.658 -14.752 28.992 1.00 96.88 430 ASP A O 1
ATOM 3304 N N . GLY A 1 431 ? -16.285 -13.328 27.355 1.00 96.38 431 GLY A N 1
ATOM 3305 C CA . GLY A 1 431 ? -16.940 -14.304 26.489 1.00 96.38 431 GLY A CA 1
ATOM 3306 C C . GLY A 1 431 ? -18.336 -14.696 26.973 1.00 96.38 431 GLY A C 1
ATOM 3307 O O . GLY A 1 431 ? -18.728 -15.861 26.821 1.00 96.38 431 GLY A O 1
ATOM 3308 N N . ASP A 1 432 ? -19.047 -13.795 27.657 1.00 96.81 432 ASP A N 1
ATOM 3309 C CA . ASP A 1 432 ? -20.397 -14.046 28.174 1.00 96.81 432 ASP A CA 1
ATOM 3310 C C . ASP A 1 432 ? -21.526 -13.592 27.227 1.00 96.81 432 ASP A C 1
ATOM 3312 O O . ASP A 1 432 ? -22.698 -13.915 27.464 1.00 96.81 432 ASP A O 1
ATOM 3316 N N . GLY A 1 433 ? -21.155 -12.959 26.114 1.00 95.31 433 GLY A N 1
ATOM 3317 C CA . GLY A 1 433 ? -22.017 -12.406 25.082 1.00 95.31 433 GLY A CA 1
ATOM 3318 C C . GLY A 1 433 ? -22.492 -10.982 25.359 1.00 95.31 433 GLY A C 1
ATOM 3319 O O . GLY A 1 433 ? -23.397 -10.539 24.661 1.00 95.31 433 GLY A O 1
ATOM 3320 N N . ILE A 1 434 ? -21.971 -10.295 26.383 1.00 97.44 434 ILE A N 1
ATOM 3321 C CA . ILE A 1 434 ? -22.347 -8.921 26.727 1.00 97.44 434 ILE A CA 1
ATOM 3322 C C . ILE A 1 434 ? -21.135 -8.003 26.600 1.00 97.44 434 ILE A C 1
ATOM 3324 O O . ILE A 1 434 ? -20.130 -8.148 27.298 1.00 97.44 434 ILE A O 1
ATOM 3328 N N . ASP A 1 435 ? -21.283 -6.949 25.803 1.00 97.56 435 ASP A N 1
ATOM 3329 C CA . ASP A 1 435 ? -20.251 -5.935 25.697 1.00 97.56 435 ASP A CA 1
ATOM 3330 C C . ASP A 1 435 ? -20.120 -5.120 26.972 1.00 97.56 435 ASP A C 1
ATOM 3332 O O . ASP A 1 435 ? -21.077 -4.675 27.624 1.00 97.56 435 ASP A O 1
ATOM 3336 N N . THR A 1 436 ? -18.871 -4.835 27.307 1.00 97.75 436 THR A N 1
ATOM 3337 C CA . THR A 1 436 ? -18.517 -4.034 28.467 1.00 97.75 436 THR A CA 1
ATOM 3338 C C . THR A 1 436 ? -17.491 -2.971 28.102 1.00 97.75 436 THR A C 1
ATOM 3340 O O . THR A 1 436 ? -16.946 -2.937 27.002 1.00 97.75 436 THR A O 1
ATOM 3343 N N . VAL A 1 437 ? -17.285 -1.995 28.992 1.00 97.88 437 VAL A N 1
ATOM 3344 C CA . VAL A 1 437 ? -16.446 -0.833 28.671 1.00 97.88 437 VAL A CA 1
ATOM 3345 C C . VAL A 1 437 ? -14.991 -1.107 29.015 1.00 97.88 437 VAL A C 1
ATOM 3347 O O . VAL A 1 437 ? -14.643 -1.313 30.178 1.00 97.88 437 VAL A O 1
ATOM 3350 N N . GLY A 1 438 ? -14.137 -0.990 28.004 1.00 97.75 438 GLY A N 1
ATOM 3351 C CA . GLY A 1 438 ? -12.695 -0.858 28.132 1.00 97.75 438 GLY A CA 1
ATOM 3352 C C . GLY A 1 438 ? -12.261 0.610 28.121 1.00 97.75 438 GLY A C 1
ATOM 3353 O O . GLY A 1 438 ? -12.907 1.478 27.532 1.00 97.75 438 GLY A O 1
ATOM 3354 N N . LEU A 1 439 ? -11.141 0.912 28.776 1.00 97.62 439 LEU A N 1
ATOM 3355 C CA . LEU A 1 439 ? -10.500 2.225 28.748 1.00 97.62 439 LEU A CA 1
ATOM 3356 C C . LEU A 1 439 ? -9.022 2.103 28.391 1.00 97.62 439 LEU A C 1
ATOM 3358 O O . LEU A 1 439 ? -8.314 1.233 28.891 1.00 97.62 439 LEU A O 1
ATOM 3362 N N . TYR A 1 440 ? -8.534 3.022 27.568 1.00 97.56 440 TYR A N 1
ATOM 3363 C CA . TYR A 1 440 ? -7.152 3.065 27.122 1.00 97.56 440 TYR A CA 1
ATOM 3364 C C . TYR A 1 440 ? -6.509 4.406 27.422 1.00 97.56 440 TYR A C 1
ATOM 3366 O O . TYR A 1 440 ? -6.986 5.475 27.027 1.00 97.56 440 TYR A O 1
ATOM 3374 N N . ARG A 1 441 ? -5.375 4.356 28.114 1.00 95.62 441 ARG A N 1
ATOM 3375 C CA . ARG A 1 441 ? -4.573 5.540 28.380 1.00 95.62 441 ARG A CA 1
ATOM 3376 C C . ARG A 1 441 ? -3.599 5.778 27.238 1.00 95.62 441 ARG A C 1
ATOM 3378 O O . ARG A 1 441 ? -2.472 5.279 27.258 1.00 95.62 441 ARG A O 1
ATOM 3385 N N . GLU A 1 442 ? -4.002 6.640 26.307 1.00 91.31 442 GLU A N 1
ATOM 3386 C CA . GLU A 1 442 ? -3.217 7.028 25.122 1.00 91.31 442 GLU A CA 1
ATOM 3387 C C . GLU A 1 442 ? -1.811 7.549 25.442 1.00 91.31 442 GLU A C 1
ATOM 3389 O O . GLU A 1 442 ? -0.948 7.527 24.577 1.00 91.31 442 GLU A O 1
ATOM 3394 N N . THR A 1 443 ? -1.549 8.038 26.657 1.00 92.56 443 THR A N 1
ATOM 3395 C CA . THR A 1 443 ? -0.224 8.563 27.033 1.00 92.56 443 THR A CA 1
ATOM 3396 C C . THR A 1 443 ? 0.775 7.483 27.442 1.00 92.56 443 THR A C 1
ATOM 3398 O O . THR A 1 443 ? 1.977 7.748 27.444 1.00 92.56 443 THR A O 1
ATOM 3401 N N . SER A 1 444 ? 0.310 6.281 27.797 1.00 92.69 444 SER A N 1
ATOM 3402 C CA . SER A 1 444 ? 1.162 5.205 28.320 1.00 92.69 444 SER A CA 1
ATOM 3403 C C . SER A 1 444 ? 0.955 3.845 27.659 1.00 92.69 444 SER A C 1
ATOM 3405 O O . SER A 1 444 ? 1.766 2.957 27.897 1.00 92.69 444 SER A O 1
ATOM 3407 N N . GLY A 1 445 ? -0.117 3.661 26.889 1.00 94.44 445 GLY A N 1
ATOM 3408 C CA . GLY A 1 445 ? -0.493 2.363 26.331 1.00 94.44 445 GLY A CA 1
ATOM 3409 C C . GLY A 1 445 ? -1.058 1.386 27.362 1.00 94.44 445 GLY A C 1
ATOM 3410 O O . GLY A 1 445 ? -0.838 0.186 27.263 1.00 94.44 445 GLY A O 1
ATOM 3411 N N . LEU A 1 446 ? -1.707 1.897 28.413 1.00 96.88 446 LEU A N 1
ATOM 3412 C CA . LEU A 1 446 ? -2.288 1.070 29.476 1.00 96.88 446 LEU A CA 1
ATOM 3413 C C . LEU A 1 446 ? -3.775 0.853 29.193 1.00 96.88 446 LEU A C 1
ATOM 3415 O O . LEU A 1 446 ? -4.517 1.834 29.118 1.00 96.88 446 LEU A O 1
ATOM 3419 N N . ALA A 1 447 ? -4.179 -0.406 29.047 1.00 97.88 447 ALA A N 1
ATOM 3420 C CA . ALA A 1 447 ? -5.563 -0.828 28.879 1.00 97.88 447 ALA A CA 1
ATOM 3421 C C . ALA A 1 447 ? -6.164 -1.265 30.223 1.00 97.88 447 ALA A C 1
ATOM 3423 O O . ALA A 1 447 ? -5.486 -1.891 31.042 1.00 97.88 447 ALA A O 1
ATOM 3424 N N . TYR A 1 448 ? -7.436 -0.936 30.418 1.00 97.75 448 TYR A N 1
ATOM 3425 C CA . TYR A 1 448 ? -8.268 -1.291 31.560 1.00 97.75 448 TYR A CA 1
ATOM 3426 C C . TYR A 1 448 ? -9.553 -1.914 31.031 1.00 97.75 448 TYR A C 1
ATOM 3428 O O . TYR A 1 448 ? -10.290 -1.238 30.322 1.00 97.75 448 TYR A O 1
ATOM 3436 N N . LEU A 1 449 ? -9.838 -3.160 31.383 1.00 98.25 449 LEU A N 1
ATOM 3437 C CA . LEU A 1 449 ? -11.070 -3.844 30.999 1.00 98.25 449 LEU A CA 1
ATOM 3438 C C . LEU A 1 449 ? -11.913 -4.080 32.243 1.00 98.25 449 LEU A C 1
ATOM 3440 O O . LEU A 1 449 ? -11.380 -4.342 33.329 1.00 98.25 449 LEU A O 1
ATOM 3444 N N . ARG A 1 450 ? -13.221 -3.953 32.088 1.00 97.25 450 ARG A N 1
ATOM 3445 C CA . ARG A 1 450 ? -14.183 -4.140 33.162 1.00 97.25 450 ARG A CA 1
ATOM 3446 C C . ARG A 1 450 ? -15.334 -4.963 32.634 1.00 97.25 450 ARG A C 1
ATOM 3448 O O . ARG A 1 450 ? -15.907 -4.543 31.649 1.00 97.25 450 ARG A O 1
ATOM 3455 N N . ASN A 1 451 ? -15.718 -6.015 33.345 1.00 97.38 451 ASN A N 1
ATOM 3456 C CA . ASN A 1 451 ? -16.697 -6.999 32.876 1.00 97.38 451 ASN A CA 1
ATOM 3457 C C . ASN A 1 451 ? -18.094 -6.789 33.492 1.00 97.38 451 ASN A C 1
ATOM 3459 O O . ASN A 1 451 ? -18.940 -7.674 33.506 1.00 97.38 451 ASN A O 1
ATOM 3463 N N . GLU A 1 452 ? -18.341 -5.617 34.084 1.00 95.81 452 GLU A N 1
ATOM 3464 C CA . GLU A 1 452 ? -19.625 -5.287 34.704 1.00 95.81 452 GLU A CA 1
ATOM 3465 C C . GLU A 1 452 ? -19.978 -3.807 34.506 1.00 95.81 452 GLU A C 1
ATOM 3467 O O . GLU A 1 452 ? -19.150 -2.916 34.729 1.00 95.81 452 GLU A O 1
ATOM 3472 N N . HIS A 1 453 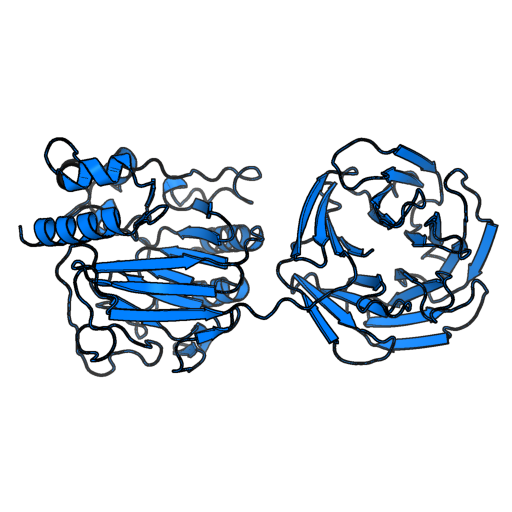? -21.254 -3.507 34.236 1.00 95.81 453 HIS A N 1
ATOM 3473 C CA . HIS A 1 453 ? -21.777 -2.131 34.145 1.00 95.81 453 HIS A CA 1
ATOM 3474 C C . HIS A 1 453 ? -22.046 -1.491 35.518 1.00 95.81 453 HIS A C 1
ATOM 3476 O O . HIS A 1 453 ? -23.113 -0.941 35.798 1.00 95.81 453 HIS A O 1
ATOM 3482 N N . THR A 1 454 ? -21.077 -1.588 36.425 1.00 96.56 454 THR A N 1
ATOM 3483 C CA . THR A 1 454 ? -21.152 -1.039 37.787 1.00 96.56 454 THR A CA 1
ATOM 3484 C C . THR A 1 454 ? -19.924 -0.186 38.096 1.00 96.56 454 THR A C 1
ATOM 3486 O O . THR A 1 454 ? -18.916 -0.260 37.407 1.00 96.56 454 THR A O 1
ATOM 3489 N N . THR A 1 455 ? -19.964 0.649 39.139 1.00 97.38 455 THR A N 1
ATOM 3490 C CA . THR A 1 455 ? -18.772 1.426 39.536 1.00 97.38 455 THR A CA 1
ATOM 3491 C C . THR A 1 455 ? -17.749 0.525 40.228 1.00 97.38 455 THR A C 1
ATOM 3493 O O . THR A 1 455 ? -18.078 -0.107 41.233 1.00 97.38 455 THR A O 1
ATOM 3496 N N . GLY A 1 456 ? -16.498 0.526 39.763 1.00 94.12 456 GLY A N 1
ATOM 3497 C CA . GLY A 1 456 ? -15.438 -0.293 40.353 1.00 94.12 456 GLY A CA 1
ATOM 3498 C C . GLY A 1 456 ? -14.075 -0.165 39.660 1.00 94.12 456 GLY A C 1
ATOM 3499 O O . GLY A 1 456 ? -13.943 0.592 38.696 1.00 94.12 456 GLY A O 1
ATOM 3500 N N . PRO A 1 457 ? -13.040 -0.855 40.181 1.00 95.88 457 PRO A N 1
ATOM 3501 C CA . PRO A 1 457 ? -11.734 -0.953 39.523 1.00 95.88 457 PRO A CA 1
ATOM 3502 C C . PRO A 1 457 ? -11.820 -1.768 38.221 1.00 95.88 457 PRO A C 1
ATOM 3504 O O . PRO A 1 457 ? -12.832 -2.399 37.954 1.00 95.88 457 PRO A O 1
ATOM 3507 N N . ALA A 1 458 ? -10.762 -1.777 37.413 1.00 97.62 458 ALA A N 1
ATOM 3508 C CA . ALA A 1 458 ? -10.679 -2.704 36.284 1.00 97.62 458 ALA A CA 1
ATOM 3509 C C . ALA A 1 458 ? -10.557 -4.154 36.785 1.00 97.62 458 ALA A C 1
ATOM 3511 O O . ALA A 1 458 ? -9.901 -4.397 37.803 1.00 97.62 458 ALA A O 1
ATOM 3512 N N . ASP A 1 459 ? -11.163 -5.095 36.066 1.00 98.38 459 ASP A N 1
ATOM 3513 C CA . ASP A 1 459 ? -10.998 -6.533 36.299 1.00 98.38 459 ASP A CA 1
ATOM 3514 C C . ASP A 1 459 ? -9.678 -7.024 35.688 1.00 98.38 459 ASP A C 1
ATOM 3516 O O . ASP A 1 459 ? -8.989 -7.874 36.259 1.00 98.38 459 ASP A O 1
ATOM 3520 N N . ILE A 1 460 ? -9.282 -6.418 34.563 1.00 97.94 460 ILE A N 1
ATOM 3521 C CA . ILE A 1 460 ? -8.034 -6.693 33.852 1.00 97.94 460 ILE A CA 1
ATOM 3522 C C . ILE A 1 460 ? -7.327 -5.365 33.546 1.00 97.94 460 ILE A C 1
ATOM 3524 O O . ILE A 1 460 ? -7.936 -4.426 33.039 1.00 97.94 460 ILE A O 1
ATOM 3528 N N . GLU A 1 461 ? -6.022 -5.278 33.819 1.00 97.81 461 GLU A N 1
ATOM 3529 C CA . GLU A 1 461 ? -5.184 -4.146 33.403 1.00 97.81 461 GLU A CA 1
ATOM 3530 C C . GLU A 1 461 ? -3.823 -4.621 32.878 1.00 97.81 461 GLU A C 1
ATOM 3532 O O . GLU A 1 461 ? -3.176 -5.483 33.478 1.00 97.81 461 GLU A O 1
ATOM 3537 N N . PHE A 1 462 ? -3.377 -4.078 31.743 1.00 97.94 462 PHE A N 1
ATOM 3538 C CA . PHE A 1 462 ? -2.091 -4.434 31.133 1.00 97.94 462 PHE A CA 1
ATOM 3539 C C . PHE A 1 462 ? -1.623 -3.395 30.111 1.00 97.94 462 PH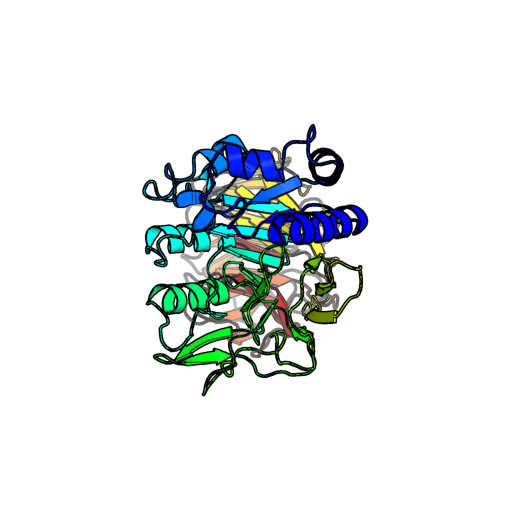E A C 1
ATOM 3541 O O . PHE A 1 462 ? -2.407 -2.615 29.574 1.00 97.94 462 PHE A O 1
ATOM 3548 N N . PHE A 1 463 ? -0.321 -3.389 29.822 1.00 97.50 463 PHE A N 1
ATOM 3549 C CA . PHE A 1 463 ? 0.232 -2.558 28.755 1.00 97.50 463 PHE A CA 1
ATOM 3550 C C . PHE A 1 463 ? 0.112 -3.251 27.399 1.00 97.50 463 PHE A C 1
ATOM 3552 O O . PHE A 1 463 ? 0.545 -4.396 27.257 1.00 97.50 463 PHE A O 1
ATOM 3559 N N . TYR A 1 464 ? -0.402 -2.532 26.404 1.00 96.81 464 TYR A N 1
ATOM 3560 C CA . TYR A 1 464 ? -0.446 -2.961 25.011 1.00 96.81 464 TYR A CA 1
ATOM 3561 C C . TYR A 1 464 ? -0.417 -1.736 24.091 1.00 96.81 464 TYR A C 1
ATOM 3563 O O . TYR A 1 464 ? -1.200 -0.811 24.269 1.00 96.81 464 TYR A O 1
ATOM 3571 N N . GLY A 1 465 ? 0.508 -1.708 23.131 1.00 94.50 465 GLY A N 1
ATOM 3572 C CA . GLY A 1 465 ? 0.756 -0.523 22.303 1.00 94.50 465 GLY A CA 1
ATOM 3573 C C . GLY A 1 465 ? 1.662 0.527 22.960 1.00 94.50 465 GLY A C 1
ATOM 3574 O O . GLY A 1 465 ? 2.318 0.291 23.978 1.00 94.50 465 GLY A O 1
ATOM 3575 N N . VAL A 1 466 ? 1.756 1.688 22.318 1.00 91.56 466 VAL A N 1
ATOM 3576 C CA . VAL A 1 466 ? 2.537 2.851 22.759 1.00 91.56 466 VAL A CA 1
ATOM 3577 C C . VAL A 1 466 ? 1.688 4.122 22.717 1.00 91.56 466 VAL A C 1
ATOM 3579 O O . VAL A 1 466 ? 0.505 4.104 22.375 1.00 91.56 466 VAL A O 1
ATOM 3582 N N . ALA A 1 467 ? 2.298 5.250 23.087 1.00 91.56 467 ALA A N 1
ATOM 3583 C CA . ALA A 1 467 ? 1.594 6.518 23.113 1.00 91.56 467 ALA A CA 1
ATOM 3584 C C . ALA A 1 467 ? 1.025 6.904 21.733 1.00 91.56 467 ALA A C 1
ATOM 3586 O O . ALA A 1 467 ? 1.743 6.857 20.733 1.00 91.56 467 ALA A O 1
ATOM 3587 N N . ASN A 1 468 ? -0.228 7.366 21.717 1.00 89.75 468 ASN A N 1
ATOM 3588 C CA . ASN A 1 468 ? -1.020 7.740 20.532 1.00 89.75 468 ASN A CA 1
ATOM 3589 C C . ASN A 1 468 ? -1.435 6.594 19.590 1.00 89.75 468 ASN A C 1
ATOM 3591 O O . ASN A 1 468 ? -1.970 6.875 18.517 1.00 89.75 468 ASN A O 1
ATOM 3595 N N . ASP A 1 469 ? -1.215 5.329 19.952 1.00 95.31 469 ASP A N 1
ATOM 3596 C CA . ASP A 1 469 ? -1.884 4.233 19.249 1.00 95.31 469 ASP A CA 1
ATOM 3597 C C . ASP A 1 469 ? -3.405 4.315 19.506 1.00 95.31 469 ASP A C 1
ATOM 3599 O O . ASP A 1 469 ? -3.829 4.646 20.614 1.00 95.31 469 ASP A O 1
ATOM 3603 N N . ALA A 1 470 ? -4.226 4.034 18.493 1.00 93.75 470 ALA A N 1
ATOM 3604 C CA . ALA A 1 470 ? -5.682 3.979 18.642 1.00 93.75 470 ALA A CA 1
ATOM 3605 C C . ALA A 1 470 ? -6.104 2.553 19.008 1.00 93.75 470 ALA A C 1
ATOM 3607 O O . ALA A 1 470 ? -5.727 1.625 18.298 1.00 93.75 470 ALA A O 1
ATOM 3608 N N . ILE A 1 471 ? -6.861 2.373 20.091 1.00 95.38 471 ILE A N 1
ATOM 3609 C CA . ILE A 1 471 ? -7.326 1.049 20.523 1.00 95.38 471 ILE A CA 1
ATOM 3610 C C . ILE A 1 471 ? -8.648 0.670 19.853 1.00 95.38 471 ILE A C 1
ATOM 3612 O O . ILE A 1 471 ? -9.488 1.535 19.606 1.00 95.38 471 ILE A O 1
ATOM 3616 N N . ILE A 1 472 ? -8.812 -0.623 19.601 1.00 95.62 472 ILE A N 1
ATOM 3617 C CA . ILE A 1 472 ? -10.045 -1.295 19.187 1.00 95.62 472 ILE A CA 1
ATOM 3618 C C . ILE A 1 472 ? -10.115 -2.659 19.887 1.00 95.62 472 ILE A C 1
ATOM 3620 O O . ILE A 1 472 ? -9.109 -3.130 20.425 1.00 95.62 472 ILE A O 1
ATOM 3624 N N . ALA A 1 473 ? -11.275 -3.299 19.870 1.00 96.12 473 ALA A N 1
ATOM 3625 C CA . ALA A 1 473 ? -11.430 -4.694 20.257 1.00 96.12 473 ALA A CA 1
ATOM 3626 C C . ALA A 1 473 ? -12.433 -5.366 19.318 1.00 96.12 473 ALA A C 1
ATOM 3628 O O . ALA A 1 473 ? -13.273 -4.670 18.754 1.00 96.12 473 ALA A O 1
ATOM 3629 N N . ALA A 1 474 ? -12.240 -6.664 19.114 1.00 94.62 474 ALA A N 1
ATOM 3630 C CA . ALA A 1 474 ? -13.147 -7.580 18.435 1.00 94.62 474 ALA A CA 1
ATOM 3631 C C . ALA A 1 474 ? -12.646 -9.020 18.647 1.00 94.62 474 ALA A C 1
ATOM 3633 O O . ALA A 1 474 ? -11.541 -9.243 19.172 1.00 94.62 474 ALA A O 1
ATOM 3634 N N . ASP A 1 475 ? -13.417 -9.989 18.170 1.00 92.56 475 ASP A N 1
ATOM 3635 C CA . ASP A 1 475 ? -13.060 -11.400 18.138 1.00 92.56 475 ASP A CA 1
ATOM 3636 C C . ASP A 1 475 ? -12.196 -11.710 16.901 1.00 92.56 475 ASP A C 1
ATOM 3638 O O . ASP A 1 475 ? -12.661 -12.092 15.821 1.00 92.56 475 ASP A O 1
ATOM 3642 N N . TRP A 1 476 ? -10.879 -11.536 17.043 1.00 91.00 476 TRP A N 1
ATOM 3643 C CA . TRP A 1 476 ? -9.936 -11.747 15.940 1.00 91.00 476 TRP A CA 1
ATOM 3644 C C . TRP A 1 476 ? -9.820 -13.213 15.501 1.00 91.00 476 TRP A C 1
ATOM 3646 O O . TRP A 1 476 ? -9.378 -13.466 14.375 1.00 91.00 476 TRP A O 1
ATOM 3656 N N . ASN A 1 477 ? -10.163 -14.170 16.373 1.00 87.81 477 ASN A N 1
ATOM 3657 C CA . ASN A 1 477 ? -9.872 -15.599 16.207 1.00 87.81 477 ASN A CA 1
ATOM 3658 C C . ASN A 1 477 ? -11.121 -16.510 16.224 1.00 87.81 477 ASN A C 1
ATOM 3660 O O . ASN A 1 477 ? -10.967 -17.734 16.141 1.00 87.81 477 ASN A O 1
ATOM 3664 N N . SER A 1 478 ? -12.324 -15.931 16.263 1.00 88.44 478 SER A N 1
ATOM 3665 C CA . SER A 1 478 ? -13.615 -16.627 16.337 1.00 88.44 478 SER A CA 1
ATOM 3666 C C . SER A 1 478 ? -13.787 -17.516 17.575 1.00 88.44 478 SER A C 1
ATOM 3668 O O . SER A 1 478 ? -14.401 -18.587 17.471 1.00 88.44 478 SER A O 1
ATOM 3670 N N . ASP A 1 479 ? -13.208 -17.148 18.721 1.00 88.62 479 ASP A N 1
ATOM 3671 C CA . ASP A 1 479 ? -13.382 -17.902 19.970 1.00 88.62 479 ASP A CA 1
ATOM 3672 C C . ASP A 1 479 ? -14.526 -17.395 20.864 1.00 88.62 479 ASP A C 1
ATOM 3674 O O . ASP A 1 479 ? -14.869 -18.068 21.845 1.00 88.62 479 ASP A O 1
ATOM 3678 N N . GLY A 1 480 ? -15.184 -16.306 20.457 1.00 89.56 480 GLY A N 1
ATOM 3679 C CA . GLY A 1 480 ? -16.297 -15.670 21.150 1.00 89.56 480 GLY A CA 1
ATOM 3680 C C . GLY A 1 480 ? -15.878 -14.712 22.262 1.00 89.56 480 GLY A C 1
ATOM 3681 O O . GLY A 1 480 ? -16.746 -14.302 23.019 1.00 89.56 480 GLY A O 1
ATOM 3682 N N . GLN A 1 481 ? -14.586 -14.397 22.406 1.00 95.00 481 GLN A N 1
ATOM 3683 C CA . GLN A 1 481 ? -14.092 -13.367 23.317 1.00 95.00 481 GLN A CA 1
ATOM 3684 C C . GLN A 1 481 ? -13.431 -12.232 22.535 1.00 95.00 481 GLN A C 1
ATOM 3686 O O . GLN A 1 481 ? -12.476 -12.435 21.781 1.00 95.00 481 GLN A O 1
ATOM 3691 N N . ASP A 1 482 ? -13.842 -11.004 22.832 1.00 96.56 482 ASP A N 1
ATOM 3692 C CA . ASP A 1 482 ? -13.190 -9.834 22.275 1.00 96.56 482 ASP A CA 1
ATOM 3693 C C . ASP A 1 482 ? -11.856 -9.568 22.951 1.00 96.56 482 ASP A C 1
ATOM 3695 O O . ASP A 1 482 ? -11.682 -9.587 24.180 1.00 96.56 482 ASP A O 1
ATOM 3699 N N . THR A 1 483 ? -10.868 -9.268 22.119 1.00 97.25 483 THR A N 1
ATOM 3700 C CA . THR A 1 483 ? -9.511 -9.011 22.579 1.00 97.25 483 THR A CA 1
ATOM 3701 C C . THR A 1 483 ? -8.953 -7.741 21.968 1.00 97.25 483 THR A C 1
ATOM 3703 O O . THR A 1 483 ? -9.390 -7.267 20.921 1.00 97.25 483 THR A O 1
ATOM 3706 N N . VAL A 1 484 ? -8.001 -7.113 22.656 1.00 97.19 484 VAL A N 1
ATOM 3707 C CA . VAL A 1 484 ? -7.508 -5.799 22.229 1.00 97.19 484 VAL A CA 1
ATOM 3708 C C . VAL A 1 484 ? -6.693 -5.861 20.934 1.00 97.19 484 VAL A C 1
ATOM 3710 O O . VAL A 1 484 ? -5.843 -6.729 20.728 1.00 97.19 484 VAL A O 1
ATOM 3713 N N . GLY A 1 485 ? -6.884 -4.850 20.096 1.00 96.38 485 GLY A N 1
ATOM 3714 C CA . GLY A 1 485 ? -6.024 -4.508 18.973 1.00 96.38 485 GLY A CA 1
ATOM 3715 C C . GLY A 1 485 ? -5.673 -3.025 19.008 1.00 96.38 485 GLY A C 1
ATOM 3716 O O . GLY A 1 485 ? -6.385 -2.211 19.596 1.00 96.38 485 GLY A O 1
ATOM 3717 N N . ILE A 1 486 ? -4.561 -2.644 18.385 1.00 96.50 486 ILE A N 1
ATOM 3718 C CA . ILE A 1 486 ? -4.217 -1.232 18.202 1.00 96.50 486 ILE A CA 1
ATOM 3719 C C . ILE A 1 486 ? -3.924 -0.913 16.746 1.00 96.50 486 ILE A C 1
ATOM 3721 O O . ILE A 1 486 ? -3.365 -1.726 16.012 1.00 96.50 486 ILE A O 1
ATOM 3725 N N . PHE A 1 487 ? -4.252 0.310 16.346 1.00 95.62 487 PHE A N 1
ATOM 3726 C CA . PHE A 1 487 ? -3.816 0.908 15.099 1.00 95.62 487 PHE A CA 1
ATOM 3727 C C . PHE A 1 487 ? -2.738 1.953 15.365 1.00 95.62 487 PHE A C 1
ATOM 3729 O O . PHE A 1 487 ? -2.970 2.978 16.017 1.00 95.62 487 PHE A O 1
ATOM 3736 N N . ARG A 1 488 ? -1.550 1.717 14.809 1.00 93.25 488 ARG A N 1
ATOM 3737 C CA . ARG A 1 488 ? -0.437 2.658 14.878 1.00 93.25 488 ARG A CA 1
ATOM 3738 C C . ARG A 1 488 ? -0.426 3.540 13.644 1.00 93.25 488 ARG A C 1
ATOM 3740 O O . ARG A 1 488 ? 0.061 3.132 12.590 1.00 93.25 488 ARG A O 1
ATOM 3747 N N . GLN A 1 489 ? -0.883 4.781 13.787 1.00 85.00 489 GLN A N 1
ATOM 3748 C CA . GLN A 1 489 ? -0.998 5.720 12.663 1.00 85.00 489 GLN A CA 1
ATOM 3749 C C . GLN A 1 489 ? 0.333 5.985 11.944 1.00 85.00 489 GLN A C 1
ATOM 3751 O O . GLN A 1 489 ? 0.360 6.099 10.721 1.00 85.00 489 GLN A O 1
ATOM 3756 N N . THR A 1 490 ? 1.444 6.058 12.682 1.00 82.69 490 THR A N 1
ATOM 3757 C CA . THR A 1 490 ? 2.776 6.324 12.109 1.00 82.69 490 THR A CA 1
ATOM 3758 C C . THR A 1 490 ? 3.302 5.165 11.269 1.00 82.69 490 THR A C 1
ATOM 3760 O O . THR A 1 490 ? 3.993 5.397 10.285 1.00 82.69 490 THR A O 1
ATOM 3763 N N . ALA A 1 491 ? 2.963 3.930 11.643 1.00 79.88 491 ALA A N 1
ATOM 3764 C CA . ALA A 1 491 ? 3.349 2.726 10.915 1.00 79.88 491 ALA A CA 1
ATOM 3765 C C . ALA A 1 491 ? 2.299 2.301 9.880 1.00 79.88 491 ALA A C 1
ATOM 3767 O O . ALA A 1 491 ? 2.613 1.494 9.011 1.00 79.88 491 ALA A O 1
ATOM 3768 N N . ARG A 1 492 ? 1.070 2.827 9.994 1.00 82.44 492 ARG A N 1
ATOM 3769 C CA . ARG A 1 492 ? -0.122 2.430 9.231 1.00 82.44 492 ARG A CA 1
ATOM 3770 C C . ARG A 1 492 ? -0.397 0.932 9.308 1.00 82.44 492 ARG A C 1
ATOM 3772 O O . ARG A 1 492 ? -0.617 0.256 8.303 1.00 82.44 492 ARG A O 1
ATOM 3779 N N . ARG A 1 493 ? -0.331 0.419 10.535 1.00 87.81 493 ARG A N 1
ATOM 3780 C CA . ARG A 1 493 ? -0.445 -1.007 10.831 1.00 87.81 493 ARG A CA 1
ATOM 3781 C C . ARG A 1 493 ? -1.380 -1.260 11.992 1.00 87.81 493 ARG A C 1
ATOM 3783 O O . ARG A 1 493 ? -1.375 -0.496 12.962 1.00 87.81 493 ARG A O 1
ATOM 3790 N N . PHE A 1 494 ? -2.115 -2.357 11.889 1.00 92.25 494 PHE A N 1
ATOM 3791 C CA . PHE A 1 494 ? -2.797 -2.963 13.021 1.00 92.25 494 PHE A CA 1
ATOM 3792 C C . PHE A 1 494 ? -1.890 -3.980 13.698 1.00 92.25 494 PHE A C 1
ATOM 3794 O O . PHE A 1 494 ? -1.143 -4.693 13.031 1.00 92.25 494 PHE A O 1
ATOM 3801 N N . TYR A 1 495 ? -1.991 -4.037 15.017 1.00 93.69 495 TYR A N 1
ATOM 3802 C CA . TYR A 1 495 ? -1.343 -5.008 15.883 1.00 93.69 495 TYR A CA 1
ATOM 3803 C C . TYR A 1 495 ? -2.449 -5.611 16.748 1.00 93.69 495 TYR A C 1
ATOM 3805 O O . TYR A 1 495 ? -3.010 -4.905 17.588 1.00 93.69 495 TYR A O 1
ATOM 3813 N N . LEU A 1 496 ? -2.812 -6.864 16.484 1.00 94.94 496 LEU A N 1
ATOM 3814 C CA . LEU A 1 496 ? -3.940 -7.547 17.120 1.00 94.94 496 LEU A CA 1
ATOM 3815 C C . LEU A 1 496 ? -3.424 -8.607 18.094 1.00 94.94 496 LEU A C 1
ATOM 3817 O O . LEU A 1 496 ? -2.441 -9.300 17.812 1.00 94.94 496 LEU A O 1
ATOM 3821 N N . SER A 1 497 ? -4.067 -8.726 19.250 1.00 94.75 497 SER A N 1
ATOM 3822 C CA . SER A 1 497 ? -3.754 -9.725 20.270 1.00 94.75 497 SER A CA 1
ATOM 3823 C C . SER A 1 497 ? -4.945 -10.644 20.425 1.00 94.75 497 SER A C 1
ATOM 3825 O O . SER A 1 497 ? -6.022 -10.149 20.696 1.00 94.75 497 SER A O 1
ATOM 3827 N N . ASN A 1 498 ? -4.749 -11.958 20.388 1.00 93.25 498 ASN A N 1
ATOM 3828 C CA . ASN A 1 498 ? -5.798 -12.940 20.685 1.00 93.25 498 ASN A CA 1
ATOM 3829 C C . ASN A 1 498 ? -5.986 -13.138 22.199 1.00 93.25 498 ASN A C 1
ATOM 3831 O O . ASN A 1 498 ? -6.430 -14.194 22.649 1.00 93.25 498 ASN A O 1
ATOM 3835 N N . ARG A 1 499 ? -5.486 -12.201 23.020 1.00 93.50 499 ARG A N 1
ATOM 3836 C CA . ARG A 1 499 ? -5.487 -12.282 24.487 1.00 93.50 499 ARG A CA 1
ATOM 3837 C C . ARG A 1 499 ? -5.498 -10.900 25.123 1.00 93.50 499 ARG A C 1
ATOM 3839 O O . ARG A 1 499 ? -4.710 -10.029 24.751 1.00 93.50 499 ARG A O 1
ATOM 3846 N N . ASN A 1 500 ? -6.248 -10.768 26.209 1.00 97.06 500 ASN A N 1
ATOM 3847 C CA . ASN A 1 500 ? -6.265 -9.575 27.055 1.00 97.06 500 ASN A CA 1
ATOM 3848 C C . ASN A 1 500 ? -5.147 -9.600 28.117 1.00 97.06 500 ASN A C 1
ATOM 3850 O O . ASN A 1 500 ? -5.391 -9.690 29.319 1.00 97.06 500 ASN A O 1
ATOM 3854 N N . GLN A 1 501 ? -3.887 -9.570 27.666 1.00 95.06 501 GLN A N 1
ATOM 3855 C CA . GLN A 1 501 ? -2.700 -9.556 28.530 1.00 95.06 501 GLN A CA 1
ATOM 3856 C C . GLN A 1 501 ? -1.527 -8.804 27.886 1.00 95.06 501 GLN A C 1
ATOM 3858 O O . GLN A 1 501 ? -1.463 -8.641 26.670 1.00 95.06 501 GLN A O 1
ATOM 3863 N N . GLN A 1 502 ? -0.534 -8.410 28.691 1.00 95.94 502 GLN A N 1
ATOM 3864 C CA . GLN A 1 502 ? 0.687 -7.798 28.161 1.00 95.94 502 GLN A CA 1
ATOM 3865 C C . GLN A 1 502 ? 1.484 -8.799 27.309 1.00 95.94 502 GLN A C 1
ATOM 3867 O O . GLN A 1 502 ? 1.830 -9.890 27.771 1.00 95.94 502 GLN A O 1
ATOM 3872 N N . GLY A 1 503 ? 1.843 -8.395 26.091 1.00 90.00 503 GLY A N 1
ATOM 3873 C CA . GLY A 1 503 ? 2.594 -9.221 25.152 1.00 90.00 503 GLY A CA 1
ATOM 3874 C C . GLY A 1 503 ? 2.819 -8.535 23.808 1.00 90.00 503 GLY A C 1
ATOM 3875 O O . GLY A 1 503 ? 2.439 -7.381 23.615 1.00 90.00 503 GLY A O 1
ATOM 3876 N N . ASN A 1 504 ? 3.464 -9.259 22.893 1.00 88.94 504 ASN A N 1
ATOM 3877 C CA . ASN A 1 504 ? 3.510 -8.873 21.485 1.00 88.94 504 ASN A CA 1
ATOM 3878 C C . ASN A 1 504 ? 2.159 -9.181 20.827 1.00 88.94 504 ASN A C 1
ATOM 3880 O O . ASN A 1 504 ? 1.403 -10.004 21.338 1.00 88.94 504 ASN A O 1
ATOM 3884 N N . ALA A 1 505 ? 1.894 -8.545 19.689 1.00 92.06 505 ALA A N 1
ATOM 3885 C CA . ALA A 1 505 ? 0.767 -8.908 18.844 1.00 92.06 505 ALA A CA 1
ATOM 3886 C C . ALA A 1 505 ? 0.902 -10.346 18.326 1.00 92.06 505 ALA A C 1
ATOM 3888 O O . ALA A 1 505 ? 2.012 -10.806 18.046 1.00 92.06 505 ALA A O 1
ATOM 3889 N N . ASP A 1 506 ? -0.233 -11.028 18.199 1.00 87.81 506 ASP A N 1
ATOM 3890 C CA . ASP A 1 506 ? -0.333 -12.310 17.504 1.00 87.81 506 ASP A CA 1
ATOM 3891 C C . ASP A 1 506 ? -0.428 -12.091 15.987 1.00 87.81 506 ASP A C 1
ATOM 3893 O O . ASP A 1 506 ? 0.099 -12.900 15.223 1.00 87.81 506 ASP A O 1
ATOM 3897 N N . LEU A 1 507 ? -1.055 -10.986 15.556 1.00 87.50 507 LEU A N 1
ATOM 3898 C CA . LEU A 1 507 ? -1.223 -10.621 14.149 1.00 87.50 507 LEU A CA 1
ATOM 3899 C C . LEU A 1 507 ? -0.789 -9.175 13.892 1.00 87.50 507 LEU A C 1
ATOM 3901 O O . LEU A 1 507 ? -1.114 -8.266 14.657 1.00 87.50 507 LEU A O 1
ATOM 3905 N N . GLU A 1 508 ? -0.105 -8.955 12.771 1.00 87.75 508 GLU A N 1
ATOM 3906 C CA . GLU A 1 508 ? 0.204 -7.622 12.252 1.00 87.75 508 GLU A CA 1
ATOM 3907 C C . GLU A 1 508 ? -0.405 -7.465 10.860 1.00 87.75 508 GLU A C 1
ATOM 3909 O O . GLU A 1 508 ? -0.161 -8.287 9.980 1.00 87.75 508 GLU A O 1
ATOM 3914 N N . LEU A 1 509 ? -1.185 -6.404 10.644 1.00 81.12 509 LEU A N 1
ATOM 3915 C CA . LEU A 1 509 ? -1.805 -6.127 9.347 1.00 81.12 509 LEU A CA 1
ATOM 3916 C C . LEU A 1 509 ? -1.293 -4.806 8.788 1.00 81.12 509 LEU A C 1
ATOM 3918 O O . LEU A 1 509 ? -1.223 -3.800 9.500 1.00 81.12 509 LEU A O 1
ATOM 3922 N N . ARG A 1 510 ? -0.961 -4.803 7.497 1.00 76.94 510 ARG A N 1
ATOM 3923 C CA . ARG A 1 510 ? -0.338 -3.678 6.783 1.00 76.94 510 ARG A CA 1
ATOM 3924 C C . ARG A 1 510 ? -1.254 -3.153 5.671 1.00 76.94 510 ARG A C 1
ATOM 3926 O O . ARG A 1 510 ? -2.358 -3.647 5.479 1.00 76.94 510 ARG A O 1
ATOM 3933 N N . GLY A 1 511 ? -0.793 -2.131 4.947 1.00 67.75 511 GLY A N 1
ATOM 3934 C CA . GLY A 1 511 ? -1.492 -1.599 3.765 1.00 67.75 511 GLY A CA 1
ATOM 3935 C C . GLY A 1 511 ? -2.626 -0.613 4.069 1.00 67.75 511 GLY A C 1
ATOM 3936 O O . GLY A 1 511 ? -3.377 -0.219 3.174 1.00 67.75 511 GLY A O 1
ATOM 3937 N N . PHE A 1 512 ? -2.753 -0.174 5.321 1.00 74.62 512 PHE A N 1
ATOM 3938 C CA . PHE A 1 512 ? -3.788 0.773 5.717 1.00 74.62 512 PHE A CA 1
ATOM 3939 C C . PHE A 1 512 ? -3.379 2.223 5.426 1.00 74.62 512 PHE A C 1
ATOM 3941 O O . PHE A 1 512 ? -2.202 2.563 5.318 1.00 74.62 512 PHE A O 1
ATOM 3948 N N . GLY A 1 513 ? -4.375 3.092 5.254 1.00 75.44 513 GLY A N 1
ATOM 3949 C CA . GLY A 1 513 ? -4.175 4.533 5.092 1.00 75.44 513 GLY A CA 1
ATOM 3950 C C . GLY A 1 513 ? -4.059 5.266 6.425 1.00 75.44 513 GLY A C 1
ATOM 3951 O O . GLY A 1 513 ? -3.621 4.717 7.433 1.00 75.44 513 GLY A O 1
ATOM 3952 N N . SER A 1 514 ? -4.483 6.526 6.432 1.00 78.62 514 SER A N 1
ATOM 3953 C CA . SER A 1 514 ? -4.762 7.276 7.656 1.00 78.62 514 SER A CA 1
ATOM 3954 C C . SER A 1 514 ? -6.263 7.282 7.946 1.00 78.62 514 SER A C 1
ATOM 3956 O O . SER A 1 514 ? -7.088 7.291 7.036 1.00 78.62 514 SER A O 1
ATOM 3958 N N . GLY A 1 515 ? -6.622 7.293 9.226 1.00 87.56 515 GLY A N 1
ATOM 3959 C CA . GLY A 1 515 ? -8.012 7.331 9.668 1.00 87.56 515 GLY A CA 1
ATOM 3960 C C . GLY A 1 515 ? -8.154 6.906 11.124 1.00 87.56 515 GLY A C 1
ATOM 3961 O O . GLY A 1 515 ? -7.163 6.615 11.801 1.00 87.56 515 GLY A O 1
ATOM 3962 N N . GLN A 1 516 ? -9.395 6.892 11.596 1.00 92.38 516 GLN A N 1
ATOM 3963 C CA . GLN A 1 516 ? -9.785 6.276 12.855 1.00 92.38 516 GLN A CA 1
ATOM 3964 C C . GLN A 1 516 ? -10.108 4.801 12.608 1.00 92.38 516 GLN A C 1
ATOM 3966 O O . GLN A 1 516 ? -10.811 4.475 11.653 1.00 92.38 516 GLN A O 1
ATOM 3971 N N . ALA A 1 517 ? -9.570 3.933 13.462 1.00 94.31 517 ALA A N 1
ATOM 3972 C CA . ALA A 1 517 ? -9.780 2.496 13.396 1.00 94.31 517 ALA A CA 1
ATOM 3973 C C . ALA A 1 517 ? -11.199 2.096 13.806 1.00 94.31 517 ALA A C 1
ATOM 3975 O O . ALA A 1 517 ? -11.763 2.679 14.732 1.00 94.31 517 ALA A O 1
ATOM 3976 N N . VAL A 1 518 ? -11.730 1.092 13.112 1.00 93.50 518 VAL A N 1
ATOM 3977 C CA . VAL A 1 518 ? -13.004 0.421 13.394 1.00 93.50 518 VAL A CA 1
ATOM 3978 C C . VAL A 1 518 ? -12.839 -1.084 13.171 1.00 93.50 518 VAL A C 1
ATOM 3980 O O . VAL A 1 518 ? -12.033 -1.486 12.325 1.00 93.50 518 VAL A O 1
ATOM 3983 N N . ALA A 1 519 ? -13.586 -1.895 13.913 1.00 92.19 519 ALA A N 1
ATOM 3984 C CA . ALA A 1 519 ? -13.662 -3.342 13.746 1.00 92.19 519 ALA A CA 1
ATOM 3985 C C . ALA A 1 519 ? -15.085 -3.829 14.038 1.00 92.19 519 ALA A C 1
ATOM 3987 O O . ALA A 1 519 ? -15.801 -3.155 14.778 1.00 92.19 519 ALA A O 1
ATOM 3988 N N . ASP A 1 520 ? -15.450 -4.910 13.353 1.00 85.12 520 ASP A N 1
ATOM 3989 C CA . ASP A 1 520 ? -16.641 -5.747 13.546 1.00 85.12 520 ASP A CA 1
ATOM 3990 C C . ASP A 1 520 ? -16.360 -6.762 14.650 1.00 85.12 520 ASP A C 1
ATOM 3992 O O . ASP A 1 520 ? -15.319 -7.453 14.502 1.00 85.12 520 ASP A O 1
#

Secondary structure (DSSP, 8-state):
-HHHHHHHHHHHHHHHTT-S-EEEES--STTT--HHHHHHHH-TTT-HHHHHHHHH--EEEEP-HHHHTTTTSHHHHHH-------BTTTBSSPPPTTS-GGGSEEEEETTEEEEE---TTS---HHHHHHHHHHHHH---SEEEEEESS-SS-SS--GGG--HHHHHHHHHHHHTT--EEEE-SSSSEEEES-EEEEETTEEEE----SSEEETTS-BEEEEE--SSSPPPP---TT-S-TTEEE--TT-SSS---SEEEEEEE-SSEEEEEEEETTS-EEEEEEEEPPPPP--SS-EEEEETTTTEEEEE-TTS-EEEEE-S-TTPEEEEE-TTSSS--EEEEEETTTTEEEE-SSSSSS--SEEEE-S-TTEEEEEE-SSSSS--EEEEEETTTTEEEE-S-TT-S--SEEEE-S-TTPEEEEE-SSSSS--EEEEEETTTTEEEE-SSSSS---SEEEE-S-TTPEEEEE-SSSSS--EEEEEETTTTEEEE-SSSSSS--SEEE----SSEEEE-

Foldseek 3Di:
DQLLVLLLLQLQLVLVPPDQADEAQAPCFDDAQDLVRNCSNQVVVNRVSNVSCVVRHDYDYAHDPSCCNPPGNPSVVVNDDADQDDCPPQFVDGQDPVDDSSNWHWDDDDLEIETGHECNVVAQPPRRLVRSLRRLQVDLRLAYEYGHADDCAAVVDDLQPRDVRCLSNFCSCLLSQHAEYEYAPHQWWWKFAAWNHDDVSHTDHDDDQPLEAESNRHYMYIYFHQNRDDRDADDDPCPPPPGIRDQDCPGPQNHTHRYGWDWDDDSFKTKIFTAHSVGDGRHIGIHGYDPADQFCWKKWFQALQFQWTWIADSVRDIQIAGDDHRPWDWAWWQAPLPLHIFIWTADLVFQKIFTDNDHYYDGGPAMDHADHHQKDWEWWQQPLPNHIDIWIQRLQQQKTFDDPDRYDHHGPDMEHEDHRPWDWYWWQAPLPRHIDIKTADLQAQKIFDDNDRYYDGGPAIEHDDHHNWAKYWDQGPPPRHIFIKTQDQSQRKIFDDNHRYDDGGPDIGHSGHDHHMDMD

Sequence (520 aa):
PRSIELFNQVQSAINQSGASFAVLLGDNAYPDGTHADYDNRFRRETVPEALIWNRSQIDYAAIGNHDVDLQGGLGFRATFSNPIPIAGVTAPATPPAAFPAEHNYSFDYGMAHFTVIDSNTKSLTEELASWAAADLAASHSRWKIVVLHHPVTGAPDRIATLTDYYKELIPTLVEQGVDLLLAGHSHSYGWTYPMTGFMGDQPTFVLDTDRRYEEDAGVIQVISGVGGTDVRNFARPGWPHPVVAAGFASDANGRAESGFSRVTVSKEELKVDYMAADGDVIDSFSIIAEPEPDIAAKLGLANPATGEWVLRHPDGAIDRFYFGNPGDKPLYGDWDCDGTSSPGMYRESNGFVYLKNDNTTGPADVDFFFGMDGDVPIAGDWNGDGCDTISIYRQALGAVFISNVLRTATAETDYFFGNPQDRPFSGDFDGDGIDTVGLYRETSGLAYLRNEHTTGPADIEFFYGVANDAIIAADWNSDGQDTVGIFRQTARRFYLSNRNQQGNADLELRGFGSGQAVAD

pLDDT: mean 88.62, std 8.48, range [50.19, 98.5]

Radius of gyration: 27.68 Å; Cα contacts (8 Å, |Δi|>4): 1336; chains: 1; bounding box: 72×41×83 Å

Solvent-accessible surface area (backbone atoms only — not comparable to full-atom values): 27370 Å² total; per-residue (Å²): 112,77,39,60,57,44,24,47,40,22,51,47,35,53,72,69,64,75,58,83,55,44,75,41,34,23,51,82,17,63,81,38,7,39,58,66,28,41,43,73,60,55,33,48,91,83,28,72,54,26,40,52,40,74,72,67,49,48,80,50,67,33,48,20,61,29,17,35,68,38,81,74,23,52,28,48,61,74,74,50,86,58,59,64,48,39,54,80,76,70,28,74,52,54,55,47,88,93,46,65,35,61,40,35,31,64,53,76,58,94,54,33,32,38,43,32,40,61,38,77,77,63,57,65,49,72,60,53,48,51,43,53,49,45,42,48,57,72,53,64,45,82,38,30,34,38,37,22,8,66,50,76,59,54,54,89,44,49,54,94,65,61,47,71,29,53,72,52,46,45,40,51,39,38,74,52,56,29,40,37,34,41,16,11,75,21,26,26,33,29,33,35,35,22,31,60,28,64,62,86,85,42,76,37,62,46,92,70,86,86,45,68,39,56,64,78,53,26,29,24,41,38,32,52,21,13,53,20,56,78,64,55,72,76,90,48,94,80,54,78,49,93,56,51,67,48,16,35,56,86,39,91,58,24,48,35,56,56,15,46,69,47,77,47,82,56,92,58,36,46,33,40,36,34,29,38,32,91,65,50,76,59,36,70,39,35,33,31,47,73,80,78,71,83,36,63,31,38,37,34,33,36,24,36,75,74,10,40,35,42,38,35,4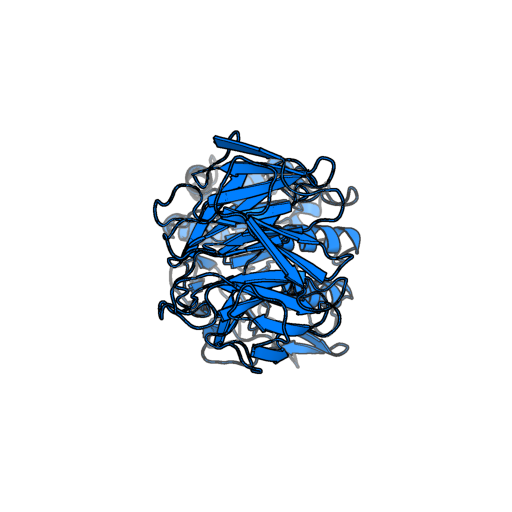1,50,89,66,51,74,50,75,38,42,50,71,51,66,70,26,44,77,46,48,34,18,70,79,52,81,83,56,56,17,47,27,28,35,33,48,96,73,15,35,40,35,32,27,90,50,92,58,63,60,82,62,78,44,75,40,51,52,75,45,75,76,43,42,78,41,49,36,22,72,80,48,82,68,37,27,21,61,25,37,36,35,27,88,72,12,32,41,32,41,26,96,50,92,72,57,66,64,59,81,46,71,33,44,49,82,54,61,69,42,42,78,41,41,32,20,71,84,45,84,59,40,32,25,58,28,35,33,33,42,84,69,10,39,39,32,34,29,92,58,98,55,68,56,78,63,80,43,75,38,52,56,78,46,62,71,37,45,75,48,37,30,31,50,79,72,79,62,39,25,16,46,27,33,36,33,70,91,76,21,28,39,38,32,26,91,48,89,60,63,67,76,59,77,42,74,45,72,71,54,67,79,56,48,77,46,49,68

Mean predicted aligned error: 11.22 Å

Nearest PDB structures (foldseek):
  6gj9-assembly1_A  TM=6.793E-01  e=3.106E-11  Triticum aestivum
  6giz-assembly1_A  TM=6.767E-01  e=4.366E-11  Triticum aestivum
  6gja-assembly1_A  TM=6.722E-01  e=5.798E-11  Triticum aestivum
  9fmd-assembly1_w  TM=5.729E-01  e=2.987E-01  Homo sapiens
  1hnf-assembly1_A  TM=2.251E-01  e=3.061E+00  Homo sapiens